Protein 8Q29 (pdb70)

Structure (mmCIF, N/CA/C/O backbone):
data_8Q29
#
_entry.id   8Q29
#
_cell.length_a   48.081
_cell.length_b   75.167
_cell.length_c   69.074
_cell.angle_alpha   90.000
_cell.angle_beta   107.423
_cell.angle_gamma   90.000
#
_symmetry.space_group_name_H-M   'P 1 21 1'
#
loop_
_entity.id
_entity.type
_entity.pdbx_description
1 polymer 'Gluconolactonase domain protein'
2 non-polymer 'CALCIUM ION'
3 non-polymer 'MAGNESIUM ION'
4 non-polymer 1,2-ETHANEDIOL
5 water water
#
loop_
_atom_site.group_PDB
_atom_site.id
_atom_site.type_symbol
_atom_site.label_atom_id
_atom_site.label_alt_id
_atom_site.label_comp_id
_atom_site.label_asym_id
_atom_site.label_entity_id
_atom_site.label_seq_id
_atom_site.pdbx_PDB_ins_code
_atom_site.Cartn_x
_atom_site.Cartn_y
_atom_site.Cartn_z
_atom_site.occupancy
_atom_site.B_iso_or_equiv
_atom_site.auth_seq_id
_atom_site.auth_comp_id
_atom_site.auth_asym_id
_atom_site.auth_atom_id
_atom_site.pdbx_PDB_model_num
ATOM 1 N N . SER A 1 3 ? 36.132 11.713 -4.892 1.000 47.307 3 SER A N 1
ATOM 2 C CA . SER A 1 3 ? 35.005 12.503 -4.338 1.000 37.973 3 SER A CA 1
ATOM 3 C C . SER A 1 3 ? 34.163 11.633 -3.428 1.000 31.948 3 SER A C 1
ATOM 4 O O . SER A 1 3 ? 33.707 10.577 -3.816 1.000 37.840 3 SER A O 1
ATOM 12 N N . LEU A 1 4 ? 33.979 12.098 -2.209 1.000 29.384 4 LEU A N 1
ATOM 13 C CA . LEU A 1 4 ? 33.327 11.334 -1.172 1.000 28.627 4 LEU A CA 1
ATOM 14 C C . LEU A 1 4 ? 31.887 11.771 -0.986 1.000 28.899 4 LEU A C 1
ATOM 15 O O . LEU A 1 4 ? 31.141 11.006 -0.402 1.000 29.765 4 LEU A O 1
ATOM 31 N N . ILE A 1 5 ? 31.534 13.017 -1.356 1.000 25.814 5 ILE A N 1
ATOM 32 C CA . ILE A 1 5 ? 30.160 13.473 -1.212 1.000 22.602 5 ILE A CA 1
ATOM 33 C C . ILE A 1 5 ? 29.855 14.482 -2.313 1.000 21.607 5 ILE A C 1
ATOM 34 O O . ILE A 1 5 ? 30.640 15.402 -2.539 1.000 20.734 5 ILE A O 1
ATOM 50 N N . ASN A 1 6 ? 28.713 14.292 -2.970 1.000 22.682 6 ASN A N 1
ATOM 51 C CA A ASN A 1 6 ? 28.176 15.199 -3.977 0.500 25.382 6 ASN A CA 1
ATOM 52 C CA B ASN A 1 6 ? 28.164 15.283 -3.906 0.500 26.119 6 ASN A CA 1
ATOM 53 C C . ASN A 1 6 ? 26.653 15.096 -3.896 1.000 27.693 6 ASN A C 1
ATOM 54 O O . ASN A 1 6 ? 26.067 14.266 -4.570 1.000 26.419 6 ASN A O 1
ATOM 74 N N . PHE A 1 7 ? 26.067 15.868 -3.008 1.000 27.608 7 PHE A N 1
ATOM 75 C CA . PHE A 1 7 ? 24.701 15.741 -2.526 1.000 32.789 7 PHE A CA 1
ATOM 76 C C . PHE A 1 7 ? 23.944 17.020 -2.931 1.000 31.377 7 PHE A C 1
ATOM 77 O O . PHE A 1 7 ? 24.447 18.140 -2.855 1.000 27.371 7 PHE A O 1
ATOM 94 N N . THR A 1 8 ? 22.721 16.852 -3.411 1.000 32.798 8 THR A N 1
ATOM 95 C CA A THR A 1 8 ? 21.836 17.958 -3.719 0.500 30.425 8 THR A CA 1
ATOM 96 C CA B THR A 1 8 ? 21.844 17.973 -3.675 0.500 30.665 8 THR A CA 1
ATOM 97 C C . THR A 1 8 ? 20.437 17.608 -3.203 1.000 29.000 8 THR A C 1
ATOM 98 O O . THR A 1 8 ? 20.028 16.420 -3.202 1.000 33.525 8 THR A O 1
ATOM 118 N N . ASP A 1 9 ? 19.690 18.622 -2.778 1.000 22.141 9 ASP A N 1
ATOM 119 C CA . ASP A 1 9 ? 18.330 18.381 -2.305 1.000 20.456 9 ASP A CA 1
ATOM 120 C C . ASP A 1 9 ? 17.478 19.619 -2.598 1.000 19.149 9 ASP A C 1
ATOM 121 O O . ASP A 1 9 ? 17.816 20.700 -2.129 1.000 18.711 9 ASP A O 1
ATOM 130 N N . GLY A 1 10 ? 16.382 19.443 -3.350 1.000 18.432 10 GLY A N 1
ATOM 131 C CA . GLY A 1 10 ? 15.409 20.478 -3.651 1.000 19.090 10 GLY A CA 1
ATOM 132 C C . GLY A 1 10 ? 14.118 20.345 -2.828 1.000 18.182 10 GLY A C 1
ATOM 133 O O . GLY A 1 10 ? 13.172 21.087 -3.044 1.000 18.175 10 GLY A O 1
ATOM 137 N N . PHE A 1 11 ? 14.050 19.312 -1.970 1.000 17.850 11 PHE A N 1
ATOM 138 C CA . PHE A 1 11 ? 12.934 19.062 -1.045 1.000 18.197 11 PHE A CA 1
ATOM 139 C C . PHE A 1 11 ? 11.602 18.692 -1.709 1.000 20.467 11 PHE A C 1
ATOM 140 O O . PHE A 1 11 ? 10.558 18.768 -1.069 1.000 21.780 11 PHE A O 1
ATOM 157 N N . GLU A 1 12 ? 11.643 18.265 -2.979 1.000 21.674 12 GLU A N 1
ATOM 158 C CA . GLU A 1 12 ? 10.440 18.051 -3.749 1.000 22.762 12 GLU A CA 1
ATOM 159 C C . GLU A 1 12 ? 9.805 16.724 -3.370 1.000 24.918 12 GLU A C 1
ATOM 160 O O . GLU A 1 12 ? 8.624 16.569 -3.599 1.000 28.944 12 GLU A O 1
ATOM 172 N N . SER A 1 13 ? 10.548 15.784 -2.770 1.000 25.048 13 SER A N 1
ATOM 173 C CA . SER A 1 13 ? 9.974 14.469 -2.490 1.000 27.301 13 SER A CA 1
ATOM 174 C C . SER A 1 13 ? 9.406 14.344 -1.067 1.000 27.881 13 SER A C 1
ATOM 175 O O . SER A 1 13 ? 8.963 13.258 -0.683 1.000 35.692 13 SER A O 1
ATOM 183 N N . THR A 1 14 ? 9.510 15.391 -0.237 1.000 24.213 14 THR A N 1
ATOM 184 C CA . THR A 1 14 ? 9.023 15.342 1.134 1.000 24.121 14 THR A CA 1
ATOM 185 C C . THR A 1 14 ? 7.697 16.096 1.192 1.000 22.684 14 THR A C 1
ATOM 186 O O . THR A 1 14 ? 7.561 17.165 0.585 1.000 24.331 14 THR A O 1
ATOM 197 N N . GLY A 1 15 ? 6.764 15.575 2.002 1.000 26.866 15 GLY A N 1
ATOM 198 C CA . GLY A 1 15 ? 5.493 16.245 2.229 1.000 28.296 15 GLY A CA 1
ATOM 199 C C . GLY A 1 15 ? 5.648 17.556 3.006 1.000 25.133 15 GLY A C 1
ATOM 200 O O . GLY A 1 15 ? 6.510 17.718 3.869 1.000 23.750 15 GLY A O 1
ATOM 204 N N . VAL A 1 16 ? 4.758 18.471 2.693 1.000 25.785 16 VAL A N 1
ATOM 205 C CA . VAL A 1 16 ? 4.708 19.752 3.355 1.000 22.381 16 VAL A CA 1
ATOM 206 C C . VAL A 1 16 ? 4.414 19.531 4.847 1.000 20.329 16 VAL A C 1
ATOM 207 O O . VAL A 1 16 ? 3.667 18.639 5.237 1.000 23.896 16 VAL A O 1
ATOM 220 N N . ASN A 1 17 ? 5.086 20.322 5.676 1.000 20.954 17 ASN A N 1
ATOM 221 C CA . ASN A 1 17 ? 4.998 20.302 7.131 1.000 21.495 17 ASN A CA 1
ATOM 222 C C . ASN A 1 17 ? 5.844 19.180 7.754 1.000 22.366 17 ASN A C 1
ATOM 223 O O . ASN A 1 17 ? 5.838 18.998 8.984 1.000 23.371 17 ASN A O 1
ATOM 234 N N . GLN A 1 18 ? 6.594 18.430 6.950 1.000 21.412 18 GLN A N 1
ATOM 235 C CA . GLN A 1 18 ? 7.452 17.340 7.429 1.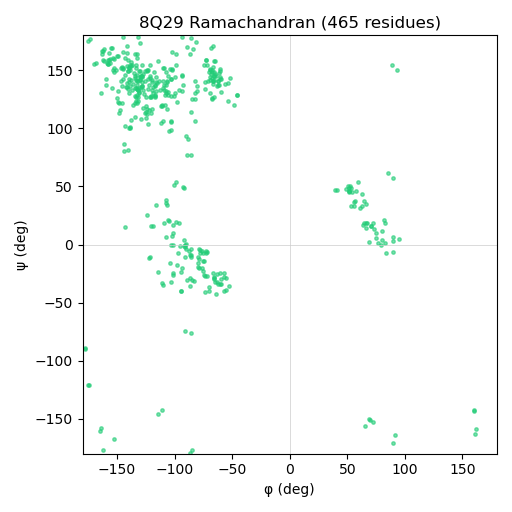000 21.775 18 GLN A CA 1
ATOM 236 C C . GLN A 1 18 ? 8.914 17.785 7.432 1.000 21.871 18 GLN A C 1
ATOM 237 O O . GLN A 1 18 ? 9.332 18.607 6.605 1.000 20.517 18 GLN A O 1
ATOM 251 N N . GLN A 1 19 ? 9.714 17.204 8.336 1.000 21.954 19 GLN A N 1
ATOM 252 C CA . GLN A 1 19 ? 11.170 17.404 8.282 1.000 19.933 19 GLN A CA 1
ATOM 253 C C . GLN A 1 19 ? 11.706 16.811 6.979 1.000 20.124 19 GLN A C 1
ATOM 254 O O . GLN A 1 19 ? 11.313 15.725 6.558 1.000 21.304 19 GLN A O 1
ATOM 268 N N . PRO A 1 20 ? 12.611 17.522 6.271 1.000 20.093 20 PRO A N 1
ATOM 269 C CA . PRO A 1 20 ? 13.183 16.965 5.047 1.000 21.329 20 PRO A CA 1
ATOM 270 C C . PRO A 1 20 ? 13.623 15.516 5.210 1.000 22.991 20 PRO A C 1
ATOM 271 O O . PRO A 1 20 ? 14.395 15.228 6.123 1.000 22.169 20 PRO A O 1
ATOM 282 N N . SER A 1 21 ? 13.174 14.640 4.302 1.000 23.437 21 SER A N 1
ATOM 283 C CA . SER A 1 21 ? 13.604 13.252 4.419 1.000 26.847 21 SER A CA 1
ATOM 284 C C . SER A 1 21 ? 15.112 13.134 4.166 1.000 28.802 21 SER A C 1
ATOM 285 O O . SER A 1 21 ? 15.696 13.776 3.286 1.000 29.418 21 SER A O 1
ATOM 293 N N . GLY A 1 22 ? 15.707 12.254 4.982 1.000 29.337 22 GLY A N 1
ATOM 294 C CA . GLY A 1 22 ? 17.121 11.938 4.918 1.000 33.118 22 GLY A CA 1
ATOM 295 C C . GLY A 1 22 ? 18.037 12.911 5.650 1.000 29.074 22 GLY A C 1
ATOM 296 O O . GLY A 1 22 ? 19.266 12.689 5.636 1.000 34.578 22 GLY A O 1
ATOM 300 N N . TRP A 1 23 ? 17.451 13.936 6.307 1.000 21.663 23 TRP A N 1
ATOM 301 C CA . TRP A 1 23 ? 18.215 14.824 7.154 1.000 19.417 23 TRP A CA 1
ATOM 302 C C . TRP A 1 23 ? 17.866 14.564 8.613 1.000 20.664 23 TRP A C 1
ATOM 303 O O . TRP A 1 23 ? 16.732 14.198 8.919 1.000 26.161 23 TRP A O 1
ATOM 324 N N . GLY A 1 24 ? 18.833 14.848 9.463 1.000 19.771 24 GLY A N 1
ATOM 325 C CA . GLY A 1 24 ? 18.647 15.009 10.876 1.000 20.200 24 GLY A CA 1
ATOM 326 C C . GLY A 1 24 ? 18.265 16.459 11.157 1.000 18.287 24 GLY A C 1
ATOM 327 O O . GLY A 1 24 ? 18.089 17.289 10.253 1.000 18.553 24 GLY A O 1
ATOM 331 N N . ASN A 1 25 ? 18.070 16.758 12.430 1.000 19.808 25 ASN A N 1
ATOM 332 C CA . ASN A 1 25 ? 17.789 18.124 12.820 1.000 19.353 25 ASN A CA 1
ATOM 333 C C . ASN A 1 25 ? 18.619 18.553 14.027 1.000 20.279 25 ASN A C 1
ATOM 334 O O . ASN A 1 25 ? 19.191 17.733 14.740 1.000 21.983 25 ASN A O 1
ATOM 345 N N . PHE A 1 26 ? 18.661 19.873 14.230 1.000 17.694 26 PHE A N 1
ATOM 346 C CA . PHE A 1 26 ? 19.125 20.469 15.459 1.000 18.234 26 PHE A CA 1
ATOM 347 C C . PHE A 1 26 ? 18.170 21.630 15.728 1.000 18.659 26 PHE A C 1
ATOM 348 O O . PHE A 1 26 ? 18.258 22.680 15.102 1.000 18.553 26 PHE A O 1
ATOM 365 N N . VAL A 1 27 ? 17.226 21.383 16.629 1.000 18.087 27 VAL A N 1
ATOM 366 C CA . VAL A 1 27 ? 16.080 22.260 16.829 1.000 18.001 27 VAL A CA 1
ATOM 367 C C . VAL A 1 27 ? 15.975 22.489 18.336 1.000 17.714 27 VAL A C 1
ATOM 368 O O . VAL A 1 27 ? 15.854 21.515 19.098 1.000 21.884 27 VAL A O 1
ATOM 381 N N . GLY A 1 28 ? 15.923 23.750 18.754 1.000 17.565 28 GLY A N 1
ATOM 382 C CA . GLY A 1 28 ? 15.805 24.022 20.185 1.000 20.259 28 GLY A CA 1
ATOM 383 C C . GLY A 1 28 ? 16.899 23.382 21.029 1.000 19.802 28 GLY A C 1
ATOM 384 O O . GLY A 1 28 ? 16.643 22.929 22.151 1.000 22.880 28 GLY A O 1
ATOM 388 N N . TRP A 1 29 ? 18.101 23.348 20.474 1.000 21.787 29 TRP A N 1
ATOM 389 C CA . TRP A 1 29 ? 19.330 22.884 21.095 1.000 22.461 29 TRP A CA 1
ATOM 390 C C . TRP A 1 29 ? 19.403 21.376 21.317 1.000 25.254 29 TRP A C 1
ATOM 391 O O . TRP A 1 29 ? 20.283 20.907 22.026 1.000 32.670 29 TRP A O 1
ATOM 412 N N . GLN A 1 30 ? 18.537 20.624 20.661 1.000 22.815 30 GLN A N 1
ATOM 413 C CA . GLN A 1 30 ? 18.524 19.187 20.729 1.000 26.645 30 GLN A CA 1
ATOM 414 C C . GLN A 1 30 ? 18.725 18.586 19.336 1.000 24.247 30 GLN A C 1
ATOM 415 O O . GLN A 1 30 ? 17.995 18.922 18.368 1.000 23.979 30 GLN A O 1
ATOM 429 N N . SER A 1 31 ? 19.705 17.676 19.255 1.000 26.122 31 SER A N 1
ATOM 430 C CA . SER A 1 31 ? 19.900 16.859 18.069 1.000 26.072 31 SER A CA 1
ATOM 431 C C . SER A 1 31 ? 18.744 15.887 17.901 1.000 25.572 31 SER A C 1
ATOM 432 O O . SER A 1 31 ? 18.394 15.152 18.830 1.000 27.019 31 SER A O 1
ATOM 440 N N . ASN A 1 32 ? 18.130 15.944 16.712 1.000 23.167 32 ASN A N 1
ATOM 441 C CA . ASN A 1 32 ? 17.040 15.034 16.338 1.000 27.418 32 ASN A CA 1
ATOM 442 C C . ASN A 1 32 ? 15.892 15.140 17.331 1.000 27.861 32 ASN A C 1
ATOM 443 O O . ASN A 1 32 ? 15.354 14.165 17.842 1.000 30.315 32 ASN A O 1
ATOM 454 N N . ASN A 1 33 ? 15.583 16.391 17.598 1.000 25.611 33 ASN A N 1
ATOM 455 C CA . ASN A 1 33 ? 14.465 16.746 18.425 1.000 27.032 33 ASN A CA 1
ATOM 456 C C . ASN A 1 33 ? 13.233 16.071 17.853 1.000 26.700 33 ASN A C 1
ATOM 457 O O . ASN A 1 33 ? 12.899 16.232 16.701 1.000 26.271 33 ASN A O 1
ATOM 468 N N . PRO A 1 34 ? 12.508 15.266 18.644 1.000 32.075 34 PRO A N 1
ATOM 469 C CA . PRO A 1 34 ? 11.351 14.561 18.139 1.000 30.751 34 PRO A CA 1
ATOM 470 C C . PRO A 1 34 ? 10.123 15.450 18.031 1.000 28.429 34 PRO A C 1
ATOM 471 O O . PRO A 1 34 ? 9.114 14.957 17.562 1.000 35.230 34 PRO A O 1
ATOM 482 N N . ASN A 1 35 ? 10.202 16.722 18.473 1.000 27.948 35 ASN A N 1
ATOM 483 C CA . ASN A 1 35 ? 9.087 17.664 18.439 1.000 28.559 35 ASN A CA 1
ATOM 484 C C . ASN A 1 35 ? 9.299 18.733 17.363 1.000 26.199 35 ASN A C 1
ATOM 485 O O . ASN A 1 35 ? 8.965 19.922 17.536 1.000 27.776 35 ASN A O 1
ATOM 496 N N . ASN A 1 36 ? 9.897 18.311 16.259 1.000 24.279 36 ASN A N 1
ATOM 497 C CA . ASN A 1 36 ? 10.084 19.211 15.119 1.000 21.447 36 ASN A CA 1
ATOM 498 C C . ASN A 1 36 ? 8.865 19.127 14.235 1.000 20.246 36 ASN A C 1
ATOM 499 O O . ASN A 1 36 ? 8.809 18.239 13.396 1.000 22.746 36 ASN A O 1
ATOM 510 N N . ASN A 1 37 ? 7.866 19.996 14.495 1.000 20.665 37 ASN A N 1
ATOM 511 C CA . ASN A 1 37 ? 6.584 19.914 13.818 1.000 20.433 37 ASN A CA 1
ATOM 512 C C . ASN A 1 37 ? 5.905 21.281 13.796 1.000 20.593 37 ASN A C 1
ATOM 513 O O . ASN A 1 37 ? 6.322 22.208 14.492 1.000 19.335 37 ASN A O 1
ATOM 524 N N . ILE A 1 38 ? 4.821 21.361 12.991 1.000 21.458 38 ILE A N 1
ATOM 525 C CA . ILE A 1 38 ? 4.207 22.632 12.639 1.000 22.757 38 ILE A CA 1
ATOM 526 C C . ILE A 1 38 ? 3.429 23.265 13.800 1.000 22.945 38 ILE A C 1
ATOM 527 O O . ILE A 1 38 ? 3.020 24.418 13.742 1.000 26.928 38 ILE A O 1
ATOM 543 N N . GLY A 1 39 ? 3.276 22.534 14.901 1.000 26.981 39 GLY A N 1
ATOM 544 C CA . GLY A 1 39 ? 2.600 23.056 16.084 1.000 27.405 39 GLY A CA 1
ATOM 545 C C . GLY A 1 39 ? 3.553 23.841 16.986 1.000 26.590 39 GLY A C 1
ATOM 546 O O . GLY A 1 39 ? 3.126 24.381 18.013 1.000 34.406 39 GLY A O 1
ATOM 550 N N . GLN A 1 40 ? 4.866 23.797 16.699 1.000 25.253 40 GLN A N 1
ATOM 551 C CA . GLN A 1 40 ? 5.850 24.410 17.582 1.000 23.958 40 GLN A CA 1
ATOM 552 C C . GLN A 1 40 ? 6.259 25.789 17.056 1.000 25.111 40 GLN A C 1
ATOM 553 O O . GLN A 1 40 ? 6.065 26.096 15.873 1.000 26.040 40 GLN A O 1
ATOM 567 N N . SER A 1 41 ? 6.895 26.582 17.939 1.000 23.623 41 SER A N 1
ATOM 568 C CA . SER A 1 41 ? 7.375 27.926 17.633 1.000 25.222 41 SER A CA 1
ATOM 569 C C . SER A 1 41 ? 8.776 27.885 16.994 1.000 22.869 41 SER A C 1
ATOM 570 O O . SER A 1 41 ? 9.260 28.909 16.513 1.000 22.782 41 SER A O 1
ATOM 578 N N . VAL A 1 42 ? 9.425 26.724 17.022 1.000 20.229 42 VAL A N 1
ATOM 579 C CA . VAL A 1 42 ? 10.781 26.558 16.477 1.000 19.410 42 VAL A CA 1
ATOM 580 C C . VAL A 1 42 ? 10.747 25.266 15.667 1.000 18.078 42 VAL A C 1
ATOM 581 O O . VAL A 1 42 ? 10.413 24.178 16.185 1.000 20.729 42 VAL A O 1
ATOM 594 N N . TYR A 1 43 ? 11.070 25.335 14.360 1.000 16.942 43 TYR A N 1
ATOM 595 C CA . TYR A 1 43 ? 11.001 24.136 13.545 1.000 16.383 43 TYR A CA 1
ATOM 596 C C . TYR A 1 43 ? 11.817 24.281 12.263 1.000 15.689 43 TYR A C 1
ATOM 597 O O . TYR A 1 43 ? 12.256 25.378 11.916 1.000 16.632 43 TYR A O 1
ATOM 615 N N . ALA A 1 44 ? 11.984 23.138 11.620 1.000 15.553 44 ALA A N 1
ATOM 616 C CA . ALA A 1 44 ? 12.652 23.036 10.308 1.000 15.273 44 ALA A CA 1
ATOM 617 C C . ALA A 1 44 ? 11.856 22.062 9.476 1.000 15.488 44 ALA A C 1
ATOM 618 O O . ALA A 1 44 ? 12.055 20.855 9.600 1.000 17.241 44 ALA A O 1
ATOM 625 N N . LEU A 1 45 ? 11.030 22.601 8.573 1.000 16.875 45 LEU A N 1
ATOM 626 C CA . LEU A 1 45 ? 10.002 21.822 7.897 1.000 16.198 45 LEU A CA 1
ATOM 627 C C . LEU A 1 45 ? 9.888 22.226 6.424 1.000 15.688 45 LEU A C 1
ATOM 628 O O . LEU A 1 45 ? 10.016 23.384 6.051 1.000 17.620 45 LEU A O 1
ATOM 644 N N . VAL A 1 46 ? 9.511 21.238 5.598 1.000 16.571 46 VAL A N 1
ATOM 645 C CA . VAL A 1 46 ? 9.236 21.519 4.211 1.000 16.794 46 VAL A CA 1
ATOM 646 C C . VAL A 1 46 ? 7.995 22.401 4.084 1.000 18.177 46 VAL A C 1
ATOM 647 O O . VAL A 1 46 ? 6.993 22.231 4.799 1.000 18.107 46 VAL A O 1
ATOM 660 N N . ASP A 1 47 ? 8.071 23.349 3.136 1.000 17.798 47 ASP A N 1
ATOM 661 C CA . ASP A 1 47 ? 7.076 24.383 2.963 1.000 19.378 47 ASP A CA 1
ATOM 662 C C . ASP A 1 47 ? 6.881 24.607 1.454 1.000 21.713 47 ASP A C 1
ATOM 663 O O . ASP A 1 47 ? 7.870 24.692 0.715 1.000 19.977 47 ASP A O 1
ATOM 672 N N . ASN A 1 48 ? 5.627 24.723 1.003 1.000 23.667 48 ASN A N 1
ATOM 673 C CA . ASN A 1 48 ? 5.335 24.987 -0.410 1.000 29.727 48 ASN A CA 1
ATOM 674 C C . ASN A 1 48 ? 4.806 26.377 -0.610 1.000 35.836 48 ASN A C 1
ATOM 675 O O . ASN A 1 48 ? 4.345 26.663 -1.718 1.000 49.047 48 ASN A O 1
ATOM 686 N N . THR A 1 49 ? 5.023 27.269 0.346 1.000 29.443 49 THR A N 1
ATOM 687 C CA . THR A 1 49 ? 4.508 28.621 0.161 1.000 37.313 49 THR A CA 1
ATOM 688 C C . THR A 1 49 ? 5.535 29.521 -0.520 1.000 29.753 49 THR A C 1
ATOM 689 O O . THR A 1 49 ? 5.198 30.603 -0.981 1.000 25.297 49 THR A O 1
ATOM 700 N N . ARG A 1 50 ? 6.758 29.012 -0.623 1.000 28.626 50 ARG A N 1
ATOM 701 C CA . ARG A 1 50 ? 7.865 29.687 -1.257 1.000 26.131 50 ARG A CA 1
ATOM 702 C C . ARG A 1 50 ? 8.889 28.616 -1.622 1.000 21.493 50 ARG A C 1
ATOM 703 O O . ARG A 1 50 ? 9.048 27.609 -0.932 1.000 21.656 50 ARG A O 1
ATOM 724 N N . ALA A 1 51 ? 9.520 28.796 -2.780 1.000 19.424 51 ALA A N 1
ATOM 725 C CA . ALA A 1 51 ? 10.555 27.910 -3.267 1.000 17.528 51 ALA A CA 1
ATOM 726 C C . ALA A 1 51 ? 11.358 28.616 -4.353 1.000 18.660 51 ALA A C 1
ATOM 727 O O . ALA A 1 51 ? 10.904 29.579 -4.934 1.000 21.488 51 ALA A O 1
ATOM 734 N N . PHE A 1 52 ? 12.585 28.146 -4.592 1.000 17.945 52 PHE A N 1
ATOM 735 C CA . PHE A 1 52 ? 13.368 28.688 -5.687 1.000 17.760 52 PHE A CA 1
ATOM 736 C C . PHE A 1 52 ? 13.185 27.832 -6.941 1.000 18.083 52 PHE A C 1
ATOM 737 O O . PHE A 1 52 ? 13.098 28.370 -8.063 1.000 21.415 52 PHE A O 1
ATOM 754 N N . THR A 1 53 ? 13.144 26.532 -6.775 1.000 18.237 53 THR A N 1
ATOM 755 C CA . THR A 1 53 ? 12.887 25.600 -7.848 1.000 19.432 53 THR A CA 1
ATOM 756 C C . THR A 1 53 ? 11.789 24.633 -7.395 1.000 19.650 53 THR A C 1
ATOM 757 O O . THR A 1 53 ? 11.804 24.184 -6.251 1.000 19.918 53 THR A O 1
ATOM 768 N N . GLY A 1 54 ? 10.906 24.254 -8.304 1.000 21.675 54 GLY A N 1
ATOM 769 C CA . GLY A 1 54 ? 9.814 23.365 -7.928 1.000 21.811 54 GLY A CA 1
ATOM 770 C C . GLY A 1 54 ? 8.871 24.044 -6.935 1.000 21.971 54 GLY A C 1
ATOM 771 O O . GLY A 1 54 ? 8.727 25.272 -6.934 1.000 22.536 54 GLY A O 1
ATOM 775 N N . ASN A 1 55 ? 8.162 23.213 -6.154 1.000 22.413 55 ASN A N 1
ATOM 776 C CA . ASN A 1 55 ? 7.142 23.710 -5.228 1.000 21.437 55 ASN A CA 1
ATOM 777 C C . ASN A 1 55 ? 7.630 23.928 -3.814 1.000 20.964 55 ASN A C 1
ATOM 778 O O . ASN A 1 55 ? 7.008 24.725 -3.097 1.000 22.203 55 ASN A O 1
ATOM 789 N N . ASN A 1 56 ? 8.701 23.235 -3.426 1.000 18.686 56 ASN A N 1
ATOM 790 C CA . ASN A 1 56 ? 9.007 23.105 -2.002 1.000 20.038 56 ASN A CA 1
ATOM 791 C C . ASN A 1 56 ? 10.379 23.750 -1.673 1.000 17.570 56 ASN A C 1
ATOM 792 O O . ASN A 1 56 ? 11.353 23.653 -2.433 1.000 18.222 56 A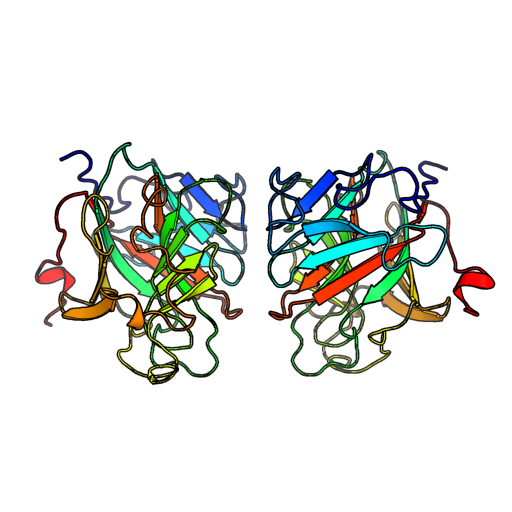SN A O 1
ATOM 803 N N . SER A 1 57 ? 10.481 24.287 -0.452 1.000 16.909 57 SER A N 1
ATOM 804 C CA . SER A 1 57 ? 11.722 24.631 0.170 1.000 16.891 57 SER A CA 1
ATOM 805 C C . SER A 1 57 ? 11.681 24.057 1.582 1.000 15.727 57 SER A C 1
ATOM 806 O O . SER A 1 57 ? 10.668 23.503 1.998 1.000 17.712 57 SER A O 1
ATOM 814 N N . VAL A 1 58 ? 12.784 24.248 2.311 1.000 15.024 58 VAL A N 1
ATOM 815 C CA . VAL A 1 58 ? 12.795 24.041 3.750 1.000 14.975 58 VAL A CA 1
ATOM 816 C C . VAL A 1 58 ? 12.658 25.389 4.436 1.000 15.040 58 VAL A C 1
ATOM 817 O O . VAL A 1 58 ? 13.388 26.325 4.116 1.000 15.608 58 VAL A O 1
ATOM 830 N N . HIS A 1 59 ? 11.707 25.427 5.391 1.000 15.789 59 HIS A N 1
ATOM 831 C CA . HIS A 1 59 ? 11.414 26.583 6.189 1.000 14.363 59 HIS A CA 1
ATOM 832 C C . HIS A 1 59 ? 11.924 26.402 7.626 1.000 14.996 59 HIS A C 1
ATOM 833 O O . HIS A 1 59 ? 11.502 25.466 8.304 1.000 16.675 59 HIS A O 1
ATOM 848 N N . PHE A 1 60 ? 12.875 27.273 7.988 1.000 15.295 60 PHE A N 1
ATOM 849 C CA . PHE A 1 60 ? 13.393 27.394 9.348 1.000 14.323 60 PHE A CA 1
ATOM 850 C C . PHE A 1 60 ? 12.716 28.521 10.077 1.000 15.907 60 PHE A C 1
ATOM 851 O O . PHE A 1 60 ? 12.773 29.632 9.602 1.000 16.554 60 PHE A O 1
ATOM 868 N N . LYS A 1 61 ? 12.096 28.197 11.229 1.000 15.745 61 LYS A N 1
ATOM 869 C CA . LYS A 1 61 ? 11.533 29.212 12.099 1.000 15.644 61 LYS A CA 1
ATOM 870 C C . LYS A 1 61 ? 12.225 29.083 13.440 1.000 16.290 61 LYS A C 1
ATOM 871 O O . LYS A 1 61 ? 12.181 28.015 14.077 1.000 17.648 61 LYS A O 1
ATOM 890 N N . GLY A 1 62 ? 12.992 30.112 13.772 1.000 17.060 62 GLY A N 1
ATOM 891 C CA . GLY A 1 62 ? 13.753 30.072 15.016 1.000 18.669 62 GLY A CA 1
ATOM 892 C C . GLY A 1 62 ? 14.280 31.436 15.432 1.000 17.908 62 GLY A C 1
ATOM 893 O O . GLY A 1 62 ? 13.775 32.469 15.005 1.000 17.946 62 GLY A O 1
ATOM 897 N N . GLY A 1 63 ? 15.287 31.417 16.284 1.000 16.848 63 GLY A N 1
ATOM 898 C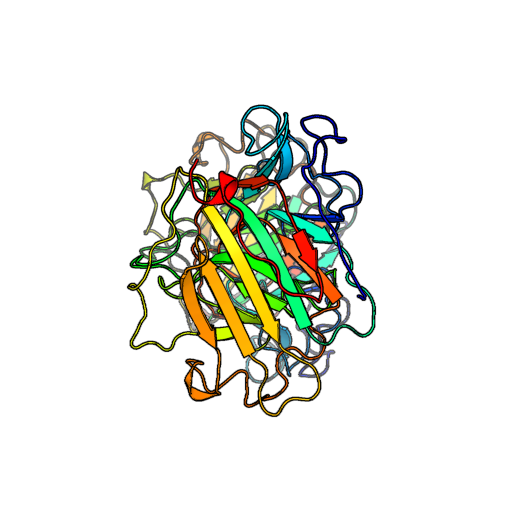 CA . GLY A 1 63 ? 15.801 32.651 16.784 1.000 19.091 63 GLY A CA 1
ATOM 899 C C . GLY A 1 63 ? 17.030 32.363 17.635 1.000 19.317 63 GLY A C 1
ATOM 900 O O . GLY A 1 63 ? 17.953 31.679 17.213 1.000 20.042 63 GLY A O 1
ATOM 904 N N . ALA A 1 64 ? 16.934 32.781 18.898 1.000 22.030 64 ALA A N 1
ATOM 905 C CA . ALA A 1 64 ? 17.885 32.331 19.878 1.000 22.322 64 ALA A CA 1
ATOM 906 C C . ALA A 1 64 ? 17.944 30.827 19.934 1.000 21.001 64 ALA A C 1
ATOM 907 O O . ALA A 1 64 ? 19.042 30.277 20.161 1.000 23.835 64 ALA A O 1
ATOM 914 N N . ALA A 1 65 ? 16.783 30.184 19.808 1.000 19.051 65 ALA A N 1
ATOM 915 C CA . ALA A 1 65 ? 16.699 28.748 19.713 1.000 19.228 65 ALA A CA 1
ATOM 916 C C . ALA A 1 65 ? 16.962 28.371 18.264 1.000 18.065 65 ALA A C 1
ATOM 917 O O . ALA A 1 65 ? 16.324 28.896 17.350 1.000 19.901 65 ALA A O 1
ATOM 924 N N . PRO A 1 66 ? 17.939 27.481 18.002 1.000 17.450 66 PRO A N 1
ATOM 925 C CA . PRO A 1 66 ? 18.274 27.202 16.607 1.000 17.023 66 PRO A CA 1
ATOM 926 C C . PRO A 1 66 ? 17.197 26.337 15.949 1.000 16.408 66 PRO A C 1
ATOM 927 O O . PRO A 1 66 ? 16.519 25.512 16.577 1.000 17.553 66 PRO A O 1
ATOM 938 N N . ALA A 1 67 ? 17.114 26.476 14.633 1.000 16.699 67 ALA A N 1
ATOM 939 C CA . ALA A 1 67 ? 16.292 25.649 13.812 1.000 16.390 67 ALA A CA 1
ATOM 940 C C . ALA A 1 67 ? 17.130 25.235 12.605 1.000 15.411 67 ALA A C 1
ATOM 941 O O . ALA A 1 67 ? 17.379 26.069 11.736 1.000 17.273 67 ALA A O 1
ATOM 948 N N . GLN A 1 68 ? 17.499 23.963 12.558 1.000 15.577 68 GLN A N 1
ATOM 949 C CA . GLN A 1 68 ? 18.456 23.475 11.544 1.000 14.129 68 GLN A CA 1
ATOM 950 C C . GLN A 1 68 ? 18.148 22.051 11.130 1.000 15.497 68 GLN A C 1
ATOM 951 O O . GLN A 1 68 ? 17.589 21.253 11.887 1.000 17.358 68 GLN A O 1
ATOM 965 N N . ILE A 1 69 ? 18.547 21.773 9.885 1.000 15.517 69 ILE A N 1
ATOM 966 C CA . ILE A 1 69 ? 18.742 20.438 9.367 1.000 15.468 69 ILE A CA 1
ATOM 967 C C . ILE A 1 69 ? 20.236 20.125 9.330 1.000 15.293 69 ILE A C 1
ATOM 968 O O . ILE A 1 69 ? 21.062 21.034 9.204 1.000 15.827 69 ILE A O 1
ATOM 984 N N . VAL A 1 70 ? 20.533 18.811 9.467 1.000 17.146 70 VAL A N 1
ATOM 985 C CA . VAL A 1 70 ? 21.894 18.333 9.693 1.000 17.972 70 VAL A CA 1
ATOM 986 C C . VAL A 1 70 ? 22.135 17.108 8.811 1.000 18.621 70 VAL A C 1
ATOM 987 O O . VAL A 1 70 ? 21.287 16.242 8.708 1.000 19.740 70 VAL A O 1
ATOM 1000 N N . ARG A 1 71 ? 23.286 17.101 8.115 1.000 19.605 71 ARG A N 1
ATOM 1001 C CA . ARG A 1 71 ? 23.699 15.973 7.310 1.000 20.254 71 ARG A CA 1
ATOM 1002 C C . ARG A 1 71 ? 25.024 15.446 7.860 1.000 21.214 71 ARG A C 1
ATOM 1003 O O . ARG A 1 71 ? 25.932 16.216 8.119 1.000 20.560 71 ARG A O 1
ATOM 1024 N N . THR A 1 72 ? 25.124 14.115 7.985 1.000 21.493 72 THR A N 1
ATOM 1025 C CA . THR A 1 72 ? 26.381 13.476 8.365 1.000 22.173 72 THR A CA 1
ATOM 1026 C C . THR A 1 72 ? 27.325 13.543 7.160 1.000 21.850 72 THR A C 1
ATOM 1027 O O . THR A 1 72 ? 26.927 13.242 6.043 1.000 25.379 72 THR A O 1
ATOM 1038 N N . LEU A 1 73 ? 28.568 13.932 7.397 1.000 24.104 73 LEU A N 1
ATOM 1039 C CA . LEU A 1 73 ? 29.542 13.982 6.321 1.000 22.815 73 LEU A CA 1
ATOM 1040 C C . LEU A 1 73 ? 30.395 12.717 6.367 1.000 24.859 73 LEU A C 1
ATOM 1041 O O . LEU A 1 73 ? 30.620 12.131 7.437 1.000 26.520 73 LEU A O 1
ATOM 1057 N N . PRO A 1 74 ? 30.981 12.290 5.220 1.000 24.511 74 PRO A N 1
ATOM 1058 C CA . PRO A 1 74 ? 31.857 11.109 5.252 1.000 25.924 74 PRO A CA 1
ATOM 1059 C C . PRO A 1 74 ? 33.106 11.420 6.071 1.000 24.739 74 PRO A C 1
ATOM 1060 O O . PRO A 1 74 ? 33.552 12.584 6.164 1.000 26.741 74 PRO A O 1
ATOM 1071 N N . ALA A 1 75 ? 33.689 10.369 6.650 1.000 29.065 75 ALA A N 1
ATOM 1072 C CA . ALA A 1 75 ? 34.925 10.503 7.377 1.000 30.301 75 ALA A CA 1
ATOM 1073 C C . ALA A 1 75 ? 36.047 10.907 6.442 1.000 28.296 75 ALA A C 1
ATOM 1074 O O . ALA A 1 75 ? 36.049 10.520 5.283 1.000 29.502 75 ALA A O 1
ATOM 1081 N N . GLY A 1 76 ? 36.990 11.695 6.972 1.000 31.283 76 GLY A N 1
ATOM 1082 C CA . GLY A 1 76 ? 38.257 11.964 6.301 1.000 34.675 76 GLY A CA 1
ATOM 1083 C C . GLY A 1 76 ? 38.192 13.072 5.249 1.000 31.425 76 GLY A C 1
ATOM 1084 O O . GLY A 1 76 ? 39.072 13.105 4.373 1.000 36.882 76 GLY A O 1
ATOM 1088 N N . LEU A 1 77 ? 37.150 13.930 5.294 1.000 26.677 77 LEU A N 1
ATOM 1089 C CA . LEU A 1 77 ? 37.187 15.123 4.463 1.000 24.561 77 LEU A CA 1
ATOM 1090 C C . LEU A 1 77 ? 38.309 16.046 4.914 1.000 23.507 77 LEU A C 1
ATOM 1091 O O . LEU A 1 77 ? 38.506 16.280 6.116 1.000 27.335 77 LEU A O 1
ATOM 1107 N N . ASP A 1 78 ? 38.956 16.646 3.908 1.000 22.689 78 ASP A N 1
ATOM 1108 C CA . ASP A 1 78 ? 39.919 17.698 4.113 1.000 22.596 78 ASP A CA 1
ATOM 1109 C C . ASP A 1 78 ? 39.309 19.057 3.765 1.000 21.864 78 ASP A C 1
ATOM 1110 O O . ASP A 1 78 ? 39.884 20.066 4.128 1.000 24.304 78 ASP A O 1
ATOM 1119 N N . LYS A 1 79 ? 38.184 19.096 3.056 1.000 20.108 79 LYS A N 1
ATOM 1120 C CA . LYS A 1 79 ? 37.538 20.354 2.644 1.000 18.991 79 LYS A CA 1
ATOM 1121 C C . LYS A 1 79 ? 36.069 20.035 2.479 1.000 17.120 79 LYS A C 1
ATOM 1122 O O . LYS A 1 79 ? 35.705 18.897 2.208 1.000 20.914 79 LYS A O 1
ATOM 1141 N N . VAL A 1 80 ? 35.229 21.068 2.502 1.000 17.892 80 VAL A N 1
ATOM 1142 C CA . VAL A 1 80 ? 33.833 20.887 2.141 1.000 17.671 80 VAL A CA 1
ATOM 1143 C C . VAL A 1 80 ? 33.282 22.212 1.623 1.000 16.138 80 VAL A C 1
ATOM 1144 O O . VAL A 1 80 ? 33.773 23.296 1.969 1.000 16.655 80 VAL A O 1
ATOM 1157 N N . TYR A 1 81 ? 32.313 22.101 0.730 1.000 15.203 81 TYR A N 1
ATOM 1158 C CA . TYR A 1 81 ? 31.576 23.228 0.187 1.000 14.149 81 TYR A CA 1
ATOM 1159 C C . TYR A 1 81 ? 30.122 23.052 0.618 1.000 14.180 81 TYR A C 1
ATOM 1160 O O . TYR A 1 81 ? 29.549 21.961 0.465 1.000 15.179 81 TYR A O 1
ATOM 1178 N N . LEU A 1 82 ? 29.531 24.134 1.136 1.000 14.284 82 LEU A N 1
ATOM 1179 C CA . LEU A 1 82 ? 28.119 24.176 1.467 1.000 15.223 82 LEU A CA 1
ATOM 1180 C C . LEU A 1 82 ? 27.484 25.245 0.584 1.000 13.927 82 LEU A C 1
ATOM 1181 O O . LEU A 1 82 ? 28.020 26.358 0.455 1.000 15.420 82 LEU A O 1
ATOM 1197 N N . LYS A 1 83 ? 26.323 24.929 0.032 1.000 13.726 83 LYS A N 1
ATOM 1198 C CA . LYS A 1 83 ? 25.637 25.831 -0.886 1.000 13.013 83 LYS A CA 1
ATOM 1199 C C . LYS A 1 83 ? 24.129 25.739 -0.726 1.000 13.194 83 LYS A C 1
ATOM 1200 O O . LYS A 1 83 ? 23.584 24.638 -0.506 1.000 14.021 83 LYS A O 1
ATOM 1219 N N . ALA A 1 84 ? 23.460 26.892 -0.850 1.000 13.791 84 ALA A N 1
ATOM 1220 C CA . ALA A 1 84 ? 21.996 26.888 -0.862 1.000 13.635 84 ALA A CA 1
ATOM 1221 C C . ALA A 1 84 ? 21.470 28.144 -1.523 1.000 13.284 84 ALA A C 1
ATOM 1222 O O . ALA A 1 84 ? 22.134 29.174 -1.502 1.000 13.209 84 ALA A O 1
ATOM 1229 N N . MET A 1 85 ? 20.249 28.053 -2.045 1.000 14.304 85 MET A N 1
ATOM 1230 C CA . MET A 1 85 ? 19.443 29.237 -2.279 1.000 13.593 85 MET A CA 1
ATOM 1231 C C . MET A 1 85 ? 18.767 29.608 -0.955 1.000 14.289 85 MET A C 1
ATOM 1232 O O . MET A 1 85 ? 18.238 28.710 -0.289 1.000 14.994 85 MET A O 1
ATOM 1246 N N . VAL A 1 86 ? 18.865 30.891 -0.562 1.000 13.811 86 VAL A N 1
ATOM 1247 C CA . VAL A 1 86 ? 18.526 31.319 0.775 1.000 13.271 86 VAL A CA 1
ATOM 1248 C C . VAL A 1 86 ? 17.623 32.549 0.667 1.000 14.879 86 VAL A C 1
ATOM 1249 O O . VAL A 1 86 ? 17.927 33.468 -0.101 1.000 16.056 86 VAL A O 1
ATOM 1262 N N . TYR A 1 87 ? 16.525 32.552 1.431 1.000 14.603 87 TYR A N 1
ATOM 1263 C CA . TYR A 1 87 ? 15.610 33.673 1.474 1.000 14.800 87 TYR A CA 1
ATOM 1264 C C . TYR A 1 87 ? 15.326 33.938 2.949 1.000 13.918 87 TYR A C 1
ATOM 1265 O O . TYR A 1 87 ? 14.777 33.028 3.604 1.000 17.172 87 TYR A O 1
ATOM 1283 N N . MET A 1 88 ? 15.589 35.166 3.401 1.000 15.102 88 MET A N 1
ATOM 1284 C CA . MET A 1 88 ? 15.567 35.445 4.852 1.000 15.738 88 MET A CA 1
ATOM 1285 C C . MET A 1 88 ? 14.608 36.578 5.200 1.000 18.371 88 MET A C 1
ATOM 1286 O O . MET A 1 88 ? 14.491 37.534 4.443 1.000 19.554 88 MET A O 1
ATOM 1300 N N . SER A 1 89 ? 14.013 36.509 6.421 1.000 18.095 89 SER A N 1
ATOM 1301 C CA . SER A 1 89 ? 13.136 37.572 6.896 1.000 18.664 89 SER A CA 1
ATOM 1302 C C . SER A 1 89 ? 13.861 38.832 7.361 1.000 18.144 89 SER A C 1
ATOM 1303 O O . SER A 1 89 ? 13.212 39.875 7.617 1.000 20.767 89 SER A O 1
ATOM 1311 N N . LYS A 1 90 ? 15.163 38.721 7.553 1.000 17.934 90 LYS A N 1
ATOM 1312 C CA . LYS A 1 90 ? 15.988 39.858 7.898 1.000 18.963 90 LYS A CA 1
ATOM 1313 C C . LYS A 1 90 ? 17.321 39.751 7.172 1.000 18.664 90 LYS A C 1
ATOM 1314 O O . LYS A 1 90 ? 17.622 38.708 6.596 1.000 21.184 90 LYS A O 1
ATOM 1333 N N . LYS A 1 91 ? 18.119 40.800 7.238 1.000 19.998 91 LYS A N 1
ATOM 1334 C CA . LYS A 1 91 ? 19.396 40.829 6.574 1.000 20.557 91 LYS A CA 1
ATOM 1335 C C . LYS A 1 91 ? 20.504 40.226 7.417 1.000 21.876 91 LYS A C 1
ATOM 1336 O O . LYS A 1 91 ? 20.397 40.063 8.636 1.000 23.148 91 LYS A O 1
ATOM 1355 N N . LEU A 1 92 ? 21.617 39.934 6.716 1.000 20.594 92 LEU A N 1
ATOM 1356 C CA . LEU A 1 92 ? 22.908 39.709 7.344 1.000 19.939 92 LEU A CA 1
ATOM 1357 C C . LEU A 1 92 ? 23.876 40.751 6.795 1.000 21.520 92 LEU A C 1
ATOM 1358 O O . LEU A 1 92 ? 23.941 40.967 5.567 1.000 23.909 92 LEU A O 1
ATOM 1374 N N . GLY A 1 93 ? 24.705 41.267 7.708 1.000 22.539 93 GLY A N 1
ATOM 1375 C CA . GLY A 1 93 ? 25.715 42.264 7.367 1.000 24.448 93 GLY A CA 1
ATOM 1376 C C . GLY A 1 93 ? 25.213 43.704 7.448 1.000 25.451 93 GLY A C 1
ATOM 1377 O O . GLY A 1 93 ? 24.047 44.011 7.180 1.000 27.118 93 GLY A O 1
ATOM 1381 N N . ASN A 1 94 ? 26.170 44.600 7.670 1.000 28.385 94 ASN A N 1
ATOM 1382 C CA . ASN A 1 94 ? 25.892 46.018 7.806 1.000 30.992 94 ASN A CA 1
ATOM 1383 C C . ASN A 1 94 ? 24.782 46.273 8.833 1.000 27.927 94 ASN A C 1
ATOM 1384 O O . ASN A 1 94 ? 23.879 47.052 8.586 1.000 32.130 94 ASN A O 1
ATOM 1395 N N . GLU A 1 95 ? 24.849 45.630 9.999 1.000 30.263 95 GLU A N 1
ATOM 1396 C CA . GLU A 1 95 ? 23.722 45.686 10.919 1.000 29.352 95 GLU A CA 1
ATOM 1397 C C . GLU A 1 95 ? 24.183 46.129 12.300 1.000 30.726 95 GLU A C 1
ATOM 1398 O O . GLU A 1 95 ? 24.876 45.362 12.970 1.000 29.019 95 GLU A O 1
ATOM 1410 N N . ALA A 1 96 ? 23.660 47.293 12.761 1.000 30.615 96 ALA A N 1
ATOM 1411 C CA . ALA A 1 96 ? 24.020 47.815 14.074 1.000 31.628 96 ALA A CA 1
ATOM 1412 C C . ALA A 1 96 ? 23.515 46.884 15.177 1.000 28.801 96 ALA A C 1
ATOM 1413 O O . ALA A 1 96 ? 22.442 46.296 15.041 1.000 30.762 96 ALA A O 1
ATOM 1420 N N . GLY A 1 97 ? 24.311 46.774 16.263 1.000 27.775 97 GLY A N 1
ATOM 1421 C CA . GLY A 1 97 ? 23.936 46.138 17.509 1.000 28.561 97 GLY A CA 1
ATOM 1422 C C . GLY A 1 97 ? 24.004 44.618 17.475 1.000 24.738 97 GLY A C 1
ATOM 1423 O O . GLY A 1 97 ? 23.712 43.977 18.497 1.000 28.591 97 GLY A O 1
ATOM 1427 N N . ASP A 1 98 ? 24.381 44.040 16.319 1.000 27.038 98 ASP A N 1
ATOM 1428 C CA . ASP A 1 98 ? 24.430 42.596 16.199 1.000 24.927 98 ASP A CA 1
ATOM 1429 C C . ASP A 1 98 ? 25.569 42.020 17.053 1.000 21.550 98 ASP A C 1
ATOM 1430 O O . ASP A 1 98 ? 26.655 42.622 17.167 1.000 29.662 98 ASP A O 1
ATOM 1439 N N . ASN A 1 99 ? 25.302 40.875 17.681 1.000 24.571 99 ASN A N 1
ATOM 1440 C CA . ASN A 1 99 ? 26.279 40.021 18.308 1.000 24.700 99 ASN A CA 1
ATOM 1441 C C . ASN A 1 99 ? 26.881 39.050 17.272 1.000 24.247 99 ASN A C 1
ATOM 1442 O O . ASN A 1 99 ? 27.995 39.279 16.805 1.000 26.268 99 ASN A O 1
ATOM 1453 N N . HIS A 1 100 ? 26.134 38.021 16.898 1.000 22.502 100 HIS A N 1
ATOM 1454 C CA . HIS A 1 100 ? 26.418 37.201 15.718 1.000 19.749 100 HIS A CA 1
ATOM 1455 C C . HIS A 1 100 ? 25.210 36.304 15.436 1.000 24.124 100 HIS A C 1
ATOM 1456 O O . HIS A 1 100 ? 24.452 35.960 16.355 1.000 21.194 100 HIS A O 1
ATOM 1471 N N . GLU A 1 101 ? 25.086 35.884 14.164 1.000 19.979 101 GLU A N 1
ATOM 1472 C CA . GLU A 1 101 ? 23.998 35.027 13.729 1.000 19.193 101 GLU A CA 1
ATOM 1473 C C . GLU A 1 101 ? 24.491 34.185 12.551 1.000 17.256 101 GLU A C 1
ATOM 1474 O O . GLU A 1 101 ? 25.354 34.673 11.833 1.000 19.437 101 GLU A O 1
ATOM 1486 N N . HIS A 1 102 ? 23.963 32.981 12.369 1.000 15.820 102 HIS A N 1
ATOM 1487 C CA . HIS A 1 102 ? 24.428 32.184 11.252 1.000 14.863 102 HIS A CA 1
ATOM 1488 C C . HIS A 1 102 ? 23.377 31.308 10.617 1.000 16.593 102 HIS A C 1
ATOM 1489 O O . HIS A 1 102 ? 22.397 30.869 11.225 1.000 16.986 102 HIS A O 1
ATOM 1504 N N . ILE A 1 103 ? 23.650 31.059 9.316 1.000 16.528 103 ILE A N 1
ATOM 1505 C CA . ILE A 1 103 ? 22.803 30.232 8.454 1.000 15.042 103 ILE A CA 1
ATOM 1506 C C . ILE A 1 103 ? 23.429 28.889 8.073 1.000 13.716 103 ILE A C 1
ATOM 1507 O O . ILE A 1 103 ? 22.692 27.928 7.824 1.000 14.068 103 ILE A O 1
ATOM 1523 N N . PHE A 1 104 ? 24.768 28.876 7.893 1.000 15.095 104 PHE A N 1
ATOM 1524 C CA . PHE A 1 104 ? 25.455 27.648 7.469 1.000 14.296 104 PHE A CA 1
ATOM 1525 C C . PHE A 1 104 ? 26.497 27.311 8.532 1.000 15.088 104 PHE A C 1
ATOM 1526 O O . PHE A 1 104 ? 27.105 28.202 9.096 1.000 15.844 104 PHE A O 1
ATOM 1543 N N . GLY A 1 105 ? 26.833 26.024 8.602 1.000 15.452 105 GLY A N 1
ATOM 1544 C CA . GLY A 1 105 ? 27.963 25.628 9.411 1.000 16.331 105 GLY A CA 1
ATOM 1545 C C . GLY A 1 105 ? 28.337 24.167 9.335 1.000 15.502 105 GLY A C 1
ATOM 1546 O O . GLY A 1 105 ? 27.685 23.373 8.670 1.000 15.419 105 GLY A O 1
ATOM 1550 N N . VAL A 1 106 ? 29.456 23.863 10.014 1.000 17.584 106 VAL A N 1
ATOM 1551 C CA . VAL A 1 106 ? 29.852 22.472 10.216 1.000 16.586 106 VAL A CA 1
ATOM 1552 C C . VAL A 1 106 ? 30.139 22.277 11.702 1.000 16.741 106 VAL A C 1
ATOM 1553 O O . VAL A 1 106 ? 30.581 23.195 12.357 1.000 19.202 106 VAL A O 1
ATOM 1566 N N . ARG A 1 107 ? 29.824 21.097 12.208 1.000 19.374 107 ARG A N 1
ATOM 1567 C CA . ARG A 1 107 ? 30.096 20.758 13.599 1.000 20.740 107 ARG A CA 1
ATOM 1568 C C . ARG A 1 107 ? 30.745 19.384 13.734 1.000 22.113 107 ARG A C 1
ATOM 1569 O O . ARG A 1 107 ? 30.572 18.467 12.918 1.000 21.724 107 ARG A O 1
ATOM 1590 N N . GLY A 1 108 ? 31.527 19.253 14.819 1.000 25.808 108 GLY A N 1
ATOM 1591 C CA . GLY A 1 108 ? 32.290 18.030 15.052 1.000 27.956 108 GLY A CA 1
ATOM 1592 C C . GLY A 1 108 ? 31.501 16.932 15.754 1.000 28.311 108 GLY A C 1
ATOM 1593 O O . GLY A 1 108 ? 31.752 15.742 15.532 1.000 30.625 108 GLY A O 1
ATOM 1597 N N . ASN A 1 109 ? 30.546 17.365 16.601 1.000 30.782 109 ASN A N 1
ATOM 1598 C CA . ASN A 1 109 ? 29.777 16.492 17.475 1.000 34.558 109 ASN A CA 1
ATOM 1599 C C . ASN A 1 109 ? 28.310 16.878 17.320 1.000 29.006 109 ASN A C 1
ATOM 1600 O O . ASN A 1 109 ? 27.938 18.043 17.470 1.000 31.604 109 ASN A O 1
ATOM 1611 N N . VAL A 1 110 ? 27.479 15.893 17.058 1.000 28.102 110 VAL A N 1
ATOM 1612 C CA . VAL A 1 110 ? 26.098 16.147 16.720 1.000 30.195 110 VAL A CA 1
ATOM 1613 C C . VAL A 1 110 ? 25.294 16.745 17.897 1.000 31.380 110 VAL A C 1
ATOM 1614 O O . VAL A 1 110 ? 24.271 17.410 17.683 1.000 29.888 110 VAL A O 1
ATOM 1627 N N . ALA A 1 111 ? 25.713 16.513 19.159 1.000 36.902 111 ALA A N 1
ATOM 1628 C CA . ALA A 1 111 ? 24.905 16.869 20.322 1.000 31.158 111 ALA A CA 1
ATOM 1629 C C . ALA A 1 111 ? 24.965 18.344 20.698 1.000 36.442 111 ALA A C 1
ATOM 1630 O O . ALA A 1 111 ? 24.105 18.794 21.487 1.000 35.774 111 ALA A O 1
ATOM 1637 N N . GLN A 1 112 ? 25.991 19.069 20.238 1.000 29.652 112 GLN A N 1
ATOM 1638 C CA . GLN A 1 112 ? 26.254 20.385 20.793 1.000 35.709 112 GLN A CA 1
ATOM 1639 C C . GLN A 1 112 ? 26.632 21.402 19.733 1.000 26.687 112 GLN A C 1
ATOM 1640 O O . GLN A 1 112 ? 27.240 21.088 18.717 1.000 35.218 112 GLN A O 1
ATOM 1654 N N . ALA A 1 113 ? 26.359 22.657 20.061 1.000 28.116 113 ALA A N 1
ATOM 1655 C CA . ALA A 1 113 ? 26.763 23.730 19.173 1.000 30.035 113 ALA A CA 1
ATOM 1656 C C . ALA A 1 113 ? 28.055 24.371 19.645 1.000 30.267 113 ALA A C 1
ATOM 1657 O O . ALA A 1 113 ? 28.299 25.554 19.286 1.000 30.934 113 ALA A O 1
ATOM 1664 N N . ASP A 1 114 ? 28.832 23.656 20.509 1.000 31.407 114 ASP A N 1
ATOM 1665 C CA . ASP A 1 114 ? 30.017 24.288 21.098 1.000 27.866 114 ASP A CA 1
ATOM 1666 C C . ASP A 1 114 ? 31.326 23.856 20.428 1.000 30.478 114 ASP A C 1
ATOM 1667 O O . ASP A 1 114 ? 32.385 24.246 20.940 1.000 29.828 114 ASP A O 1
ATOM 1676 N N . ASN A 1 115 ? 31.240 23.087 19.306 1.000 31.076 115 ASN A N 1
ATOM 1677 C CA . ASN A 1 115 ? 32.393 22.692 18.515 1.000 26.712 115 ASN A CA 1
ATOM 1678 C C . ASN A 1 115 ? 32.043 22.757 17.016 1.000 26.546 115 ASN A C 1
ATOM 1679 O O . ASN A 1 115 ? 31.670 21.770 16.404 1.000 28.388 115 ASN A O 1
ATOM 1690 N N . GLU A 1 116 ? 32.106 23.970 16.456 1.000 23.955 116 GLU A N 1
ATOM 1691 C CA . GLU A 1 116 ? 31.530 24.220 15.154 1.000 21.413 116 GLU A CA 1
ATOM 1692 C C . GLU A 1 116 ? 32.076 25.515 14.574 1.000 20.345 116 GLU A C 1
ATOM 1693 O O . GLU A 1 116 ? 32.678 26.363 15.265 1.000 22.755 116 GLU A O 1
ATOM 1705 N N . VAL A 1 117 ? 31.860 25.634 13.243 1.000 19.986 117 VAL A N 1
ATOM 1706 C CA . VAL A 1 117 ? 32.173 26.829 12.492 1.000 20.479 117 VAL A CA 1
ATOM 1707 C C . VAL A 1 117 ? 30.849 27.355 11.899 1.000 18.086 117 VAL A C 1
ATOM 1708 O O . VAL A 1 117 ? 30.069 26.588 11.341 1.000 19.962 117 VAL A O 1
ATOM 1721 N N . ARG A 1 118 ? 30.591 28.653 12.092 1.000 18.252 118 ARG A N 1
ATOM 1722 C CA . ARG A 1 118 ? 29.294 29.297 11.928 1.000 16.939 118 ARG A CA 1
ATOM 1723 C C . ARG A 1 118 ? 29.436 30.479 10.958 1.000 18.437 118 ARG A C 1
ATOM 1724 O O . ARG A 1 118 ? 30.081 31.467 11.307 1.000 20.300 118 ARG A O 1
ATOM 1745 N N . PHE A 1 119 ? 28.816 30.371 9.775 1.000 16.632 119 PHE A N 1
ATOM 1746 C CA . PHE A 1 119 ? 28.845 31.453 8.824 1.000 16.438 119 PHE A CA 1
ATOM 1747 C C . PHE A 1 119 ? 27.503 32.174 8.752 1.000 16.317 119 PHE A C 1
ATOM 1748 O O . PHE A 1 119 ? 26.437 31.601 8.500 1.000 16.953 119 PHE A O 1
ATOM 1765 N N . GLY A 1 120 ? 27.619 33.497 8.880 1.000 18.937 120 GLY A N 1
ATOM 1766 C CA . GLY A 1 120 ? 26.532 34.408 8.596 1.000 18.658 120 GLY A CA 1
ATOM 1767 C C . GLY A 1 120 ? 26.958 35.843 8.785 1.000 18.665 120 GLY A C 1
ATOM 1768 O O . GLY A 1 120 ? 27.484 36.467 7.850 1.000 19.532 120 GLY A O 1
ATOM 1772 N N . GLN A 1 121 ? 26.776 36.312 10.035 1.000 18.653 121 GLN A N 1
ATOM 1773 C CA . GLN A 1 121 ? 27.405 37.578 10.378 1.000 19.415 121 GLN A CA 1
ATOM 1774 C C . GLN A 1 121 ? 27.930 37.507 11.799 1.000 19.885 121 GLN A C 1
ATOM 1775 O O . GLN A 1 121 ? 27.481 36.704 12.624 1.000 21.532 121 GLN A O 1
ATOM 1789 N N . ILE A 1 122 ? 28.959 38.332 12.020 1.000 21.939 122 ILE A N 1
ATOM 1790 C CA . ILE A 1 122 ? 29.482 38.551 13.352 1.000 23.247 122 ILE A CA 1
ATOM 1791 C C . ILE A 1 122 ? 29.591 40.062 13.543 1.000 26.168 122 ILE A C 1
ATOM 1792 O O . ILE A 1 122 ? 29.999 40.785 12.629 1.000 23.756 122 ILE A O 1
ATOM 1808 N N . LYS A 1 123 ? 29.137 40.548 14.709 1.000 25.803 123 LYS A N 1
ATOM 1809 C CA . LYS A 1 123 ? 29.143 41.980 15.007 1.000 27.883 123 LYS A CA 1
ATOM 1810 C C . LYS A 1 123 ? 28.755 42.803 13.783 1.000 26.631 123 LYS A C 1
ATOM 1811 O O . LYS A 1 123 ? 29.423 43.796 13.430 1.000 29.696 123 LYS A O 1
ATOM 1830 N N . GLY A 1 124 ? 27.675 42.371 13.118 1.000 25.059 124 GLY A N 1
ATOM 1831 C CA . GLY A 1 124 ? 27.056 43.162 12.076 1.000 27.408 124 GLY A CA 1
ATOM 1832 C C . GLY A 1 124 ? 27.840 43.259 10.774 1.000 25.426 124 GLY A C 1
ATOM 1833 O O . GLY A 1 124 ? 27.565 44.126 9.980 1.000 25.976 124 GLY A O 1
ATOM 1837 N N . HIS A 1 125 ? 28.778 42.351 10.557 1.000 23.741 125 HIS A N 1
ATOM 1838 C CA . HIS A 1 125 ? 29.482 42.236 9.279 1.000 24.228 125 HIS A CA 1
ATOM 1839 C C . HIS A 1 125 ? 29.409 40.759 8.883 1.000 20.462 125 HIS A C 1
ATOM 1840 O O . HIS A 1 125 ? 29.561 39.852 9.711 1.000 20.873 125 HIS A O 1
ATOM 1855 N N . VAL A 1 126 ? 29.222 40.483 7.589 1.000 22.679 126 VAL A N 1
ATOM 1856 C CA . VAL A 1 126 ? 29.198 39.082 7.158 1.000 21.805 126 VAL A CA 1
ATOM 1857 C C . VAL A 1 126 ? 30.503 38.431 7.598 1.000 20.791 126 VAL A C 1
ATOM 1858 O O . VAL A 1 126 ? 31.589 39.014 7.494 1.000 24.162 126 VAL A O 1
ATOM 1871 N N . GLY A 1 127 ? 30.403 37.205 8.093 1.000 20.757 127 GLY A N 1
ATOM 1872 C CA . GLY A 1 127 ? 31.575 36.508 8.589 1.000 22.609 127 GLY A CA 1
ATOM 1873 C C . GLY A 1 127 ? 31.240 35.334 9.494 1.000 22.051 127 GLY A C 1
ATOM 1874 O O . GLY A 1 127 ? 30.102 34.836 9.489 1.000 21.627 127 GLY A O 1
ATOM 1878 N N . THR A 1 128 ? 32.240 34.967 10.302 1.000 20.262 128 THR A N 1
ATOM 1879 C CA . THR A 1 128 ? 32.352 33.647 10.843 1.000 20.856 128 THR A CA 1
ATOM 1880 C C . THR A 1 128 ? 32.655 33.700 12.334 1.000 22.090 128 THR A C 1
ATOM 1881 O O . THR A 1 128 ? 33.463 34.552 12.761 1.000 23.755 128 THR A O 1
ATOM 1892 N N . ASN A 1 129 ? 32.033 32.757 13.072 1.000 20.615 129 ASN A N 1
ATOM 1893 C CA . ASN A 1 129 ? 32.271 32.532 14.496 1.000 22.406 129 ASN A CA 1
ATOM 1894 C C . ASN A 1 129 ? 32.698 31.070 14.663 1.000 22.635 129 ASN A C 1
ATOM 1895 O O . ASN A 1 129 ? 32.090 30.167 14.053 1.000 21.842 129 ASN A O 1
ATOM 1906 N N . GLU A 1 130 ? 33.778 30.817 15.452 1.000 23.163 130 GLU A N 1
ATOM 1907 C CA . GLU A 1 130 ? 34.197 29.467 15.751 1.000 23.269 130 GLU A CA 1
ATOM 1908 C C . GLU A 1 130 ? 33.904 29.163 17.213 1.000 22.947 130 GLU A C 1
ATOM 1909 O O . GLU A 1 130 ? 34.098 30.022 18.070 1.000 27.670 130 GLU A O 1
ATOM 1921 N N . MET A 1 131 ? 33.392 27.963 17.472 1.000 24.081 131 MET A N 1
ATOM 1922 C CA . MET A 1 131 ? 33.339 27.479 18.840 1.000 27.145 131 MET A CA 1
ATOM 1923 C C . MET A 1 131 ? 34.231 26.238 18.916 1.000 28.579 131 MET A C 1
ATOM 1924 O O . MET A 1 131 ? 34.335 25.448 17.959 1.000 28.598 131 MET A O 1
ATOM 1937 N N . PRO A 1 132 ? 34.945 25.995 20.038 1.000 33.472 132 PRO A N 1
ATOM 1938 C CA . PRO A 1 132 ? 34.719 26.696 21.319 1.000 36.230 132 PRO A CA 1
ATOM 1939 C C . PRO A 1 132 ? 35.469 27.994 21.667 1.000 37.467 132 PRO A C 1
ATOM 1940 O O . PRO A 1 132 ? 35.266 28.575 22.750 1.000 36.842 132 PRO A O 1
ATOM 1951 N N . SER A 1 133 ? 36.325 28.479 20.760 1.000 36.059 133 SER A N 1
ATOM 1952 C CA . SER A 1 133 ? 37.099 29.696 20.998 1.000 33.339 133 SER A CA 1
ATOM 1953 C C . SER A 1 133 ? 36.212 30.922 21.185 1.000 32.846 133 SER A C 1
ATOM 1954 O O . SER A 1 133 ? 36.585 31.829 21.934 1.000 33.844 133 SER A O 1
ATOM 1962 N N . ASP A 1 134 ? 35.092 30.931 20.464 1.000 30.472 134 ASP A N 1
ATOM 1963 C CA . ASP A 1 134 ? 34.196 32.064 20.313 1.000 27.158 134 ASP A CA 1
ATOM 1964 C C . ASP A 1 134 ? 34.886 33.201 19.555 1.000 28.561 134 ASP A C 1
ATOM 1965 O O . ASP A 1 134 ? 34.457 34.347 19.631 1.000 28.073 134 ASP A O 1
ATOM 1974 N N . ASP A 1 135 ? 35.977 32.910 18.829 1.000 30.344 135 ASP A N 1
ATOM 1975 C CA . ASP A 1 135 ? 36.621 33.948 18.037 1.000 28.912 135 ASP A CA 1
ATOM 1976 C C . ASP A 1 135 ? 35.742 34.261 16.826 1.000 25.829 135 ASP A C 1
ATOM 1977 O O . ASP A 1 135 ? 34.821 33.477 16.502 1.000 27.088 135 ASP A O 1
ATOM 1986 N N . ILE A 1 136 ? 35.953 35.459 16.248 1.000 24.089 136 ILE A N 1
ATOM 1987 C CA . ILE A 1 136 ? 35.110 35.978 15.176 1.000 28.598 136 ILE A CA 1
ATOM 1988 C C . ILE A 1 136 ? 35.961 36.651 14.114 1.000 27.444 136 ILE A C 1
ATOM 1989 O O . ILE A 1 136 ? 37.028 37.171 14.419 1.000 29.362 136 ILE A O 1
ATOM 2005 N N . SER A 1 137 ? 35.489 36.626 12.866 1.000 23.958 137 SER A N 1
ATOM 2006 C CA . SER A 1 137 ? 36.216 37.204 11.741 1.000 25.130 137 SER A CA 1
ATOM 2007 C C . SER A 1 137 ? 35.184 37.867 10.868 1.000 21.763 137 SER A C 1
ATOM 2008 O O . SER A 1 137 ? 34.180 37.210 10.576 1.000 25.021 137 SER A O 1
ATOM 2015 N N . PRO A 1 138 ? 35.355 39.108 10.379 1.000 24.469 138 PRO A N 1
ATOM 2016 C CA . PRO A 1 138 ? 36.592 39.892 10.493 1.000 25.644 138 PRO A CA 1
ATOM 2017 C C . PRO A 1 138 ? 36.831 40.624 11.804 1.000 27.322 138 PRO A C 1
ATOM 2018 O O . PRO A 1 138 ? 35.962 40.606 12.708 1.000 30.783 138 PRO A O 1
ATOM 2029 N N . PRO A 1 139 ? 38.032 41.264 11.969 1.000 30.496 139 PRO A N 1
ATOM 2030 C CA . PRO A 1 139 ? 38.320 42.042 13.173 1.000 30.133 139 PRO A CA 1
ATOM 2031 C C . PRO A 1 139 ? 37.469 43.283 13.338 1.000 32.769 139 PRO A C 1
ATOM 2032 O O . PRO A 1 139 ? 36.734 43.680 12.431 1.000 31.960 139 PRO A O 1
ATOM 2043 N N . GLN A 1 140 ? 37.609 43.882 14.533 1.000 36.923 140 GLN A N 1
ATOM 2044 C CA . GLN A 1 140 ? 36.758 44.951 15.030 1.000 39.460 140 GLN A CA 1
ATOM 2045 C C . GLN A 1 140 ? 36.615 46.137 14.069 1.000 38.466 140 GLN A C 1
ATOM 2046 O O . GLN A 1 140 ? 35.539 46.729 13.962 1.000 38.765 140 GLN A O 1
ATOM 2060 N N . SER A 1 141 ? 37.691 46.474 13.347 1.000 41.119 141 SER A N 1
ATOM 2061 C CA . SER A 1 141 ? 37.674 47.602 12.433 1.000 40.174 141 SER A CA 1
ATOM 2062 C C . SER A 1 141 ? 36.572 47.499 11.376 1.000 42.007 141 SER A C 1
ATOM 2063 O O . SER A 1 141 ? 36.166 48.549 10.850 1.000 40.988 141 SER A O 1
ATOM 2071 N N . GLN A 1 142 ? 36.105 46.276 11.052 1.000 38.043 142 GLN A N 1
ATOM 2072 C CA . GLN A 1 142 ? 35.139 46.075 9.973 1.000 37.746 142 GLN A CA 1
ATOM 2073 C C . GLN A 1 142 ? 33.713 45.885 10.497 1.000 36.374 142 GLN A C 1
ATOM 2074 O O . GLN A 1 142 ? 32.807 45.704 9.689 1.000 36.804 142 GLN A O 1
ATOM 2088 N N . TRP A 1 143 ? 33.512 45.920 11.819 1.000 34.509 143 TRP A N 1
ATOM 2089 C CA . TRP A 1 143 ? 32.218 45.604 12.414 1.000 34.354 143 TRP A CA 1
ATOM 2090 C C . TRP A 1 143 ? 31.150 46.639 12.034 1.000 33.370 143 TRP A C 1
ATOM 2091 O O . TRP A 1 143 ? 31.449 47.772 11.655 1.000 36.808 143 TRP A O 1
ATOM 2112 N N . TYR A 1 144 ? 29.911 46.124 11.950 1.000 31.979 144 TYR A N 1
ATOM 2113 C CA . TYR A 1 144 ? 28.698 46.911 11.793 1.000 32.265 144 TYR A CA 1
ATOM 2114 C C . TYR A 1 144 ? 28.795 47.638 10.460 1.000 32.653 144 TYR A C 1
ATOM 2115 O O . TYR A 1 144 ? 28.449 48.809 10.375 1.000 41.236 144 TYR A O 1
ATOM 2133 N N . SER A 1 145 ? 29.248 46.931 9.416 1.000 33.232 145 SER A N 1
ATOM 2134 C CA . SER A 1 145 ? 29.551 47.515 8.103 1.000 34.754 145 SER A CA 1
ATOM 2135 C C . SER A 1 145 ? 29.619 46.428 7.021 1.000 35.566 145 SER A C 1
ATOM 2136 O O . SER A 1 145 ? 29.357 45.274 7.306 1.000 32.056 145 SER A O 1
ATOM 2144 N N . GLY A 1 146 ? 29.951 46.808 5.769 1.000 34.228 146 GLY A N 1
ATOM 2145 C CA . GLY A 1 146 ? 30.370 45.881 4.730 1.000 34.827 146 GLY A CA 1
ATOM 2146 C C . GLY A 1 146 ? 29.188 45.380 3.901 1.000 33.954 146 GLY A C 1
ATOM 2147 O O . GLY A 1 146 ? 28.111 45.964 3.924 1.000 34.659 146 GLY A O 1
ATOM 2151 N N . PRO A 1 147 ? 29.378 44.280 3.138 1.000 30.591 147 PRO A N 1
ATOM 2152 C CA . PRO A 1 147 ? 28.327 43.764 2.274 1.000 31.256 147 PRO A CA 1
ATOM 2153 C C . PRO A 1 147 ? 27.081 43.335 3.041 1.000 26.753 147 PRO A C 1
ATOM 2154 O O . PRO A 1 147 ? 27.181 42.879 4.205 1.000 31.051 147 PRO A O 1
ATOM 2165 N N . GLU A 1 148 ? 25.931 43.512 2.375 1.000 29.783 148 GLU A N 1
ATOM 2166 C CA . GLU A 1 148 ? 24.641 43.116 2.912 1.000 29.228 148 GLU A CA 1
ATOM 2167 C C . GLU A 1 148 ? 24.145 41.888 2.160 1.000 24.665 148 GLU A C 1
ATOM 2168 O O . GLU A 1 148 ? 24.199 41.854 0.933 1.000 27.142 148 GLU A O 1
ATOM 2180 N N . ILE A 1 149 ? 23.598 40.929 2.912 1.000 23.690 149 ILE A N 1
ATOM 2181 C CA . ILE A 1 149 ? 22.770 39.883 2.355 1.000 23.361 149 ILE A CA 1
ATOM 2182 C C . ILE A 1 149 ? 21.321 40.248 2.678 1.000 21.159 149 ILE A C 1
ATOM 2183 O O . ILE A 1 149 ? 20.862 40.088 3.822 1.000 21.051 149 ILE A O 1
ATOM 2199 N N . ALA A 1 150 ? 20.639 40.837 1.701 1.000 20.103 150 ALA A N 1
ATOM 2200 C CA . ALA A 1 150 ? 19.387 41.561 1.954 1.000 22.072 150 ALA A CA 1
ATOM 2201 C C . ALA A 1 150 ? 18.266 40.592 2.352 1.000 21.636 150 ALA A C 1
ATOM 2202 O O . ALA A 1 150 ? 18.217 39.423 1.939 1.000 20.397 150 ALA A O 1
ATOM 2209 N N . ALA A 1 151 ? 17.353 41.094 3.152 1.000 22.131 151 ALA A N 1
ATOM 2210 C CA . ALA A 1 151 ? 16.106 40.389 3.407 1.000 20.126 151 ALA A CA 1
ATOM 2211 C C . ALA A 1 151 ? 15.232 40.293 2.144 1.000 19.942 151 ALA A C 1
ATOM 2212 O O . ALA A 1 151 ? 15.327 41.130 1.212 1.000 21.111 151 ALA A O 1
ATOM 2219 N N . ASP A 1 152 ? 14.333 39.301 2.171 1.000 18.008 152 ASP A N 1
ATOM 2220 C CA . ASP A 1 152 ? 13.146 39.273 1.313 1.000 20.300 152 ASP A CA 1
ATOM 2221 C C . ASP A 1 152 ? 13.524 39.114 -0.181 1.000 18.611 152 ASP A C 1
ATOM 2222 O O . ASP A 1 152 ? 12.816 39.578 -1.082 1.000 20.945 152 ASP A O 1
ATOM 2231 N N . THR A 1 153 ? 14.597 38.341 -0.445 1.000 18.285 153 THR A N 1
ATOM 2232 C CA . THR A 1 153 ? 14.957 37.990 -1.812 1.000 18.086 153 THR A CA 1
ATOM 2233 C C . THR A 1 153 ? 15.786 36.703 -1.771 1.000 18.285 153 THR A C 1
ATOM 2234 O O . THR A 1 153 ? 16.418 36.387 -0.743 1.000 19.160 153 THR A O 1
ATOM 2245 N N . TRP A 1 154 ? 15.844 36.001 -2.899 1.000 18.020 154 TRP A N 1
ATOM 2246 C CA . TRP A 1 154 ? 16.662 34.801 -2.979 1.000 18.440 154 TRP A CA 1
ATOM 2247 C C . TRP A 1 154 ? 18.110 35.142 -3.255 1.000 17.626 154 TRP A C 1
ATOM 2248 O O . TRP A 1 154 ? 18.409 35.939 -4.134 1.000 17.454 154 TRP A O 1
ATOM 2269 N N . HIS A 1 155 ? 18.985 34.397 -2.588 1.000 15.910 155 HIS A N 1
ATOM 2270 C CA . HIS A 1 155 ? 20.435 34.529 -2.707 1.000 14.597 155 HIS A CA 1
ATOM 2271 C C . HIS A 1 155 ? 21.068 33.166 -2.954 1.000 15.400 155 HIS A C 1
ATOM 2272 O O . HIS A 1 155 ? 20.626 32.199 -2.317 1.000 14.879 155 HIS A O 1
ATOM 2287 N N . CYS A 1 156 ? 22.144 33.109 -3.778 1.000 14.459 156 CYS A N 1
ATOM 2288 C CA . CYS A 1 156 ? 22.872 31.871 -3.914 1.000 14.253 156 CYS A CA 1
ATOM 2289 C C . CYS A 1 156 ? 24.161 31.989 -3.104 1.000 14.659 156 CYS A C 1
ATOM 2290 O O . CYS A 1 156 ? 25.072 32.759 -3.456 1.000 17.179 156 CYS A O 1
ATOM 2297 N N . VAL A 1 157 ? 24.184 31.314 -1.936 1.000 14.969 157 VAL A N 1
ATOM 2298 C CA . VAL A 1 157 ? 25.290 31.431 -0.976 1.000 14.780 157 VAL A CA 1
ATOM 2299 C C . VAL A 1 157 ? 26.149 30.170 -1.019 1.000 12.772 157 VAL A C 1
ATOM 2300 O O . VAL A 1 157 ? 25.580 29.092 -0.922 1.000 14.304 157 VAL A O 1
ATOM 2313 N N . VAL A 1 158 ? 27.460 30.342 -1.125 1.000 13.489 158 VAL A N 1
ATOM 2314 C CA . VAL A 1 158 ? 28.420 29.251 -1.113 1.000 14.186 158 VAL A CA 1
ATOM 2315 C C . VAL A 1 158 ? 29.479 29.516 -0.046 1.000 14.411 158 VAL A C 1
ATOM 2316 O O . VAL A 1 158 ? 30.001 30.621 0.051 1.000 15.908 158 VAL A O 1
ATOM 2329 N N . VAL A 1 159 ? 29.723 28.517 0.807 1.000 15.153 159 VAL A N 1
ATOM 2330 C CA . VAL A 1 159 ? 30.837 28.569 1.738 1.000 15.171 159 VAL A CA 1
ATOM 2331 C C . VAL A 1 159 ? 31.805 27.440 1.410 1.000 13.316 159 VAL A C 1
ATOM 2332 O O . VAL A 1 159 ? 31.427 26.283 1.393 1.000 14.919 159 VAL A O 1
ATOM 2345 N N . GLU A 1 160 ? 33.053 27.832 1.235 1.000 14.245 160 GLU A N 1
ATOM 2346 C CA . GLU A 1 160 ? 34.187 26.981 0.937 1.000 14.081 160 GLU A CA 1
ATOM 2347 C C . GLU A 1 160 ? 35.070 26.915 2.189 1.000 14.909 160 GLU A C 1
ATOM 2348 O O . GLU A 1 160 ? 35.542 27.967 2.667 1.000 16.514 160 GLU A O 1
ATOM 2360 N N . MET A 1 161 ? 35.260 25.686 2.704 1.000 14.470 161 MET A N 1
ATOM 2361 C CA . MET A 1 161 ? 36.092 25.454 3.912 1.000 15.866 161 MET A CA 1
ATOM 2362 C C . MET A 1 161 ? 37.250 24.528 3.504 1.000 16.227 161 MET A C 1
ATOM 2363 O O . MET A 1 161 ? 37.048 23.387 3.071 1.000 17.007 161 MET A O 1
ATOM 2377 N N . LEU A 1 162 ? 38.461 25.052 3.604 1.000 17.027 162 LEU A N 1
ATOM 2378 C CA . LEU A 1 162 ? 39.692 24.383 3.171 1.000 19.137 162 LEU A CA 1
ATOM 2379 C C . LEU A 1 162 ? 40.537 24.038 4.399 1.000 18.787 162 LEU A C 1
ATOM 2380 O O . LEU A 1 162 ? 41.180 24.908 4.974 1.000 18.487 162 LEU A O 1
ATOM 2396 N N . GLY A 1 163 ? 40.531 22.750 4.749 1.000 19.953 163 GLY A N 1
ATOM 2397 C CA . GLY A 1 163 ? 41.292 22.228 5.878 1.000 20.028 163 GLY A CA 1
ATOM 2398 C C . GLY A 1 163 ? 42.443 21.335 5.435 1.000 20.371 163 GLY A C 1
ATOM 2399 O O . GLY A 1 163 ? 42.986 21.503 4.315 1.000 20.916 163 GLY A O 1
ATOM 2403 N N . GLY A 1 164 ? 42.674 20.273 6.205 1.000 22.518 164 GLY A N 1
ATOM 2404 C CA . GLY A 1 164 ? 43.635 19.267 5.799 1.000 23.202 164 GLY A CA 1
ATOM 2405 C C . GLY A 1 164 ? 45.065 19.782 5.923 1.000 23.428 164 GLY A C 1
ATOM 2406 O O . GLY A 1 164 ? 45.368 20.645 6.745 1.000 22.828 164 GLY A O 1
ATOM 2410 N N . ASN A 1 165 ? 45.950 19.234 5.094 1.000 24.449 165 ASN A N 1
ATOM 2411 C CA . ASN A 1 165 ? 47.377 19.499 5.186 1.000 24.229 165 ASN A CA 1
ATOM 2412 C C . ASN A 1 165 ? 47.727 20.767 4.398 1.000 22.037 165 ASN A C 1
ATOM 2413 O O . ASN A 1 165 ? 48.225 20.720 3.258 1.000 26.289 165 ASN A O 1
ATOM 2424 N N . ARG A 1 166 ? 47.411 21.925 5.015 1.000 22.945 166 ARG A N 1
ATOM 2425 C CA . ARG A 1 166 ? 47.851 23.206 4.505 1.000 24.543 166 ARG A CA 1
ATOM 2426 C C . ARG A 1 166 ? 48.301 24.029 5.691 1.000 24.569 166 ARG A C 1
ATOM 2427 O O . ARG A 1 166 ? 47.909 23.732 6.829 1.000 23.611 166 ARG A O 1
ATOM 2448 N N . PRO A 1 167 ? 49.169 25.033 5.482 1.000 24.907 167 PRO A N 1
ATOM 2449 C CA . PRO A 1 167 ? 49.735 25.730 6.634 1.000 27.448 167 PRO A CA 1
ATOM 2450 C C . PRO A 1 167 ? 48.735 26.520 7.447 1.000 27.224 167 PRO A C 1
ATOM 2451 O O . PRO A 1 167 ? 48.918 26.645 8.663 1.000 29.285 167 PRO A O 1
ATOM 2462 N N . TYR A 1 168 ? 47.662 26.986 6.809 1.000 26.175 168 TYR A N 1
ATOM 2463 C CA . TYR A 1 168 ? 46.652 27.734 7.540 1.000 25.529 168 TYR A CA 1
ATOM 2464 C C . TYR A 1 168 ? 45.283 27.415 6.937 1.000 24.068 168 TYR A C 1
ATOM 2465 O O . TYR A 1 168 ? 45.082 27.616 5.759 1.000 24.175 168 TYR A O 1
ATOM 2483 N N . HIS A 1 169 ? 44.337 26.901 7.737 1.000 22.134 169 HIS A N 1
ATOM 2484 C CA . HIS A 1 169 ? 43.002 26.577 7.247 1.000 21.105 169 HIS A CA 1
ATOM 2485 C C . HIS A 1 169 ? 42.286 27.838 6.805 1.000 21.345 169 HIS A C 1
ATOM 2486 O O . HIS A 1 169 ? 42.540 28.909 7.349 1.000 21.312 169 HIS A O 1
ATOM 2501 N N . GLN A 1 170 ? 41.473 27.690 5.740 1.000 20.927 170 GLN A N 1
ATOM 2502 C CA . GLN A 1 170 ? 40.820 28.822 5.139 1.000 19.475 170 GLN A CA 1
ATOM 2503 C C . GLN A 1 170 ? 39.298 28.608 4.991 1.000 17.021 170 GLN A C 1
ATOM 2504 O O . GLN A 1 170 ? 38.759 27.490 4.976 1.000 19.289 170 GLN A O 1
ATOM 2518 N N . LEU A 1 171 ? 38.616 29.761 4.959 1.000 17.798 171 LEU A N 1
ATOM 2519 C CA . LEU A 1 171 ? 37.193 29.781 4.647 1.000 16.253 171 LEU A CA 1
ATOM 2520 C C . LEU A 1 171 ? 36.947 30.961 3.724 1.000 16.473 171 LEU A C 1
ATOM 2521 O O . LEU A 1 171 ? 37.440 32.056 3.970 1.000 18.685 171 LEU A O 1
ATOM 2537 N N . HIS A 1 172 ? 36.147 30.725 2.674 1.000 15.948 172 HIS A N 1
ATOM 2538 C CA . HIS A 1 172 ? 35.723 31.796 1.784 1.000 16.588 172 HIS A CA 1
ATOM 2539 C C . HIS A 1 172 ? 34.234 31.673 1.581 1.000 15.318 172 HIS A C 1
ATOM 2540 O O . HIS A 1 172 ? 33.708 30.580 1.354 1.000 17.383 172 HIS A O 1
ATOM 2555 N N . ALA A 1 173 ? 33.538 32.807 1.620 1.000 15.559 173 ALA A N 1
ATOM 2556 C CA . ALA A 1 173 ? 32.110 32.820 1.402 1.000 15.846 173 ALA A CA 1
ATOM 2557 C C . ALA A 1 173 ? 31.811 33.723 0.204 1.000 16.353 173 ALA A C 1
ATOM 2558 O O . ALA A 1 173 ? 32.425 34.795 0.058 1.000 17.085 173 ALA A O 1
ATOM 2565 N N . TYR A 1 174 ? 30.819 33.295 -0.558 1.000 16.534 174 TYR A N 1
ATOM 2566 C CA . TYR A 1 174 ? 30.437 33.884 -1.835 1.000 15.744 174 TYR A CA 1
ATOM 2567 C C . TYR A 1 174 ? 28.933 34.096 -1.820 1.000 16.834 174 TYR A C 1
ATOM 2568 O O . TYR A 1 174 ? 28.174 33.248 -1.361 1.000 16.769 174 TYR A O 1
ATOM 2586 N N . LEU A 1 175 ? 28.527 35.227 -2.389 1.000 16.956 175 LEU A N 1
ATOM 2587 C CA . LEU A 1 175 ? 27.135 35.575 -2.574 1.000 14.837 175 LEU A CA 1
ATOM 2588 C C . LEU A 1 175 ? 26.939 35.796 -4.075 1.000 15.622 175 LEU A C 1
ATOM 2589 O O . LEU A 1 175 ? 27.592 36.693 -4.646 1.000 16.848 175 LEU A O 1
ATOM 2605 N N . ASP A 1 176 ? 26.120 34.965 -4.732 1.000 14.973 176 ASP A N 1
ATOM 2606 C CA . ASP A 1 176 ? 25.943 35.082 -6.181 1.000 15.064 176 ASP A CA 1
ATOM 2607 C C . ASP A 1 176 ? 27.304 35.094 -6.879 1.000 16.362 176 ASP A C 1
ATOM 2608 O O . ASP A 1 176 ? 27.536 35.874 -7.820 1.000 17.840 176 ASP A O 1
ATOM 2617 N N . ASN A 1 177 ? 28.158 34.163 -6.445 1.000 15.507 177 ASN A N 1
ATOM 2618 C CA . ASN A 1 177 ? 29.498 33.901 -6.954 1.000 16.191 177 ASN A CA 1
ATOM 2619 C C . ASN A 1 177 ? 30.482 35.031 -6.642 1.000 16.710 177 ASN A C 1
ATOM 2620 O O . ASN A 1 177 ? 31.666 34.895 -6.995 1.000 20.639 177 ASN A O 1
ATOM 2631 N N . GLN A 1 178 ? 30.056 36.075 -5.932 1.000 16.529 178 GLN A N 1
ATOM 2632 C CA . GLN A 1 178 ? 30.981 37.148 -5.586 1.000 17.585 178 GLN A CA 1
ATOM 2633 C C . GLN A 1 178 ? 31.582 36.899 -4.214 1.000 16.709 178 GLN A C 1
ATOM 2634 O O . GLN A 1 178 ? 30.854 36.607 -3.252 1.000 17.946 178 GLN A O 1
ATOM 2648 N N . LEU A 1 179 ? 32.911 37.020 -4.108 1.000 19.139 179 LEU A N 1
ATOM 2649 C CA . LEU A 1 179 ? 33.571 36.802 -2.841 1.000 18.558 179 LEU A CA 1
ATOM 2650 C C . LEU A 1 179 ? 33.168 37.918 -1.884 1.000 19.474 179 LEU A C 1
ATOM 2651 O O . LEU A 1 179 ? 33.440 39.077 -2.206 1.000 23.170 179 LEU A O 1
ATOM 2667 N N . ILE A 1 180 ? 32.655 37.539 -0.691 1.000 17.610 180 ILE A N 1
ATOM 2668 C CA . ILE A 1 180 ? 32.229 38.530 0.311 1.000 19.762 180 ILE A CA 1
ATOM 2669 C C . ILE A 1 180 ? 32.939 38.419 1.664 1.000 21.243 180 ILE A C 1
ATOM 2670 O O . ILE A 1 180 ? 32.846 39.325 2.455 1.000 22.084 180 ILE A O 1
ATOM 2686 N N . HIS A 1 181 ? 33.694 37.358 1.906 1.000 19.064 181 HIS A N 1
ATOM 2687 C CA . HIS A 1 181 ? 34.315 37.118 3.198 1.000 19.620 181 HIS A CA 1
ATOM 2688 C C . HIS A 1 181 ? 35.408 36.073 3.022 1.000 19.239 181 HIS A C 1
ATOM 2689 O O . HIS A 1 181 ? 35.165 35.035 2.396 1.000 18.620 181 HIS A O 1
ATOM 2704 N N . SER A 1 182 ? 36.588 36.400 3.549 1.000 20.482 182 SER A N 1
ATOM 2705 C CA . SER A 1 182 ? 37.692 35.435 3.551 1.000 20.120 182 SER A CA 1
ATOM 2706 C C . SER A 1 182 ? 38.406 35.382 4.911 1.000 21.124 182 SER A C 1
ATOM 2707 O O . SER A 1 182 ? 38.704 36.401 5.524 1.000 24.474 182 SER A O 1
ATOM 2715 N N . ILE A 1 183 ? 38.817 34.187 5.279 1.000 20.310 183 ILE A N 1
ATOM 2716 C CA . ILE A 1 183 ? 39.719 33.925 6.366 1.000 22.023 183 ILE A CA 1
ATOM 2717 C C . ILE A 1 183 ? 40.883 33.139 5.759 1.000 21.920 183 ILE A C 1
ATOM 2718 O O . ILE A 1 183 ? 40.742 31.963 5.357 1.000 20.979 183 ILE A O 1
ATOM 2734 N N . ASP A 1 184 ? 42.046 33.770 5.719 1.000 23.113 184 ASP A N 1
ATOM 2735 C CA . ASP A 1 184 ? 43.212 32.997 5.292 1.000 26.997 184 ASP A CA 1
ATOM 2736 C C . ASP A 1 184 ? 44.517 33.341 6.017 1.000 28.533 184 ASP A C 1
ATOM 2737 O O . ASP A 1 184 ? 45.574 32.840 5.652 1.000 28.997 184 ASP A O 1
ATOM 2746 N N . SER A 1 185 ? 44.422 34.045 7.135 1.000 30.233 185 SER A N 1
ATOM 2747 C CA . SER A 1 185 ? 45.577 34.277 7.970 1.000 33.144 185 SER A CA 1
ATOM 2748 C C . SER A 1 185 ? 45.089 34.598 9.367 1.000 32.094 185 SER A C 1
ATOM 2749 O O . SER A 1 185 ? 43.894 34.891 9.601 1.000 32.698 185 SER A O 1
ATOM 2757 N N . ILE A 1 186 ? 46.006 34.402 10.296 1.000 34.458 186 ILE A N 1
ATOM 2758 C CA . ILE A 1 186 ? 45.625 34.446 11.685 1.000 34.313 186 ILE A CA 1
ATOM 2759 C C . ILE A 1 186 ? 45.119 35.844 12.017 1.000 31.200 186 ILE A C 1
ATOM 2760 O O . ILE A 1 186 ? 44.277 35.983 12.910 1.000 34.682 186 ILE A O 1
ATOM 2776 N N . SER A 1 187 ? 45.564 36.870 11.267 1.000 32.431 187 SER A N 1
ATOM 2777 C CA . SER A 1 187 ? 45.200 38.247 11.580 1.000 35.251 187 SER A CA 1
ATOM 2778 C C . SER A 1 187 ? 43.779 38.571 11.105 1.000 32.696 187 SER A C 1
ATOM 2779 O O . SER A 1 187 ? 43.239 39.655 11.379 1.000 34.375 187 SER A O 1
ATOM 2787 N N . ASP A 1 188 ? 43.129 37.638 10.407 1.000 30.741 188 ASP A N 1
ATOM 2788 C CA . ASP A 1 188 ? 41.718 37.813 10.042 1.000 27.504 188 ASP A CA 1
ATOM 2789 C C . ASP A 1 188 ? 40.763 37.611 11.220 1.000 28.613 188 ASP A C 1
ATOM 2790 O O . ASP A 1 188 ? 39.602 37.984 11.127 1.000 31.802 188 ASP A O 1
ATOM 2799 N N . TRP A 1 189 ? 41.261 37.033 12.310 1.000 31.505 189 TRP A N 1
ATOM 2800 C CA . TRP A 1 189 ? 40.462 36.821 13.510 1.000 27.604 189 TRP A CA 1
ATOM 2801 C C . TRP A 1 189 ? 40.636 37.983 14.478 1.000 29.662 189 TRP A C 1
ATOM 2802 O O . TRP A 1 189 ? 41.702 38.520 14.609 1.000 33.325 189 TRP A O 1
ATOM 2823 N N . ASN A 1 190 ? 39.575 38.336 15.181 1.000 27.959 190 ASN A N 1
ATOM 2824 C CA . ASN A 1 190 ? 39.611 39.469 16.058 1.000 30.211 190 ASN A CA 1
ATOM 2825 C C . ASN A 1 190 ? 40.418 39.163 17.314 1.000 32.395 190 ASN A C 1
ATOM 2826 O O . ASN A 1 190 ? 41.114 40.023 17.820 1.000 40.449 190 ASN A O 1
ATOM 2837 N N . ASN A 1 191 ? 40.271 37.970 17.885 1.000 35.457 191 ASN A N 1
ATOM 2838 C CA . ASN A 1 191 ? 40.685 37.752 19.269 1.000 41.459 191 ASN A CA 1
ATOM 2839 C C . ASN A 1 191 ? 41.962 36.934 19.242 1.000 47.523 191 ASN A C 1
ATOM 2840 O O . ASN A 1 191 ? 42.129 36.062 20.096 1.000 55.929 191 ASN A O 1
ATOM 2851 N N . GLY A 1 192 ? 42.811 37.161 18.224 1.000 47.518 192 GLY A N 1
ATOM 2852 C CA . GLY A 1 192 ? 44.117 36.523 18.191 1.000 54.057 192 GLY A CA 1
ATOM 2853 C C . GLY A 1 192 ? 44.064 35.090 17.657 1.000 51.298 192 GLY A C 1
ATOM 2854 O O . GLY A 1 192 ? 44.951 34.288 17.878 1.000 61.057 192 GLY A O 1
ATOM 2858 N N . GLY A 1 193 ? 43.025 34.752 16.929 1.000 40.447 193 GLY A N 1
ATOM 2859 C CA . GLY A 1 193 ? 43.137 33.688 15.940 1.000 43.128 193 GLY A CA 1
ATOM 2860 C C . GLY A 1 193 ? 42.824 32.271 16.431 1.000 41.944 193 GLY A C 1
ATOM 2861 O O . GLY A 1 193 ? 43.607 31.349 16.187 1.000 41.318 193 GLY A O 1
ATOM 2865 N N . VAL A 1 194 ? 41.614 32.058 16.979 1.000 36.756 194 VAL A N 1
ATOM 2866 C CA . VAL A 1 194 ? 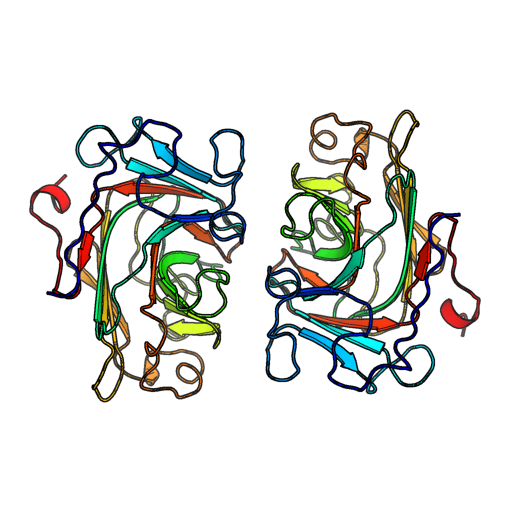41.216 30.719 17.402 1.000 36.944 194 VAL A CA 1
ATOM 2867 C C . VAL A 1 194 ? 42.291 30.158 18.352 1.000 37.666 194 VAL A C 1
ATOM 2868 O O . VAL A 1 194 ? 42.656 28.984 18.283 1.000 38.586 194 VAL A O 1
ATOM 2881 N N . ASN A 1 195 ? 42.746 30.975 19.306 1.000 44.990 195 ASN A N 1
ATOM 2882 C CA . ASN A 1 195 ? 43.691 30.518 20.316 1.000 49.442 195 ASN A CA 1
ATOM 2883 C C . ASN A 1 195 ? 44.917 29.877 19.680 1.000 45.826 195 ASN A C 1
ATOM 2884 O O . ASN A 1 195 ? 45.479 28.934 20.225 1.000 44.076 195 ASN A O 1
ATOM 2895 N N . GLY A 1 196 ? 45.297 30.395 18.520 1.000 45.990 196 GLY A N 1
ATOM 2896 C CA . GLY A 1 196 ? 46.556 30.060 17.905 1.000 49.013 196 GLY A CA 1
ATOM 2897 C C . GLY A 1 196 ? 46.468 28.848 16.989 1.000 49.642 196 GLY A C 1
ATOM 2898 O O . GLY A 1 196 ? 47.480 28.435 16.443 1.000 54.921 196 GLY A O 1
ATOM 2902 N N . ASN A 1 197 ? 45.266 28.291 16.809 1.000 46.798 197 ASN A N 1
ATOM 2903 C CA . ASN A 1 197 ? 45.157 27.034 16.080 1.000 42.344 197 ASN A CA 1
ATOM 2904 C C . ASN A 1 197 ? 45.164 27.291 14.574 1.000 33.688 197 ASN A C 1
ATOM 2905 O O . ASN A 1 197 ? 44.201 27.783 14.035 1.000 35.903 197 ASN A O 1
ATOM 2916 N N . THR A 1 198 ? 46.270 26.971 13.886 1.000 32.581 198 THR A N 1
ATOM 2917 C CA . THR A 1 198 ? 46.328 27.160 12.450 1.000 30.989 198 THR A CA 1
ATOM 2918 C C . THR A 1 198 ? 45.461 26.144 11.699 1.000 30.586 198 THR A C 1
ATOM 2919 O O . THR A 1 198 ? 45.055 26.424 10.574 1.000 31.409 198 THR A O 1
ATOM 2930 N N . GLN A 1 199 ? 45.248 24.955 12.286 1.000 29.832 199 GLN A N 1
ATOM 2931 C CA . GLN A 1 199 ? 44.481 23.887 11.689 1.000 28.916 199 GLN A CA 1
ATOM 2932 C C . GLN A 1 199 ? 43.060 23.871 12.246 1.000 25.919 199 GLN A C 1
ATOM 2933 O O . GLN A 1 199 ? 42.555 22.837 12.692 1.000 30.624 199 GLN A O 1
ATOM 2947 N N . TRP A 1 200 ? 42.401 25.015 12.160 1.000 25.201 200 TRP A N 1
ATOM 2948 C CA . TRP A 1 200 ? 41.224 25.288 12.957 1.000 23.825 200 TRP A CA 1
ATOM 2949 C C . TRP A 1 200 ? 39.945 24.604 12.432 1.000 23.706 200 TRP A C 1
ATOM 2950 O O . TRP A 1 200 ? 38.902 24.698 13.097 1.000 27.110 200 TRP A O 1
ATOM 2971 N N . LEU A 1 201 ? 39.987 23.960 11.246 1.000 22.652 201 LEU A N 1
ATOM 2972 C CA . LEU A 1 201 ? 38.898 23.098 10.802 1.000 22.887 201 LEU A CA 1
ATOM 2973 C C . LEU A 1 201 ? 39.078 21.648 11.244 1.000 23.030 201 LEU A C 1
ATOM 2974 O O . LEU A 1 201 ? 38.181 20.837 10.995 1.000 22.922 201 LEU A O 1
ATOM 2990 N N . ASP A 1 202 ? 40.215 21.308 11.898 1.000 25.792 202 ASP A N 1
ATOM 2991 C CA A ASP A 1 202 ? 40.466 19.962 12.401 0.500 28.799 202 ASP A CA 1
ATOM 2992 C CA B ASP A 1 202 ? 40.420 19.931 12.324 0.500 28.219 202 ASP A CA 1
ATOM 2993 C C . ASP A 1 202 ? 39.295 19.547 13.293 1.000 25.027 202 ASP A C 1
ATOM 2994 O O . ASP A 1 202 ? 38.931 20.285 14.237 1.000 27.690 202 ASP A O 1
ATOM 3010 N N . GLY A 1 203 ? 38.717 18.390 12.992 1.000 27.714 203 GLY A N 1
ATOM 3011 C CA . GLY A 1 203 ? 37.629 17.799 13.742 1.000 28.266 203 GLY A CA 1
ATOM 3012 C C . GLY A 1 203 ? 36.265 18.459 13.536 1.000 26.543 203 GLY A C 1
ATOM 3013 O O . GLY A 1 203 ? 35.321 18.045 14.199 1.000 29.733 203 GLY A O 1
ATOM 3017 N N . LYS A 1 204 ? 36.151 19.430 12.623 1.000 22.646 204 LYS A N 1
ATOM 3018 C CA . LYS A 1 204 ? 34.904 20.184 12.477 1.000 21.968 204 LYS A CA 1
ATOM 3019 C C . LYS A 1 204 ? 34.056 19.645 11.330 1.000 23.626 204 LYS A C 1
ATOM 3020 O O . LYS A 1 204 ? 32.879 19.921 11.294 1.000 23.434 204 LYS A O 1
ATOM 3039 N N . LEU A 1 205 ? 34.640 18.856 10.401 1.000 23.526 205 LEU A N 1
ATOM 3040 C CA . LEU A 1 205 ? 33.963 18.470 9.190 1.000 22.111 205 LEU A CA 1
ATOM 3041 C C . LEU A 1 205 ? 33.221 17.147 9.334 1.000 22.687 205 LEU A C 1
ATOM 3042 O O . LEU A 1 205 ? 33.297 16.308 8.450 1.000 25.321 205 LEU A O 1
ATOM 3058 N N . ASN A 1 206 ? 32.419 16.996 10.425 1.000 21.932 206 ASN A N 1
ATOM 3059 C CA . ASN A 1 206 ? 31.748 15.736 10.667 1.000 23.948 206 ASN A CA 1
ATOM 3060 C C . ASN A 1 206 ? 30.273 15.794 10.287 1.000 19.828 206 ASN A C 1
ATOM 3061 O O . ASN A 1 206 ? 29.713 14.757 9.880 1.000 22.313 206 ASN A O 1
ATOM 3072 N N . TYR A 1 207 ? 29.687 16.997 10.450 1.000 21.717 207 TYR A N 1
ATOM 3073 C CA . TYR A 1 207 ? 28.283 17.220 10.176 1.000 18.733 207 TYR A CA 1
ATOM 3074 C C . TYR A 1 207 ? 28.192 18.600 9.523 1.000 18.184 207 TYR A C 1
ATOM 3075 O O . TYR A 1 207 ? 28.845 19.543 9.970 1.000 22.456 207 TYR A O 1
ATOM 3093 N N . ALA A 1 208 ? 27.348 18.728 8.502 1.000 19.452 208 ALA A N 1
ATOM 3094 C CA . ALA A 1 208 ? 26.997 20.030 7.957 1.000 17.113 208 ALA A CA 1
ATOM 3095 C C . ALA A 1 208 ? 25.584 20.389 8.395 1.000 15.399 208 ALA A C 1
ATOM 3096 O O . ALA A 1 208 ? 24.700 19.540 8.496 1.000 18.101 208 ALA A O 1
ATOM 3103 N N . PHE A 1 209 ? 25.356 21.679 8.636 1.000 14.864 209 PHE A N 1
ATOM 3104 C CA . PHE A 1 209 ? 24.034 22.131 9.031 1.000 14.701 209 PHE A CA 1
ATOM 3105 C C . PHE A 1 209 ? 23.665 23.426 8.323 1.000 14.474 209 PHE A C 1
ATOM 3106 O O . PHE A 1 209 ? 24.509 24.256 7.959 1.000 14.556 209 PHE A O 1
ATOM 3123 N N . PHE A 1 210 ? 22.342 23.572 8.198 1.000 14.902 210 PHE A N 1
ATOM 3124 C CA . PHE A 1 210 ? 21.735 24.702 7.554 1.000 13.357 210 PHE A CA 1
ATOM 3125 C C . PHE A 1 210 ? 20.529 25.127 8.387 1.000 14.060 210 PHE A C 1
ATOM 3126 O O . PHE A 1 210 ? 19.780 24.269 8.847 1.000 15.225 210 PHE A O 1
ATOM 3143 N N . GLY A 1 211 ? 20.305 26.436 8.513 1.000 14.285 211 GLY A N 1
ATOM 3144 C CA . GLY A 1 211 ? 19.085 26.891 9.177 1.000 14.853 211 GLY A CA 1
ATOM 3145 C C . GLY A 1 211 ? 19.217 28.311 9.665 1.000 14.915 211 GLY A C 1
ATOM 3146 O O . GLY A 1 211 ? 19.857 29.119 9.032 1.000 15.978 211 GLY A O 1
ATOM 3150 N N . TRP A 1 212 ? 18.617 28.580 10.828 1.000 15.737 212 TRP A N 1
ATOM 3151 C CA . TRP A 1 212 ? 18.731 29.885 11.448 1.000 15.219 212 TRP A CA 1
ATOM 3152 C C . TRP A 1 212 ? 19.119 29.714 12.924 1.000 15.104 212 TRP A C 1
ATOM 3153 O O . TRP A 1 212 ? 18.561 28.851 13.639 1.000 17.478 212 TRP A O 1
ATOM 3174 N N . HIS A 1 213 ? 20.135 30.482 13.320 1.000 16.485 213 HIS A N 1
ATOM 3175 C CA . HIS A 1 213 ? 20.574 30.507 14.711 1.000 17.298 213 HIS A CA 1
ATOM 3176 C C . HIS A 1 213 ? 21.088 31.912 15.005 1.000 18.120 213 HIS A C 1
ATOM 3177 O O . HIS A 1 213 ? 22.130 32.334 14.463 1.000 18.688 213 HIS A O 1
ATOM 3192 N N . SER A 1 214 ? 20.402 32.639 15.924 1.000 19.102 214 SER A N 1
ATOM 3193 C CA . SER A 1 214 ? 20.803 34.000 16.268 1.000 19.611 214 SER A CA 1
ATOM 3194 C C . SER A 1 214 ? 21.365 33.983 17.696 1.000 19.774 214 SER A C 1
ATOM 3195 O O . SER A 1 214 ? 20.771 33.377 18.618 1.000 22.273 214 SER A O 1
ATOM 3203 N N . PHE A 1 215 ? 22.492 34.655 17.882 1.000 19.846 215 PHE A N 1
ATOM 3204 C CA . PHE A 1 215 ? 23.003 34.990 19.198 1.000 20.213 215 PHE A CA 1
ATOM 3205 C C . PHE A 1 215 ? 22.760 36.471 19.479 1.000 22.822 215 PHE A C 1
ATOM 3206 O O . PHE A 1 215 ? 23.358 37.019 20.418 1.000 24.934 215 PHE A O 1
ATOM 3223 N N . SER A 1 216 ? 21.800 37.047 18.730 1.000 21.983 216 SER A N 1
ATOM 3224 C CA . SER A 1 216 ? 21.454 38.459 18.820 1.000 22.236 216 SER A CA 1
ATOM 3225 C C . SER A 1 216 ? 19.978 38.601 19.201 1.000 22.038 216 SER A C 1
ATOM 3226 O O . SER A 1 216 ? 19.391 39.676 19.090 1.000 21.388 216 SER A O 1
ATOM 3234 N N . ASN A 1 217 ? 19.378 37.517 19.702 1.000 22.517 217 ASN A N 1
ATOM 3235 C CA . ASN A 1 217 ? 17.991 37.508 20.137 1.000 20.742 217 ASN A CA 1
ATOM 3236 C C . ASN A 1 217 ? 17.058 37.949 19.009 1.000 19.810 217 ASN A C 1
ATOM 3237 O O . ASN A 1 217 ? 16.052 38.603 19.266 1.000 22.059 217 ASN A O 1
ATOM 3248 N N . ASN A 1 218 ? 17.351 37.551 17.749 1.000 20.824 218 ASN A N 1
ATOM 3249 C CA . ASN A 1 218 ? 16.429 37.868 16.668 1.000 22.552 218 ASN A CA 1
ATOM 3250 C C . ASN A 1 218 ? 15.734 36.629 16.126 1.000 20.269 218 ASN A C 1
ATOM 3251 O O . ASN A 1 218 ? 16.370 35.709 15.583 1.000 21.188 218 ASN A O 1
ATOM 3262 N N . ASN A 1 219 ? 14.400 36.643 16.243 1.000 18.976 219 ASN A N 1
ATOM 3263 C CA . ASN A 1 219 ? 13.584 35.657 15.571 1.000 18.935 219 ASN A CA 1
ATOM 3264 C C . ASN A 1 219 ? 13.671 35.899 14.061 1.000 19.373 219 ASN A C 1
ATOM 3265 O O . ASN A 1 219 ? 13.755 37.056 13.591 1.000 20.916 219 ASN A O 1
ATOM 3276 N N . ALA A 1 220 ? 13.670 34.792 13.297 1.000 17.644 220 ALA A N 1
ATOM 3277 C CA . ALA A 1 220 ? 13.613 34.906 11.852 1.000 16.675 220 ALA A CA 1
ATOM 3278 C C . ALA A 1 220 ? 12.904 33.705 11.267 1.000 16.423 220 ALA A C 1
ATOM 3279 O O . ALA A 1 220 ? 12.854 32.614 11.877 1.000 18.479 220 ALA A O 1
ATOM 3286 N N . ASP A 1 221 ? 12.477 33.909 10.009 1.000 16.389 221 ASP A N 1
ATOM 3287 C CA . ASP A 1 221 ? 12.044 32.844 9.148 1.000 16.096 221 ASP A CA 1
ATOM 3288 C C . ASP A 1 221 ? 13.001 32.827 7.971 1.000 15.990 221 ASP A C 1
ATOM 3289 O O . ASP A 1 221 ? 13.321 33.890 7.407 1.000 16.508 221 ASP A O 1
ATOM 3298 N N . VAL A 1 222 ? 13.552 31.645 7.708 1.000 15.183 222 VAL A N 1
ATOM 3299 C CA . VAL A 1 222 ? 14.484 31.479 6.605 1.000 15.843 222 VAL A CA 1
ATOM 3300 C C . VAL A 1 222 ? 14.005 30.313 5.770 1.000 15.073 222 VAL A C 1
ATOM 3301 O O . VAL A 1 222 ? 13.647 29.262 6.293 1.000 15.508 222 VAL A O 1
ATOM 3314 N N . TRP A 1 223 ? 14.043 30.494 4.429 1.000 14.585 223 TRP A N 1
ATOM 3315 C CA . TRP A 1 223 ? 13.728 29.416 3.527 1.000 15.464 223 TRP A CA 1
ATOM 3316 C C . TRP A 1 223 ? 14.986 29.072 2.730 1.000 15.303 223 TRP A C 1
ATOM 3317 O O . TRP A 1 223 ? 15.698 29.963 2.341 1.000 14.341 223 TRP A O 1
ATOM 3338 N N . MET A 1 224 ? 15.244 27.792 2.531 1.000 14.551 224 MET A N 1
ATOM 3339 C CA . MET A 1 224 ? 16.343 27.398 1.663 1.000 13.976 224 MET A CA 1
ATOM 3340 C C . MET A 1 224 ? 15.878 26.360 0.675 1.000 14.711 224 MET A C 1
ATOM 3341 O O . MET A 1 224 ? 14.979 25.586 0.927 1.000 14.823 224 MET A O 1
ATOM 3355 N N . ASP A 1 225 ? 16.509 26.384 -0.499 1.000 14.571 225 ASP A N 1
ATOM 3356 C CA . ASP A 1 225 ? 16.201 25.440 -1.538 1.000 14.352 225 ASP A CA 1
ATOM 3357 C C . ASP A 1 225 ? 17.487 25.067 -2.270 1.000 14.591 225 ASP A C 1
ATOM 3358 O O . ASP A 1 225 ? 18.502 25.759 -2.171 1.000 14.650 225 ASP A O 1
ATOM 3367 N N . ASP A 1 226 ? 17.441 23.940 -2.963 1.000 15.563 226 ASP A N 1
ATOM 3368 C CA . ASP A 1 226 ? 18.543 23.516 -3.816 1.000 14.340 226 ASP A CA 1
ATOM 3369 C C . ASP A 1 226 ? 19.857 23.496 -3.062 1.000 13.940 226 ASP A C 1
ATOM 3370 O O . ASP A 1 226 ? 20.860 24.108 -3.455 1.000 15.189 226 ASP A O 1
ATOM 3379 N N . ILE A 1 227 ? 19.820 22.866 -1.885 1.000 14.258 227 ILE A N 1
ATOM 3380 C CA . ILE A 1 227 ? 20.996 22.753 -1.049 1.000 14.669 227 ILE A CA 1
ATOM 3381 C C . ILE A 1 227 ? 21.950 21.746 -1.645 1.000 14.961 227 ILE A C 1
ATOM 3382 O O . ILE A 1 227 ? 21.539 20.683 -2.126 1.000 17.223 227 ILE A O 1
ATOM 3398 N N . GLU A 1 228 ? 23.243 22.070 -1.578 1.000 14.126 228 GLU A N 1
ATOM 3399 C CA . GLU A 1 228 ? 24.282 21.161 -2.044 1.000 15.600 228 GLU A CA 1
ATOM 3400 C C . GLU A 1 228 ? 25.390 21.086 -1.030 1.000 15.020 228 GLU A C 1
ATOM 3401 O O . GLU A 1 228 ? 25.760 22.044 -0.408 1.000 15.095 228 GLU A O 1
ATOM 3413 N N . ILE A 1 229 ? 25.960 19.883 -0.926 1.000 14.543 229 ILE A N 1
ATOM 3414 C CA . ILE A 1 229 ? 27.119 19.621 -0.107 1.000 15.151 229 ILE A CA 1
ATOM 3415 C C . ILE A 1 229 ? 28.094 18.821 -0.965 1.000 15.841 229 ILE A C 1
ATOM 3416 O O . ILE A 1 229 ? 27.699 17.839 -1.541 1.000 17.490 229 ILE A O 1
ATOM 3432 N N . SER A 1 230 ? 29.374 19.202 -0.954 1.000 16.003 230 SER A N 1
ATOM 3433 C CA . SER A 1 230 ? 30.357 18.471 -1.739 1.000 17.282 230 SER A CA 1
ATOM 3434 C C . SER A 1 230 ? 31.761 18.704 -1.227 1.000 17.499 230 SER A C 1
ATOM 3435 O O . SER A 1 230 ? 32.043 19.739 -0.655 1.000 17.599 230 SER A O 1
ATOM 3443 N N . ASP A 1 231 ? 32.632 17.742 -1.523 1.000 19.427 231 ASP A N 1
ATOM 3444 C CA . ASP A 1 231 ? 34.064 17.919 -1.296 1.000 19.536 231 ASP A CA 1
ATOM 3445 C C . ASP A 1 231 ? 34.737 18.490 -2.532 1.000 20.162 231 ASP A C 1
ATOM 3446 O O . ASP A 1 231 ? 35.966 18.735 -2.519 1.000 23.623 231 ASP A O 1
ATOM 3455 N N . GLN A 1 232 ? 33.951 18.724 -3.582 1.000 19.597 232 GLN A N 1
ATOM 3456 C CA . GLN A 1 232 ? 34.478 19.474 -4.709 1.000 22.453 232 GLN A CA 1
ATOM 3457 C C . GLN A 1 232 ? 33.756 20.793 -4.855 1.000 18.774 232 GLN A C 1
ATOM 3458 O O . GLN A 1 232 ? 32.653 20.948 -4.341 1.000 17.304 232 GLN A O 1
ATOM 3472 N N . PRO A 1 233 ? 34.385 21.779 -5.518 1.000 16.246 233 PRO A N 1
ATOM 3473 C CA . PRO A 1 233 ? 33.763 23.080 -5.613 1.000 15.202 233 PRO A CA 1
ATOM 3474 C C . PRO A 1 233 ? 32.332 23.038 -6.116 1.000 15.330 233 PRO A C 1
ATOM 3475 O O . PRO A 1 233 ? 32.004 22.322 -7.065 1.000 19.206 233 PRO A O 1
ATOM 3486 N N . ILE A 1 234 ? 31.534 23.932 -5.541 1.000 13.735 234 ILE A N 1
ATOM 3487 C CA . ILE A 1 234 ? 30.146 24.193 -5.920 1.000 14.199 234 ILE A CA 1
ATOM 3488 C C . ILE A 1 234 ? 30.013 25.670 -6.279 1.000 14.982 234 ILE A C 1
ATOM 3489 O O . ILE A 1 234 ? 30.664 26.517 -5.654 1.000 16.068 234 ILE A O 1
ATOM 3505 N N . SER A 1 235 ? 29.183 25.928 -7.301 1.000 13.523 235 SER A N 1
ATOM 3506 C CA A SER A 1 235 ? 28.890 27.274 -7.721 0.500 12.697 235 SER A CA 1
ATOM 3507 C CA B SER A 1 235 ? 28.882 27.278 -7.717 0.500 14.277 235 SER A CA 1
ATOM 3508 C C . SER A 1 235 ? 27.409 27.447 -8.044 1.000 14.219 235 SER A C 1
ATOM 3509 O O . SER A 1 235 ? 26.622 26.525 -7.897 1.000 16.079 235 SER A O 1
ATOM 3523 N N . CYS A 1 236 ? 27.071 28.658 -8.507 1.000 14.623 236 CYS A N 1
ATOM 3524 C CA . CYS A 1 236 ? 25.716 29.086 -8.850 1.000 14.420 236 CYS A CA 1
ATOM 3525 C C . CYS A 1 236 ? 25.598 29.157 -10.368 1.000 13.607 236 CYS A C 1
ATOM 3526 O O . CYS A 1 236 ? 26.500 29.718 -10.995 1.000 16.158 236 CYS A O 1
ATOM 3533 N N . ASP A 1 237 ? 24.465 28.716 -10.869 1.000 13.221 237 ASP A N 1
ATOM 3534 C CA . ASP A 1 237 ? 24.182 28.817 -12.299 1.000 13.927 237 ASP A CA 1
ATOM 3535 C C . ASP A 1 237 ? 23.499 30.148 -12.591 1.000 15.052 237 ASP A C 1
ATOM 3536 O O . ASP A 1 237 ? 23.165 30.930 -11.658 1.000 16.400 237 ASP A O 1
ATOM 3545 N N . SER A 1 238 ? 23.364 30.496 -13.873 1.000 15.557 238 SER A N 1
ATOM 3546 C CA . SER A 1 238 ? 22.850 31.832 -14.194 1.000 15.271 238 SER A CA 1
ATOM 3547 C C . SER A 1 238 ? 21.432 32.056 -13.626 1.000 16.025 238 SER A C 1
ATOM 3548 O O . SER A 1 238 ? 21.068 33.225 -13.291 1.000 19.549 238 SER A O 1
ATOM 3556 N N . ARG A 1 239 ? 20.599 30.982 -13.587 1.000 15.663 239 ARG A N 1
ATOM 3557 C CA . ARG A 1 239 ? 19.241 31.121 -13.058 1.000 17.064 239 ARG A CA 1
ATOM 3558 C C . ARG A 1 239 ? 19.306 31.491 -11.580 1.000 16.966 239 ARG A C 1
ATOM 3559 O O . ARG A 1 239 ? 18.589 32.387 -11.122 1.000 18.385 239 ARG A O 1
ATOM 3580 N N . GLU A 1 240 ? 20.199 30.840 -10.858 1.000 16.073 240 GLU A N 1
ATOM 3581 C CA . GLU A 1 240 ? 20.386 31.113 -9.421 1.000 16.332 240 GLU A CA 1
ATOM 3582 C C . GLU A 1 240 ? 20.939 32.530 -9.170 1.000 15.781 240 GLU A C 1
ATOM 3583 O O . GLU A 1 240 ? 20.641 33.153 -8.162 1.000 18.223 240 GLU A O 1
ATOM 3595 N N . LEU A 1 241 ? 21.706 33.080 -10.130 1.000 16.334 241 LEU A N 1
ATOM 3596 C CA . LEU A 1 241 ? 22.246 34.432 -10.000 1.000 17.258 241 LEU A CA 1
ATOM 3597 C C . LEU A 1 241 ? 21.196 35.518 -10.228 1.000 19.638 241 LEU A C 1
ATOM 3598 O O . LEU A 1 241 ? 21.403 36.648 -9.804 1.000 20.817 241 LEU A O 1
ATOM 3614 N N . GLU A 1 242 ? 20.113 35.195 -10.945 1.000 21.550 242 GLU A N 1
ATOM 3615 C CA . GLU A 1 242 ? 18.952 36.071 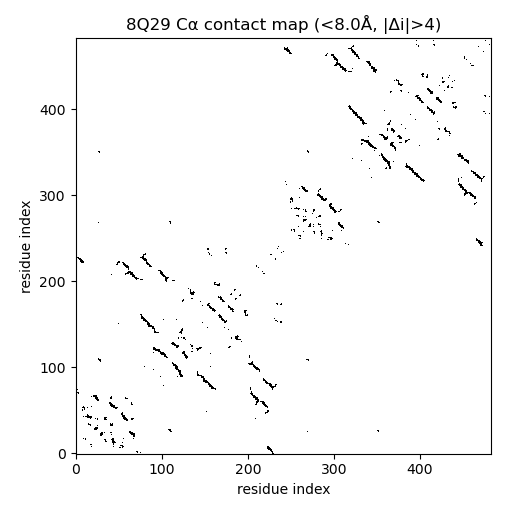-11.164 1.000 24.178 242 GLU A CA 1
ATOM 3616 C C . GLU A 1 242 ? 19.385 37.356 -11.850 1.000 29.332 242 GLU A C 1
ATOM 3617 O O . GLU A 1 242 ? 19.134 38.453 -11.375 1.000 32.134 242 GLU A O 1
ATOM 3629 N N . HIS A 1 243 ? 20.070 37.254 -12.973 1.000 28.929 243 HIS A N 1
ATOM 3630 C CA . HIS A 1 243 ? 20.594 38.446 -13.637 1.000 29.417 243 HIS A CA 1
ATOM 3631 C C . HIS A 1 243 ? 19.480 39.416 -14.043 1.000 36.005 243 HIS A C 1
ATOM 3632 O O . HIS A 1 243 ? 19.789 40.595 -14.261 1.000 39.827 243 HIS A O 1
ATOM 3647 N N . HIS A 1 244 ? 18.232 38.920 -14.234 1.000 38.217 244 HIS A N 1
ATOM 3648 C CA . HIS A 1 244 ? 17.041 39.766 -14.446 1.000 49.664 244 HIS A CA 1
ATOM 3649 C C . HIS A 1 244 ? 16.871 40.742 -13.277 1.000 56.641 244 HIS A C 1
ATOM 3650 O O . HIS A 1 244 ? 16.152 41.750 -13.642 1.000 59.138 244 HIS A O 1
ATOM 3656 N N . SER B 1 3 ? 7.307 16.059 53.308 1.000 36.688 3 SER B N 1
ATOM 3657 C CA . SER B 1 3 ? 6.600 14.728 53.334 1.000 33.716 3 SER B CA 1
ATOM 3658 C C . SER B 1 3 ? 6.991 13.833 52.135 1.000 26.861 3 SER B C 1
ATOM 3659 O O . SER B 1 3 ? 7.428 12.748 52.379 1.000 34.993 3 SER B O 1
ATOM 3665 N N . LEU B 1 4 ? 6.927 14.251 50.858 1.000 24.169 4 LEU B N 1
ATOM 3666 C CA . LEU B 1 4 ? 7.526 13.474 49.770 1.000 20.366 4 LEU B CA 1
ATOM 3667 C C . LEU B 1 4 ? 9.004 13.768 49.527 1.000 20.060 4 LEU B C 1
ATOM 3668 O O . LEU B 1 4 ? 9.717 12.904 49.023 1.000 21.985 4 LEU B O 1
ATOM 3684 N N . ILE B 1 5 ? 9.458 14.985 49.827 1.000 18.867 5 ILE B N 1
ATOM 3685 C CA . ILE B 1 5 ? 10.888 15.290 49.754 1.000 18.098 5 ILE B CA 1
ATOM 3686 C C . ILE B 1 5 ? 11.260 16.294 50.851 1.000 17.376 5 ILE B C 1
ATOM 3687 O O . ILE B 1 5 ? 10.527 17.275 51.086 1.000 18.074 5 ILE B O 1
ATOM 3703 N N . ASN B 1 6 ? 12.404 16.019 51.506 1.000 20.146 6 ASN B N 1
ATOM 3704 C CA . ASN B 1 6 ? 12.990 16.949 52.457 1.000 21.047 6 ASN B CA 1
ATOM 3705 C C . ASN B 1 6 ? 14.488 16.821 52.281 1.000 22.813 6 ASN B C 1
ATOM 3706 O O . ASN B 1 6 ? 15.099 15.932 52.843 1.000 25.695 6 ASN B O 1
ATOM 3717 N N . PHE B 1 7 ? 15.004 17.601 51.328 1.000 17.884 7 PHE B N 1
ATOM 3718 C CA . PHE B 1 7 ? 16.380 17.469 50.870 1.000 17.102 7 PHE B CA 1
ATOM 3719 C C . PHE B 1 7 ? 17.173 18.716 51.186 1.000 16.657 7 PHE B C 1
ATOM 3720 O O . PHE B 1 7 ? 16.688 19.829 50.996 1.000 17.190 7 PHE B O 1
ATOM 3737 N N . THR B 1 8 ? 18.429 18.511 51.619 1.000 16.137 8 THR B N 1
ATOM 3738 C CA A THR B 1 8 ? 19.359 19.601 51.824 0.500 16.794 8 THR B CA 1
ATOM 3739 C CA B THR B 1 8 ? 19.369 19.588 51.869 0.500 17.507 8 THR B CA 1
ATOM 3740 C C . THR B 1 8 ? 20.748 19.216 51.319 1.000 16.766 8 THR B C 1
ATOM 3741 O O . THR B 1 8 ? 21.185 18.065 51.368 1.000 18.745 8 THR B O 1
ATOM 3761 N N . ASP B 1 9 ? 21.477 20.210 50.841 1.000 14.789 9 ASP B N 1
ATOM 3762 C CA . ASP B 1 9 ? 22.846 19.993 50.403 1.000 14.247 9 ASP B CA 1
ATOM 3763 C C . ASP B 1 9 ? 23.671 21.272 50.611 1.000 14.141 9 ASP B C 1
ATOM 3764 O O . ASP B 1 9 ? 23.339 22.327 50.101 1.000 15.091 9 ASP B O 1
ATOM 3773 N N . GLY B 1 10 ? 24.792 21.125 51.329 1.000 15.439 10 GLY B N 1
ATOM 3774 C CA . GLY B 1 10 ? 25.796 22.146 51.505 1.000 14.879 10 GLY B CA 1
ATOM 3775 C C . GLY B 1 10 ? 27.094 21.900 50.743 1.000 15.435 10 GLY B C 1
ATOM 3776 O O . GLY B 1 10 ? 28.033 22.669 50.936 1.000 15.595 10 GLY B O 1
ATOM 3780 N N . PHE B 1 11 ? 27.112 20.845 49.899 1.000 16.126 11 PHE B N 1
ATOM 3781 C CA . PHE B 1 11 ? 28.233 20.518 49.018 1.000 15.072 11 PHE B CA 1
ATOM 3782 C C . PHE B 1 11 ? 29.494 20.095 49.762 1.000 16.581 11 PHE B C 1
ATOM 3783 O O . PHE B 1 11 ? 30.591 20.095 49.181 1.000 17.099 11 PHE B O 1
ATOM 3800 N N . GLU B 1 12 ? 29.386 19.774 51.069 1.000 17.621 12 GLU B N 1
ATOM 3801 C CA . GLU B 1 12 ? 30.607 19.609 51.842 1.000 18.010 12 GLU B CA 1
ATOM 3802 C C . GLU B 1 12 ? 31.305 18.286 51.558 1.000 17.841 12 GLU B C 1
ATOM 3803 O O . GLU B 1 12 ? 32.492 18.190 51.826 1.000 22.489 12 GLU B O 1
ATOM 3815 N N . SER B 1 13 ? 30.615 17.288 51.023 1.000 17.797 13 SER B N 1
ATOM 3816 C CA . SER B 1 13 ? 31.195 15.977 50.810 1.000 19.671 13 SER B CA 1
ATOM 3817 C C . SER B 1 13 ? 31.811 15.786 49.439 1.000 20.476 13 SER B C 1
ATOM 3818 O O . SER B 1 13 ? 32.370 14.727 49.188 1.000 25.831 13 SER B O 1
ATOM 3826 N N . THR B 1 14 ? 31.749 16.774 48.579 1.000 17.257 14 THR B N 1
ATOM 3827 C CA . THR B 1 14 ? 32.245 16.677 47.209 1.000 16.700 14 THR B CA 1
ATOM 3828 C C . THR B 1 14 ? 33.585 17.407 47.124 1.000 17.129 14 THR B C 1
ATOM 3829 O O . THR B 1 14 ? 33.761 18.457 47.690 1.000 20.540 14 THR B O 1
ATOM 3840 N N . GLY B 1 15 ? 34.501 16.839 46.342 1.000 18.837 15 GLY B N 1
ATOM 3841 C CA . GLY B 1 15 ? 35.803 17.432 46.121 1.000 19.170 15 GLY B CA 1
ATOM 3842 C C . GLY B 1 15 ? 35.735 18.708 45.294 1.000 16.897 15 GLY B C 1
ATOM 3843 O O . GLY B 1 15 ? 34.881 18.840 44.423 1.000 16.331 15 GLY B O 1
ATOM 3847 N N . VAL B 1 16 ? 36.692 19.604 45.526 1.000 16.827 16 VAL B N 1
ATOM 3848 C CA . VAL B 1 16 ? 36.778 20.834 44.739 1.000 16.004 16 VAL B CA 1
ATOM 3849 C C . VAL B 1 16 ? 37.031 20.504 43.266 1.000 15.301 16 VAL B C 1
ATOM 3850 O O . VAL B 1 16 ? 37.760 19.582 42.924 1.000 17.272 16 VAL B O 1
ATOM 3863 N N . ASN B 1 17 ? 36.364 21.281 42.412 1.000 14.854 17 ASN B N 1
ATOM 3864 C CA . ASN B 1 17 ? 36.395 21.178 40.951 1.000 15.391 17 ASN B CA 1
ATOM 3865 C C . ASN B 1 17 ? 35.590 19.983 40.441 1.000 15.140 17 ASN B C 1
ATOM 3866 O O . ASN B 1 17 ? 35.643 19.675 39.241 1.000 17.052 17 ASN B O 1
ATOM 3877 N N . GLN B 1 18 ? 34.815 19.317 41.291 1.000 14.700 18 GLN B N 1
ATOM 3878 C CA A GLN B 1 18 ? 33.966 18.216 40.859 0.500 15.333 18 GLN B CA 1
ATOM 3879 C CA B GLN B 1 18 ? 33.965 18.220 40.844 0.500 14.958 18 GLN B CA 1
ATOM 3880 C C . GLN B 1 18 ? 32.506 18.670 40.856 1.000 14.632 18 GLN B C 1
ATOM 3881 O O . GLN B 1 18 ? 32.107 19.574 41.587 1.000 14.218 18 GLN B O 1
ATOM 3907 N N . GLN B 1 19 ? 31.715 18.064 39.992 1.000 15.143 19 GLN B N 1
ATOM 3908 C CA . GLN B 1 19 ? 30.284 18.282 39.985 1.000 13.904 19 GLN B CA 1
ATOM 3909 C C . GLN B 1 19 ? 29.737 17.792 41.325 1.000 14.756 19 GLN B C 1
ATOM 3910 O O . GLN B 1 19 ? 30.099 16.710 41.776 1.000 15.796 19 GLN B O 1
ATOM 3924 N N . PRO B 1 20 ? 28.821 18.547 41.954 1.000 14.074 20 PRO B N 1
ATOM 3925 C CA . PRO B 1 20 ? 28.196 18.064 43.187 1.000 13.435 20 PRO B CA 1
ATOM 3926 C C . PRO B 1 20 ? 27.726 16.592 43.123 1.000 15.032 20 PRO B C 1
ATOM 3927 O O . PRO B 1 20 ? 26.932 16.228 42.260 1.000 15.775 20 PRO B O 1
ATOM 3938 N N . SER B 1 21 ? 28.144 15.815 44.129 1.000 15.651 21 SER B N 1
ATOM 3939 C CA A SER B 1 21 ? 27.770 14.413 44.193 0.500 17.332 21 SER B CA 1
ATOM 3940 C CA B SER B 1 21 ? 27.767 14.423 44.256 0.500 16.103 21 SER B CA 1
ATOM 3941 C C . SER B 1 21 ? 26.246 14.295 44.376 1.000 17.412 21 SER B C 1
ATOM 3942 O O . SER B 1 21 ? 25.613 15.040 45.128 1.000 17.251 21 SER B O 1
ATOM 3956 N N . GLY B 1 22 ? 25.662 13.382 43.591 1.000 18.824 22 GLY B N 1
ATOM 3957 C CA . GLY B 1 22 ? 24.234 13.098 43.678 1.000 19.910 22 GLY B CA 1
ATOM 3958 C C . GLY B 1 22 ? 23.381 13.969 42.760 1.000 17.964 22 GLY B C 1
ATOM 3959 O O . GLY B 1 22 ? 22.158 13.832 42.731 1.000 25.233 22 GLY B O 1
ATOM 3963 N N . TRP B 1 23 ? 24.003 14.956 42.102 1.000 15.216 23 TRP B N 1
ATOM 3964 C CA . TRP B 1 23 ? 23.287 15.830 41.168 1.000 14.492 23 TRP B CA 1
ATOM 3965 C C . TRP B 1 23 ? 23.671 15.503 39.734 1.000 14.710 23 TRP B C 1
ATOM 3966 O O . TRP B 1 23 ? 24.822 15.144 39.487 1.000 15.471 23 TRP B O 1
ATOM 3987 N N . GLY B 1 24 ? 22.715 15.695 38.853 1.000 13.314 24 GLY B N 1
ATOM 3988 C CA . GLY B 1 24 ? 22.956 15.782 37.432 1.000 13.604 24 GLY B CA 1
ATOM 3989 C C . GLY B 1 24 ? 23.349 17.215 37.068 1.000 12.552 24 GLY B C 1
ATOM 3990 O O . GLY B 1 24 ? 23.446 18.107 37.920 1.000 13.755 24 GLY B O 1
ATOM 3994 N N . ASN B 1 25 ? 23.525 17.440 35.765 1.000 12.141 25 ASN B N 1
ATOM 3995 C CA . ASN B 1 25 ? 23.857 18.776 35.264 1.000 12.144 25 ASN B CA 1
ATOM 3996 C C . ASN B 1 25 ? 22.978 19.150 34.068 1.000 12.375 25 ASN B C 1
ATOM 3997 O O . ASN B 1 25 ? 22.394 18.298 33.379 1.000 13.906 25 ASN B O 1
ATOM 4008 N N . PHE B 1 26 ? 22.969 20.462 33.769 1.000 12.371 26 PHE B N 1
ATOM 4009 C CA . PHE B 1 26 ? 22.504 20.936 32.479 1.000 12.285 26 PHE B CA 1
ATOM 4010 C C . PHE B 1 26 ? 23.424 22.101 32.147 1.000 11.675 26 PHE B C 1
ATOM 4011 O O . PHE B 1 26 ? 23.364 23.200 32.730 1.000 12.826 26 PHE B O 1
ATOM 4028 N N . VAL B 1 27 ? 24.368 21.774 31.253 1.000 12.389 27 VAL B N 1
ATOM 4029 C CA . VAL B 1 27 ? 25.557 22.577 31.001 1.000 13.073 27 VAL B CA 1
ATOM 4030 C C . VAL B 1 27 ? 25.673 22.731 29.496 1.000 12.468 27 VAL B C 1
ATOM 4031 O O . VAL B 1 27 ? 25.802 21.744 28.793 1.000 14.550 27 VAL B O 1
ATOM 4044 N N . GLY B 1 28 ? 25.707 23.968 29.016 1.000 13.030 28 GLY B N 1
ATOM 4045 C CA . GLY B 1 28 ? 25.859 24.130 27.571 1.000 15.015 28 GLY B CA 1
ATOM 4046 C C . GLY B 1 28 ? 24.745 23.518 26.745 1.000 15.004 28 GLY B C 1
ATOM 4047 O O . GLY B 1 28 ? 24.996 23.043 25.632 1.000 18.140 28 GLY B O 1
ATOM 4051 N N . TRP B 1 29 ? 23.538 23.512 27.310 1.000 13.617 29 TRP B N 1
ATOM 4052 C CA . TRP B 1 29 ? 22.294 23.019 26.699 1.000 14.926 29 TRP B CA 1
ATOM 4053 C C . TRP B 1 29 ? 22.226 21.494 26.619 1.000 15.997 29 TRP B C 1
ATOM 4054 O O . TRP B 1 29 ? 21.385 20.933 25.906 1.000 20.370 29 TRP B O 1
ATOM 4075 N N . GLN B 1 30 ? 23.117 20.842 27.324 1.000 14.963 30 GLN B N 1
ATOM 4076 C CA . GLN B 1 30 ? 23.134 19.382 27.330 1.000 16.808 30 GLN B CA 1
ATOM 4077 C C . GLN B 1 30 ? 22.965 18.844 28.761 1.000 16.794 30 GLN B C 1
ATOM 4078 O O . GLN B 1 30 ? 23.702 19.204 29.678 1.000 15.700 30 GLN B O 1
ATOM 4092 N N . SER B 1 31 ? 21.975 17.959 28.905 1.000 15.512 31 SER B N 1
ATOM 4093 C CA . SER B 1 31 ? 21.737 17.262 30.151 1.000 15.207 31 SER B CA 1
ATOM 4094 C C . SER B 1 31 ? 22.882 16.298 30.381 1.000 14.197 31 SER B C 1
ATOM 4095 O O . SER B 1 31 ? 23.201 15.451 29.502 1.000 16.130 31 SER B O 1
ATOM 4103 N N . ASN B 1 32 ? 23.433 16.368 31.599 1.000 14.928 32 ASN B N 1
ATOM 4104 C CA . ASN B 1 32 ? 24.534 15.491 31.999 1.000 14.228 32 ASN B CA 1
ATOM 4105 C C . ASN B 1 32 ? 25.660 15.544 30.948 1.000 15.344 32 ASN B C 1
ATOM 4106 O O . ASN B 1 32 ? 26.179 14.527 30.464 1.000 16.903 32 ASN B O 1
ATOM 4117 N N . ASN B 1 33 ? 25.965 16.779 30.555 1.000 15.473 33 ASN B N 1
ATOM 4118 C CA . ASN B 1 33 ? 27.149 17.070 29.754 1.000 15.674 33 ASN B CA 1
ATOM 4119 C C . ASN B 1 33 ? 28.372 16.396 30.356 1.000 16.838 33 ASN B C 1
ATOM 4120 O O . ASN B 1 33 ? 28.702 16.617 31.526 1.000 16.475 33 ASN B O 1
ATOM 4131 N N . PRO B 1 34 ? 29.061 15.497 29.611 1.000 18.693 34 PRO B N 1
ATOM 4132 C CA . PRO B 1 34 ? 30.239 14.901 30.187 1.000 20.487 34 PRO B CA 1
ATOM 4133 C C . PRO B 1 34 ? 31.482 15.776 30.323 1.000 18.857 34 PRO B C 1
ATOM 4134 O O . PRO B 1 34 ? 32.507 15.313 30.828 1.000 23.837 34 PRO B O 1
ATOM 4145 N N . ASN B 1 35 ? 31.405 16.982 29.796 1.000 16.548 35 ASN B N 1
ATOM 4146 C CA . ASN B 1 35 ? 32.496 17.952 29.820 1.000 18.386 35 ASN B CA 1
ATOM 4147 C C . ASN B 1 35 ? 32.256 19.094 30.780 1.000 17.429 35 ASN B C 1
ATOM 4148 O O . ASN B 1 35 ? 32.614 20.249 30.511 1.000 22.475 35 ASN B O 1
ATOM 4159 N N . ASN B 1 36 ? 31.658 18.771 31.928 1.000 16.884 36 ASN B N 1
ATOM 4160 C CA . ASN B 1 36 ? 31.459 19.729 32.986 1.000 13.949 36 ASN B CA 1
ATOM 4161 C C . ASN B 1 36 ? 32.685 19.649 33.883 1.000 15.426 36 ASN B C 1
ATOM 4162 O O . ASN B 1 36 ? 32.771 18.817 34.763 1.000 16.340 36 ASN B O 1
ATOM 4173 N N . ASN B 1 37 ? 33.662 20.526 33.596 1.000 15.759 37 ASN B N 1
ATOM 4174 C CA . ASN B 1 37 ? 34.942 20.492 34.267 1.000 16.425 37 ASN B CA 1
ATOM 4175 C C . ASN B 1 37 ? 35.648 21.847 34.221 1.000 17.257 37 ASN B C 1
ATOM 4176 O O . ASN B 1 37 ? 35.210 22.733 33.493 1.000 15.640 37 ASN B O 1
ATOM 4187 N N . ILE B 1 38 ? 36.679 21.995 35.080 1.000 17.169 38 ILE B N 1
ATOM 4188 C CA . ILE B 1 38 ? 37.291 23.283 35.356 1.000 17.964 38 ILE B CA 1
ATOM 4189 C C . ILE B 1 38 ? 38.135 23.833 34.196 1.000 20.001 38 ILE B C 1
ATOM 4190 O O . ILE B 1 38 ? 38.572 25.007 34.204 1.000 23.511 38 ILE B O 1
ATOM 4206 N N . GLY B 1 39 ? 38.304 23.030 33.171 1.000 19.876 39 GLY B N 1
ATOM 4207 C CA . GLY B 1 39 ? 38.944 23.434 31.929 1.000 23.007 39 GLY B CA 1
ATOM 4208 C C . GLY B 1 39 ? 38.021 24.084 30.916 1.000 24.635 39 GLY B C 1
ATOM 4209 O O . GLY B 1 39 ? 38.474 24.439 29.836 1.000 29.604 39 GLY B O 1
ATOM 4213 N N . GLN B 1 40 ? 36.700 24.151 31.213 1.000 22.261 40 GLN B N 1
ATOM 4214 C CA . GLN B 1 40 ? 35.756 24.695 30.269 1.000 19.254 40 GLN B CA 1
ATOM 4215 C C . GLN B 1 40 ? 35.350 26.117 30.656 1.000 19.155 40 GLN B C 1
ATOM 4216 O O . GLN B 1 40 ? 35.454 26.531 31.808 1.000 21.999 40 GLN B O 1
ATOM 4230 N N . SER B 1 41 ? 34.724 26.820 29.734 1.000 18.158 41 SER B N 1
ATOM 4231 C CA . SER B 1 41 ? 34.265 28.169 30.010 1.000 19.013 41 SER B CA 1
ATOM 4232 C C . SER B 1 41 ? 32.869 28.236 30.651 1.000 17.983 41 SER B C 1
ATOM 4233 O O . SER B 1 41 ? 32.383 29.297 31.036 1.000 20.702 41 SER B O 1
ATOM 4241 N N . VAL B 1 42 ? 32.192 27.095 30.700 1.000 14.780 42 VAL B N 1
ATOM 4242 C CA . VAL B 1 42 ? 30.850 26.921 31.202 1.000 15.329 42 VAL B CA 1
ATOM 4243 C C . VAL B 1 42 ? 30.844 25.664 32.067 1.000 13.269 42 VAL B C 1
ATOM 4244 O O . VAL B 1 42 ? 31.193 24.587 31.605 1.000 15.053 42 VAL B O 1
ATOM 4257 N N . TYR B 1 43 ? 30.496 25.807 33.366 1.000 13.780 43 TYR B N 1
ATOM 4258 C CA . TYR B 1 43 ? 30.568 24.663 34.277 1.000 12.783 43 TYR B CA 1
ATOM 4259 C C . TYR B 1 43 ? 29.763 24.908 35.544 1.000 12.677 43 TYR B C 1
ATOM 4260 O O . TYR B 1 43 ? 29.294 26.019 35.807 1.000 12.543 43 TYR B O 1
ATOM 4278 N N . ALA B 1 44 ? 29.549 23.829 36.281 1.000 12.899 44 ALA B N 1
ATOM 4279 C CA . ALA B 1 44 ? 28.869 23.846 37.572 1.000 12.032 44 ALA B CA 1
ATOM 4280 C C . ALA B 1 44 ? 29.636 22.899 38.485 1.000 12.762 44 ALA B C 1
ATOM 4281 O O . ALA B 1 44 ? 29.478 21.658 38.391 1.000 12.733 44 ALA B O 1
ATOM 4288 N N . LEU B 1 45 ? 30.481 23.468 39.349 1.000 12.802 45 LEU B N 1
ATOM 4289 C CA . LEU B 1 45 ? 31.480 22.697 40.077 1.000 13.803 45 LEU B CA 1
ATOM 4290 C C . LEU B 1 45 ? 31.589 23.188 41.515 1.000 12.777 45 LEU B C 1
ATOM 4291 O O . LEU B 1 45 ? 31.448 24.377 41.791 1.000 12.972 45 LEU B O 1
ATOM 4307 N N . VAL B 1 46 ? 31.975 22.260 42.407 1.000 13.539 46 VAL B N 1
ATOM 4308 C CA . VAL B 1 46 ? 32.231 22.602 43.786 1.000 13.403 46 VAL B CA 1
ATOM 4309 C C . VAL B 1 46 ? 33.462 23.504 43.892 1.000 13.531 46 VAL B C 1
ATOM 4310 O O . VAL B 1 46 ? 34.478 23.280 43.234 1.000 14.304 46 VAL B O 1
ATOM 4323 N N . ASP B 1 47 ? 33.363 24.530 44.760 1.000 13.574 47 ASP B N 1
ATOM 4324 C CA . ASP B 1 47 ? 34.381 25.548 44.973 1.000 14.412 47 ASP B CA 1
ATOM 4325 C C . ASP B 1 47 ? 34.566 25.728 46.465 1.000 15.076 47 ASP B C 1
ATOM 4326 O O . ASP B 1 47 ? 33.575 25.940 47.141 1.000 14.455 47 ASP B O 1
ATOM 4335 N N . ASN B 1 48 ? 35.832 25.626 46.956 1.000 15.563 48 ASN B N 1
ATOM 4336 C CA . ASN B 1 48 ? 36.099 25.886 48.366 1.000 17.550 48 ASN B CA 1
ATOM 4337 C C . ASN B 1 48 ? 36.702 27.262 48.611 1.000 18.789 48 ASN B C 1
ATOM 4338 O O . ASN B 1 48 ? 37.186 27.512 49.723 1.000 22.487 48 ASN B O 1
ATOM 4349 N N . THR B 1 49 ? 36.606 28.187 47.642 1.000 16.763 49 THR B N 1
ATOM 4350 C CA . THR B 1 49 ? 37.115 29.531 47.782 1.000 19.331 49 THR B CA 1
ATOM 4351 C C . THR B 1 49 ? 36.049 30.546 48.199 1.000 19.156 49 THR B C 1
ATOM 4352 O O . THR B 1 49 ? 36.373 31.672 48.534 1.000 19.863 49 THR B O 1
ATOM 4363 N N . ARG B 1 50 ? 34.798 30.131 48.231 1.000 18.024 50 ARG B N 1
ATOM 4364 C CA . ARG B 1 50 ? 33.668 30.940 48.642 1.000 17.633 50 ARG B CA 1
ATOM 4365 C C . ARG B 1 50 ? 32.599 29.965 49.133 1.000 16.236 50 ARG B C 1
ATOM 4366 O O . ARG B 1 50 ? 32.431 28.912 48.538 1.000 16.435 50 ARG B O 1
ATOM 4387 N N . ALA B 1 51 ? 31.983 30.253 50.265 1.000 15.174 51 ALA B N 1
ATOM 4388 C CA . ALA B 1 51 ? 30.952 29.401 50.826 1.000 15.851 51 ALA B CA 1
ATOM 4389 C C . ALA B 1 51 ? 30.136 30.209 51.831 1.000 15.431 51 ALA B C 1
ATOM 4390 O O . ALA B 1 51 ? 30.606 31.233 52.327 1.000 18.059 51 ALA B O 1
ATOM 4397 N N . PHE B 1 52 ? 28.897 29.754 52.089 1.000 14.754 52 PHE B N 1
ATOM 4398 C CA . PHE B 1 52 ? 28.095 30.367 53.135 1.000 16.403 52 PHE B CA 1
ATOM 4399 C C . PHE B 1 52 ? 28.238 29.623 54.463 1.000 16.386 52 PHE B C 1
ATOM 4400 O O . PHE B 1 52 ? 28.369 30.275 55.511 1.000 18.539 52 PHE B O 1
ATOM 4417 N N . THR B 1 53 ? 28.275 28.292 54.413 1.000 15.538 53 THR B N 1
ATOM 4418 C CA A THR B 1 53 ? 28.463 27.396 55.548 0.500 15.963 53 THR B CA 1
ATOM 4419 C CA B THR B 1 53 ? 28.530 27.442 55.557 0.500 17.525 53 THR B CA 1
ATOM 4420 C C . THR B 1 53 ? 29.529 26.374 55.124 1.000 17.044 53 THR B C 1
ATOM 4421 O O . THR B 1 53 ? 29.507 25.869 53.992 1.000 16.516 53 THR B O 1
ATOM 4441 N N . GLY B 1 54 ? 30.399 26.011 56.048 1.000 18.963 54 GLY B N 1
ATOM 4442 C CA . GLY B 1 54 ? 31.399 24.975 55.820 1.000 17.796 54 GLY B CA 1
ATOM 4443 C C . GLY B 1 54 ? 32.463 25.460 54.832 1.000 17.949 54 GLY B C 1
ATOM 4444 O O . GLY B 1 54 ? 32.752 26.660 54.726 1.000 20.389 54 GLY B O 1
ATOM 4448 N N . ASN B 1 55 ? 33.027 24.483 54.097 1.000 19.418 55 ASN B N 1
ATOM 4449 C CA . ASN B 1 55 ? 34.134 24.750 53.195 1.000 19.632 55 ASN B CA 1
ATOM 4450 C C . ASN B 1 55 ? 33.700 25.147 51.784 1.000 17.926 55 ASN B C 1
ATOM 4451 O O . ASN B 1 55 ? 34.485 25.824 51.092 1.000 17.929 55 ASN B O 1
ATOM 4462 N N . ASN B 1 56 ? 32.545 24.624 51.361 1.000 15.727 56 ASN B N 1
ATOM 4463 C CA . ASN B 1 56 ? 32.263 24.496 49.942 1.000 13.477 56 ASN B CA 1
ATOM 4464 C C . ASN B 1 56 ? 30.949 25.168 49.566 1.000 13.970 56 ASN B C 1
ATOM 4465 O O . ASN B 1 56 ? 29.975 25.165 50.315 1.000 15.576 56 ASN B O 1
ATOM 4476 N N . SER B 1 57 ? 30.916 25.663 48.334 1.000 13.487 57 SER B N 1
ATOM 4477 C CA . SER B 1 57 ? 29.700 26.047 47.614 1.000 13.442 57 SER B CA 1
ATOM 4478 C C . SER B 1 57 ? 29.764 25.377 46.224 1.000 12.710 57 SER B C 1
ATOM 4479 O O . SER B 1 57 ? 30.751 24.697 45.889 1.000 14.231 57 SER B O 1
ATOM 4487 N N . VAL B 1 58 ? 28.672 25.509 45.501 1.000 11.556 58 VAL B N 1
ATOM 4488 C CA . VAL B 1 58 ? 28.651 25.228 44.080 1.000 11.485 58 VAL B CA 1
ATOM 4489 C C . VAL B 1 58 ? 28.828 26.520 43.324 1.000 12.235 58 VAL B C 1
ATOM 4490 O O . VAL B 1 58 ? 28.137 27.495 43.611 1.000 12.319 58 VAL B O 1
ATOM 4503 N N . HIS B 1 59 ? 29.726 26.481 42.350 1.000 12.109 59 HIS B N 1
ATOM 4504 C CA . HIS B 1 59 ? 30.039 27.599 41.497 1.000 12.446 59 HIS B CA 1
ATOM 4505 C C . HIS B 1 59 ? 29.567 27.317 40.083 1.000 12.338 59 HIS B C 1
ATOM 4506 O O . HIS B 1 59 ? 30.054 26.387 39.461 1.000 13.303 59 HIS B O 1
ATOM 4521 N N . PHE B 1 60 ? 28.671 28.176 39.635 1.000 11.696 60 PHE B N 1
ATOM 4522 C CA . PHE B 1 60 ? 28.187 28.190 38.252 1.000 10.382 60 PHE B CA 1
ATOM 4523 C C . PHE B 1 60 ? 28.870 29.273 37.473 1.000 11.471 60 PHE B C 1
ATOM 4524 O O . PHE B 1 60 ? 28.864 30.417 37.882 1.000 12.996 60 PHE B O 1
ATOM 4541 N N . LYS B 1 61 ? 29.428 28.895 36.326 1.000 12.133 61 LYS B N 1
ATOM 4542 C CA . LYS B 1 61 ? 30.078 29.811 35.420 1.000 13.357 61 LYS B CA 1
ATOM 4543 C C . LYS B 1 61 ? 29.386 29.622 34.070 1.000 12.228 61 LYS B C 1
ATOM 4544 O O . LYS B 1 61 ? 29.414 28.532 33.520 1.000 12.850 61 LYS B O 1
ATOM 4563 N N . GLY B 1 62 ? 28.613 30.617 33.678 1.000 13.701 62 GLY B N 1
ATOM 4564 C CA . GLY B 1 62 ? 27.898 30.496 32.415 1.000 14.706 62 GLY B CA 1
ATOM 4565 C C . GLY B 1 62 ? 27.383 31.832 31.905 1.000 13.352 62 GLY B C 1
ATOM 4566 O O . GLY B 1 62 ? 27.864 32.880 32.289 1.000 13.483 62 GLY B O 1
ATOM 4570 N N . GLY B 1 63 ? 26.378 31.792 31.061 1.000 14.340 63 GLY B N 1
ATOM 4571 C CA . GLY B 1 63 ? 25.887 32.976 30.440 1.000 14.912 63 GLY B CA 1
ATOM 4572 C C . GLY B 1 63 ? 24.647 32.675 29.611 1.000 13.816 63 GLY B C 1
ATOM 4573 O O . GLY B 1 63 ? 23.726 32.007 30.038 1.000 15.570 63 GLY B O 1
ATOM 4577 N N . ALA B 1 64 ? 24.774 32.978 28.314 1.000 16.982 64 ALA B N 1
ATOM 4578 C CA . ALA B 1 64 ? 23.809 32.496 27.347 1.000 17.839 64 ALA B CA 1
ATOM 4579 C C . ALA B 1 64 ? 23.762 30.976 27.325 1.000 15.592 64 ALA B C 1
ATOM 4580 O O . ALA B 1 64 ? 22.702 30.383 27.079 1.000 18.245 64 ALA B O 1
ATOM 4587 N N . ALA B 1 65 ? 24.931 30.379 27.550 1.000 13.594 65 ALA B N 1
ATOM 4588 C CA . ALA B 1 65 ? 24.999 28.939 27.718 1.000 13.727 65 ALA B CA 1
ATOM 4589 C C . ALA B 1 65 ? 24.705 28.657 29.180 1.000 13.081 65 ALA B C 1
ATOM 4590 O O . ALA B 1 65 ? 25.366 29.196 30.063 1.000 13.875 65 ALA B O 1
ATOM 4597 N N . PRO B 1 66 ? 23.710 27.798 29.486 1.000 13.120 66 PRO B N 1
ATOM 4598 C CA . PRO B 1 66 ? 23.369 27.577 30.886 1.000 12.655 66 PRO B CA 1
ATOM 4599 C C . PRO B 1 66 ? 24.428 26.765 31.607 1.000 11.411 66 PRO B C 1
ATOM 4600 O O . PRO B 1 66 ? 25.092 25.882 31.057 1.000 12.862 66 PRO B O 1
ATOM 4611 N N . ALA B 1 67 ? 24.464 26.981 32.932 1.000 11.564 67 ALA B N 1
ATOM 4612 C CA . ALA B 1 67 ? 25.295 26.218 33.813 1.000 12.520 67 ALA B CA 1
ATOM 4613 C C . ALA B 1 67 ? 24.487 25.905 35.069 1.000 11.727 67 ALA B C 1
ATOM 4614 O O . ALA B 1 67 ? 24.208 26.778 35.879 1.000 11.256 67 ALA B O 1
ATOM 4621 N N . GLN B 1 68 ? 24.076 24.643 35.186 1.000 11.452 68 GLN B N 1
ATOM 4622 C CA . GLN B 1 68 ? 23.134 24.236 36.212 1.000 11.504 68 GLN B CA 1
ATOM 4623 C C . GLN B 1 68 ? 23.416 22.832 36.744 1.000 11.563 68 GLN B C 1
ATOM 4624 O O . GLN B 1 68 ? 23.945 21.968 36.053 1.000 12.478 68 GLN B O 1
ATOM 4638 N N . ILE B 1 69 ? 23.011 22.663 38.022 1.000 10.902 69 ILE B N 1
ATOM 4639 C CA . ILE B 1 69 ? 22.814 21.346 38.587 1.000 11.059 69 ILE B CA 1
ATOM 4640 C C . ILE B 1 69 ? 21.326 21.021 38.643 1.000 11.655 69 ILE B C 1
ATOM 4641 O O . ILE B 1 69 ? 20.477 21.879 38.724 1.000 12.356 69 ILE B O 1
ATOM 4657 N N . VAL B 1 70 ? 21.026 19.714 38.534 1.000 12.100 70 VAL B N 1
ATOM 4658 C CA . VAL B 1 70 ? 19.670 19.249 38.370 1.000 12.270 70 VAL B CA 1
ATOM 4659 C C . VAL B 1 70 ? 19.466 18.032 39.293 1.000 12.907 70 VAL B C 1
ATOM 4660 O O . VAL B 1 70 ? 20.294 17.116 39.311 1.000 14.278 70 VAL B O 1
ATOM 4673 N N . ARG B 1 71 ? 18.318 17.970 39.951 1.000 15.599 71 ARG B N 1
ATOM 4674 C CA . ARG B 1 71 ? 17.967 16.883 40.866 1.000 19.107 71 ARG B CA 1
ATOM 4675 C C . ARG B 1 71 ? 16.591 16.362 40.436 1.000 16.301 71 ARG B C 1
ATOM 4676 O O . ARG B 1 71 ? 15.697 17.129 40.114 1.000 14.837 71 ARG B O 1
ATOM 4697 N N . THR B 1 72 ? 16.392 15.052 40.467 1.000 17.256 72 THR B N 1
ATOM 4698 C CA A THR B 1 72 ? 15.090 14.453 40.267 0.500 17.132 72 THR B CA 1
ATOM 4699 C CA B THR B 1 72 ? 15.082 14.468 40.265 0.500 16.805 72 THR B CA 1
ATOM 4700 C C . THR B 1 72 ? 14.154 14.832 41.430 1.000 17.052 72 THR B C 1
ATOM 4701 O O . THR B 1 72 ? 14.588 14.892 42.563 1.000 23.722 72 THR B O 1
ATOM 4721 N N . LEU B 1 73 ? 12.867 14.992 41.153 1.000 16.027 73 LEU B N 1
ATOM 4722 C CA . LEU B 1 73 ? 11.857 15.208 42.171 1.000 17.192 73 LEU B CA 1
ATOM 4723 C C . LEU B 1 73 ? 10.994 13.940 42.223 1.000 18.304 73 LEU B C 1
ATOM 4724 O O . LEU B 1 73 ? 10.759 13.252 41.221 1.000 20.654 73 LEU B O 1
ATOM 4740 N N . PRO B 1 74 ? 10.400 13.649 43.391 1.000 19.400 74 PRO B N 1
ATOM 4741 C CA . PRO B 1 74 ? 9.559 12.461 43.521 1.000 18.897 74 PRO B CA 1
ATOM 4742 C C . PRO B 1 74 ? 8.258 12.611 42.740 1.000 19.061 74 PRO B C 1
ATOM 4743 O O . PRO B 1 74 ? 7.664 13.696 42.625 1.000 21.283 74 PRO B O 1
ATOM 4754 N N . ALA B 1 75 ? 7.767 11.485 42.258 1.000 20.729 75 ALA B N 1
ATOM 4755 C CA . ALA B 1 75 ? 6.468 11.413 41.646 1.000 21.153 75 ALA B CA 1
ATOM 4756 C C . ALA B 1 75 ? 5.392 11.844 42.620 1.000 20.950 75 ALA B C 1
ATOM 4757 O O . ALA B 1 75 ? 5.485 11.639 43.825 1.000 22.696 75 ALA B O 1
ATOM 4764 N N . GLY B 1 76 ? 4.430 12.538 42.058 1.000 22.449 76 GLY B N 1
ATOM 4765 C CA . GLY B 1 76 ? 3.212 12.889 42.742 1.000 25.214 76 GLY B CA 1
ATOM 4766 C C . GLY B 1 76 ? 3.269 14.228 43.493 1.000 21.814 76 GLY B C 1
ATOM 4767 O O . GLY B 1 76 ? 2.321 14.508 44.239 1.000 23.376 76 GLY B O 1
ATOM 4771 N N . LEU B 1 77 ? 4.363 15.007 43.348 1.000 20.516 77 LEU B N 1
ATOM 4772 C CA . LEU B 1 77 ? 4.405 16.322 43.977 1.000 19.258 77 LEU B CA 1
ATOM 4773 C C . LEU B 1 77 ? 3.285 17.209 43.407 1.000 19.752 77 LEU B C 1
ATOM 4774 O O . LEU B 1 77 ? 3.081 17.307 42.191 1.000 24.453 77 LEU B O 1
ATOM 4790 N N . ASP B 1 78 ? 2.641 17.919 44.318 1.000 20.102 78 ASP B N 1
ATOM 4791 C CA A ASP B 1 78 ? 1.629 18.930 44.047 0.500 19.806 78 ASP B CA 1
ATOM 4792 C CA B ASP B 1 78 ? 1.694 18.933 43.896 0.500 20.343 78 ASP B CA 1
ATOM 4793 C C . ASP B 1 78 ? 2.192 20.344 44.199 1.000 17.918 78 ASP B C 1
ATOM 4794 O O . ASP B 1 78 ? 1.581 21.267 43.731 1.000 18.670 78 ASP B O 1
ATOM 4810 N N . LYS B 1 79 ? 3.294 20.471 44.941 1.000 15.154 79 LYS B N 1
ATOM 4811 C CA . LYS B 1 79 ? 3.896 21.753 45.261 1.000 13.156 79 LYS B CA 1
ATOM 4812 C C . LYS B 1 79 ? 5.368 21.510 45.570 1.000 14.046 79 LYS B C 1
ATOM 4813 O O . LYS B 1 79 ? 5.760 20.418 45.943 1.000 16.277 79 LYS B O 1
ATOM 4832 N N . VAL B 1 80 ? 6.185 22.542 45.477 1.000 13.364 80 VAL B N 1
ATOM 4833 C CA . VAL B 1 80 ? 7.575 22.419 45.843 1.000 13.483 80 VAL B CA 1
ATOM 4834 C C . VAL B 1 80 ? 8.082 23.799 46.281 1.000 13.121 80 VAL B C 1
ATOM 4835 O O . VAL B 1 80 ? 7.587 24.835 45.839 1.000 13.000 80 VAL B O 1
ATOM 4848 N N . TYR B 1 81 ? 9.064 23.743 47.153 1.000 12.623 81 TYR B N 1
ATOM 4849 C CA . TYR B 1 81 ? 9.806 24.881 47.662 1.000 10.593 81 TYR B CA 1
ATOM 4850 C C . TYR B 1 81 ? 11.280 24.667 47.291 1.000 10.809 81 TYR B C 1
ATOM 4851 O O . TYR B 1 81 ? 11.852 23.582 47.544 1.000 12.486 81 TYR B O 1
ATOM 4869 N N . LEU B 1 82 ? 11.862 25.677 46.637 1.000 12.090 82 LEU B N 1
ATOM 4870 C CA . LEU B 1 82 ? 13.278 25.723 46.305 1.000 11.897 82 LEU B CA 1
ATOM 4871 C C . LEU B 1 82 ? 13.900 26.843 47.125 1.000 10.852 82 LEU B C 1
ATOM 4872 O O . LEU B 1 82 ? 13.423 28.010 47.116 1.000 12.134 82 LEU B O 1
ATOM 4888 N N . LYS B 1 83 ? 15.028 26.543 47.752 1.000 12.407 83 LYS B N 1
ATOM 4889 C CA . LYS B 1 83 ? 15.690 27.540 48.553 1.000 12.544 83 LYS B CA 1
ATOM 4890 C C . LYS B 1 83 ? 17.198 27.371 48.396 1.000 12.267 83 LYS B C 1
ATOM 4891 O O . LYS B 1 83 ? 17.706 26.252 48.334 1.000 11.960 83 LYS B O 1
ATOM 4910 N N . ALA B 1 84 ? 17.924 28.494 48.423 1.000 11.548 84 ALA B N 1
ATOM 4911 C CA . ALA B 1 84 ? 19.380 28.473 48.436 1.000 10.974 84 ALA B CA 1
ATOM 4912 C C . ALA B 1 84 ? 19.908 29.783 48.995 1.000 11.442 84 ALA B C 1
ATOM 4913 O O . ALA B 1 84 ? 19.241 30.810 48.891 1.000 12.743 84 ALA B O 1
ATOM 4920 N N . MET B 1 85 ? 21.114 29.719 49.527 1.000 12.480 85 MET B N 1
ATOM 4921 C CA . MET B 1 85 ? 21.968 30.894 49.689 1.000 11.660 85 MET B CA 1
ATOM 4922 C C . MET B 1 85 ? 22.621 31.152 48.334 1.000 12.436 85 MET B C 1
ATOM 4923 O O . MET B 1 85 ? 23.156 30.185 47.717 1.000 12.666 85 MET B O 1
ATOM 4937 N N . VAL B 1 86 ? 22.595 32.418 47.878 1.000 12.397 86 VAL B N 1
ATOM 4938 C CA . VAL B 1 86 ? 22.954 32.744 46.506 1.000 12.244 86 VAL B CA 1
ATOM 4939 C C . VAL B 1 86 ? 23.863 33.952 46.555 1.000 12.843 86 VAL B C 1
ATOM 4940 O O . VAL B 1 86 ? 23.548 34.920 47.202 1.000 13.657 86 VAL B O 1
ATOM 4953 N N . TYR B 1 87 ? 24.965 33.902 45.778 1.000 11.778 87 TYR B N 1
ATOM 4954 C CA . TYR B 1 87 ? 25.898 35.005 45.608 1.000 11.956 87 TYR B CA 1
ATOM 4955 C C . TYR B 1 87 ? 26.165 35.164 44.112 1.000 11.812 87 TYR B C 1
ATOM 4956 O O . TYR B 1 87 ? 26.613 34.229 43.499 1.000 12.708 87 TYR B O 1
ATOM 4974 N N . MET B 1 88 ? 25.893 36.330 43.579 1.000 12.002 88 MET B N 1
ATOM 4975 C CA . MET B 1 88 ? 25.945 36.519 42.132 1.000 12.330 88 MET B CA 1
ATOM 4976 C C . MET B 1 88 ? 26.898 37.642 41.740 1.000 12.648 88 MET B C 1
ATOM 4977 O O . MET B 1 88 ? 26.996 38.668 42.415 1.000 14.417 88 MET B O 1
ATOM 4991 N N . SER B 1 89 ? 27.492 37.518 40.542 1.000 13.007 89 SER B N 1
ATOM 4992 C CA . SER B 1 89 ? 28.371 38.548 40.028 1.000 13.916 89 SER B CA 1
ATOM 4993 C C . SER B 1 89 ? 27.643 39.765 39.439 1.000 13.843 89 SER B C 1
ATOM 4994 O O . SER B 1 89 ? 28.327 40.756 39.101 1.000 16.576 89 SER B O 1
ATOM 5002 N N . LYS B 1 90 ? 26.334 39.647 39.230 1.000 13.246 90 LYS B N 1
ATOM 5003 C CA . LYS B 1 90 ? 25.530 40.739 38.734 1.000 13.855 90 LYS B CA 1
ATOM 5004 C C . LYS B 1 90 ? 24.189 40.679 39.464 1.000 13.679 90 LYS B C 1
ATOM 5005 O O . LYS B 1 90 ? 23.875 39.692 40.135 1.000 14.694 90 LYS B O 1
ATOM 5024 N N . LYS B 1 91 ? 23.431 41.763 39.378 1.000 14.599 91 LYS B N 1
ATOM 5025 C CA . LYS B 1 91 ? 22.134 41.795 40.038 1.000 14.166 91 LYS B CA 1
ATOM 5026 C C . LYS B 1 91 ? 21.032 41.145 39.183 1.000 13.747 91 LYS B C 1
ATOM 5027 O O . LYS B 1 91 ? 21.147 40.916 37.953 1.000 13.775 91 LYS B O 1
ATOM 5046 N N . LEU B 1 92 ? 19.871 40.921 39.839 1.000 13.244 92 LEU B N 1
ATOM 5047 C CA . LEU B 1 92 ? 18.585 40.651 39.227 1.000 13.224 92 LEU B CA 1
ATOM 5048 C C . LEU B 1 92 ? 17.596 41.699 39.687 1.000 13.281 92 LEU B C 1
ATOM 5049 O O . LEU B 1 92 ? 17.546 41.984 40.917 1.000 15.058 92 LEU B O 1
ATOM 5065 N N . GLY B 1 93 ? 16.773 42.213 38.768 1.000 13.326 93 GLY B N 1
ATOM 5066 C CA . GLY B 1 93 ? 15.796 43.201 39.100 1.000 12.660 93 GLY B CA 1
ATOM 5067 C C . GLY B 1 93 ? 16.265 44.638 38.906 1.000 14.638 93 GLY B C 1
ATOM 5068 O O . GLY B 1 93 ? 17.429 44.961 39.015 1.000 16.261 93 GLY B O 1
ATOM 5072 N N . ASN B 1 94 ? 15.284 45.479 38.596 1.000 13.916 94 ASN B N 1
ATOM 5073 C CA . ASN B 1 94 ? 15.517 46.903 38.361 1.000 15.915 94 ASN B CA 1
ATOM 5074 C C . ASN B 1 94 ? 16.627 47.101 37.334 1.000 15.781 94 ASN B C 1
ATOM 5075 O O . ASN B 1 94 ? 17.543 47.872 37.552 1.000 18.245 94 ASN B O 1
ATOM 5086 N N . GLU B 1 95 ? 16.505 46.411 36.206 1.000 15.320 95 GLU B N 1
ATOM 5087 C CA . GLU B 1 95 ? 17.580 46.385 35.225 1.000 14.615 95 GLU B CA 1
ATOM 5088 C C . GLU B 1 95 ? 17.065 46.721 33.803 1.000 15.990 95 GLU B C 1
ATOM 5089 O O . GLU B 1 95 ? 16.433 45.926 33.102 1.000 16.616 95 GLU B O 1
ATOM 5101 N N . ALA B 1 96 ? 17.429 47.907 33.355 1.000 14.738 96 ALA B N 1
ATOM 5102 C CA . ALA B 1 96 ? 17.129 48.297 31.997 1.000 14.570 96 ALA B CA 1
ATOM 5103 C C . ALA B 1 96 ? 17.778 47.383 30.985 1.000 15.094 96 ALA B C 1
ATOM 5104 O O . ALA B 1 96 ? 18.910 46.930 31.192 1.000 17.087 96 ALA B O 1
ATOM 5111 N N . GLY B 1 97 ? 17.026 47.141 29.921 1.000 15.866 97 GLY B N 1
ATOM 5112 C CA . GLY B 1 97 ? 17.550 46.391 28.760 1.000 17.235 97 GLY B CA 1
ATOM 5113 C C . GLY B 1 97 ? 17.497 44.876 28.883 1.000 15.424 97 GLY B C 1
ATOM 5114 O O . GLY B 1 97 ? 17.833 44.194 27.933 1.000 17.842 97 GLY B O 1
ATOM 5118 N N . ASP B 1 98 ? 17.139 44.350 30.061 1.000 15.085 98 ASP B N 1
ATOM 5119 C CA . ASP B 1 98 ? 17.132 42.894 30.222 1.000 13.733 98 ASP B CA 1
ATOM 5120 C C . ASP B 1 98 ? 16.021 42.241 29.375 1.000 14.284 98 ASP B C 1
ATOM 5121 O O . ASP B 1 98 ? 14.897 42.759 29.219 1.000 15.341 98 ASP B O 1
ATOM 5130 N N . ASN B 1 99 ? 16.326 41.031 28.898 1.000 15.279 99 ASN B N 1
ATOM 5131 C CA . ASN B 1 99 ? 15.367 40.130 28.281 1.000 14.613 99 ASN B CA 1
ATOM 5132 C C . ASN B 1 99 ? 14.757 39.217 29.364 1.000 13.795 99 ASN B C 1
ATOM 5133 O O . ASN B 1 99 ? 13.603 39.380 29.756 1.000 13.056 99 ASN B O 1
ATOM 5144 N N . HIS B 1 100 ? 15.527 38.259 29.820 1.000 13.405 100 HIS B N 1
ATOM 5145 C CA . HIS B 1 100 ? 15.212 37.516 31.037 1.000 11.729 100 HIS B CA 1
ATOM 5146 C C . HIS B 1 100 ? 16.424 36.660 31.410 1.000 13.424 100 HIS B C 1
ATOM 5147 O O . HIS B 1 100 ? 17.226 36.290 30.566 1.000 14.270 100 HIS B O 1
ATOM 5162 N N . GLU B 1 101 ? 16.537 36.325 32.709 1.000 12.815 101 GLU B N 1
ATOM 5163 C CA . GLU B 1 101 ? 17.600 35.522 33.230 1.000 12.494 101 GLU B CA 1
ATOM 5164 C C . GLU B 1 101 ? 17.109 34.790 34.477 1.000 13.319 101 GLU B C 1
ATOM 5165 O O . GLU B 1 101 ? 16.253 35.335 35.166 1.000 13.103 101 GLU B O 1
ATOM 5177 N N . HIS B 1 102 ? 17.629 33.595 34.717 1.000 11.936 102 HIS B N 1
ATOM 5178 C CA . HIS B 1 102 ? 17.127 32.838 35.875 1.000 12.233 102 HIS B CA 1
ATOM 5179 C C . HIS B 1 102 ? 18.164 32.008 36.589 1.000 12.061 102 HIS B C 1
ATOM 5180 O O . HIS B 1 102 ? 19.170 31.567 36.035 1.000 12.455 102 HIS B O 1
ATOM 5195 N N . ILE B 1 103 ? 17.876 31.851 37.897 1.000 10.564 103 ILE B N 1
ATOM 5196 C CA . ILE B 1 103 ? 18.719 31.090 38.838 1.000 11.023 103 ILE B CA 1
ATOM 5197 C C . ILE B 1 103 ? 18.101 29.795 39.334 1.000 11.171 103 ILE B C 1
ATOM 5198 O O . ILE B 1 103 ? 18.837 28.875 39.648 1.000 10.915 103 ILE B O 1
ATOM 5214 N N . PHE B 1 104 ? 16.775 29.750 39.496 1.000 9.945 104 PHE B N 1
ATOM 5215 C CA . PHE B 1 104 ? 16.063 28.572 40.021 1.000 11.463 104 PHE B CA 1
ATOM 5216 C C . PHE B 1 104 ? 15.013 28.167 39.000 1.000 11.343 104 PHE B C 1
ATOM 5217 O O . PHE B 1 104 ? 14.444 28.981 38.287 1.000 12.824 104 PHE B O 1
ATOM 5234 N N . GLY B 1 105 ? 14.716 26.872 38.963 1.000 10.416 105 GLY B N 1
ATOM 5235 C CA . GLY B 1 105 ? 13.538 26.460 38.206 1.000 10.683 105 GLY B CA 1
ATOM 5236 C C . GLY B 1 105 ? 13.186 24.980 38.358 1.000 10.467 105 GLY B C 1
ATOM 5237 O O . GLY B 1 105 ? 13.857 24.301 39.143 1.000 10.922 105 GLY B O 1
ATOM 5241 N N . VAL B 1 106 ? 12.087 24.618 37.719 1.000 11.934 106 VAL B N 1
ATOM 5242 C CA . VAL B 1 106 ? 11.675 23.239 37.650 1.000 11.944 106 VAL B CA 1
ATOM 5243 C C . VAL B 1 106 ? 11.433 22.905 36.180 1.000 12.051 106 VAL B C 1
ATOM 5244 O O . VAL B 1 106 ? 11.014 23.759 35.420 1.000 14.334 106 VAL B O 1
ATOM 5257 N N . ARG B 1 107 ? 11.756 21.671 35.803 1.000 12.854 107 ARG B N 1
ATOM 5258 C CA . ARG B 1 107 ? 11.533 21.266 34.421 1.000 13.619 107 ARG B CA 1
ATOM 5259 C C . ARG B 1 107 ? 10.859 19.888 34.351 1.000 12.805 107 ARG B C 1
ATOM 5260 O O . ARG B 1 107 ? 10.993 19.051 35.244 1.000 13.849 107 ARG B O 1
ATOM 5281 N N . GLY B 1 108 ? 10.148 19.703 33.224 1.000 14.550 108 GLY B N 1
ATOM 5282 C CA . GLY B 1 108 ? 9.417 18.481 33.004 1.000 14.604 108 GLY B CA 1
ATOM 5283 C C . GLY B 1 108 ? 10.211 17.325 32.371 1.000 15.127 108 GLY B C 1
ATOM 5284 O O . GLY B 1 108 ? 9.946 16.169 32.646 1.000 16.691 108 GLY B O 1
ATOM 5288 N N . ASN B 1 109 ? 11.118 17.680 31.481 1.000 15.485 109 ASN B N 1
ATOM 5289 C CA A ASN B 1 109 ? 11.892 16.759 30.684 0.500 16.379 109 ASN B CA 1
ATOM 5290 C CA B ASN B 1 109 ? 11.901 16.744 30.679 0.500 16.908 109 ASN B CA 1
ATOM 5291 C C . ASN B 1 109 ? 13.365 17.094 30.871 1.000 15.269 109 ASN B C 1
ATOM 5292 O O . ASN B 1 109 ? 13.795 18.216 30.667 1.000 17.588 109 ASN B O 1
ATOM 5312 N N . VAL B 1 110 ? 14.151 16.108 31.240 1.000 15.015 110 VAL B N 1
ATOM 5313 C CA . VAL B 1 110 ? 15.506 16.340 31.619 1.000 15.454 110 VAL B CA 1
ATOM 5314 C C . VAL B 1 110 ? 16.319 16.896 30.444 1.000 16.059 110 VAL B C 1
ATOM 5315 O O . VAL B 1 110 ? 17.304 17.611 30.661 1.000 17.170 110 VAL B O 1
ATOM 5328 N N . ALA B 1 111 ? 15.984 16.496 29.210 1.000 17.886 111 ALA B N 1
ATOM 5329 C CA . ALA B 1 111 ? 16.865 16.750 28.090 1.000 20.015 111 ALA B CA 1
ATOM 5330 C C . ALA B 1 111 ? 16.781 18.161 27.534 1.000 21.616 111 ALA B C 1
ATOM 5331 O O . ALA B 1 111 ? 17.699 18.560 26.775 1.000 26.849 111 ALA B O 1
ATOM 5338 N N . GLN B 1 112 ? 15.716 18.909 27.884 1.000 21.414 112 GLN B N 1
ATOM 5339 C CA . GLN B 1 112 ? 15.348 20.110 27.173 1.000 24.324 112 GLN B CA 1
ATOM 5340 C C . GLN B 1 112 ? 15.013 21.212 28.174 1.000 20.518 112 GLN B C 1
ATOM 5341 O O . GLN B 1 112 ? 14.492 20.940 29.276 1.000 21.764 112 GLN B O 1
ATOM 5347 N N . ALA B 1 113 ? 15.306 22.463 27.787 1.000 18.880 113 ALA B N 1
ATOM 5348 C CA . ALA B 1 113 ? 14.877 23.639 28.529 1.000 18.780 113 ALA B CA 1
ATOM 5349 C C . ALA B 1 113 ? 13.587 24.252 27.969 1.000 20.601 113 ALA B C 1
ATOM 5350 O O . ALA B 1 113 ? 13.301 25.399 28.255 1.000 20.106 113 ALA B O 1
ATOM 5357 N N . ASP B 1 114 ? 12.799 23.517 27.172 1.000 23.365 114 ASP B N 1
ATOM 5358 C CA . ASP B 1 114 ? 11.639 24.103 26.527 1.000 23.528 114 ASP B CA 1
ATOM 5359 C C . ASP B 1 114 ? 10.339 23.736 27.249 1.000 23.905 114 ASP B C 1
ATOM 5360 O O . ASP B 1 114 ? 9.258 24.081 26.709 1.000 24.179 114 ASP B O 1
ATOM 5369 N N . ASN B 1 115 ? 10.437 23.130 28.461 1.000 19.527 115 ASN B N 1
ATOM 5370 C CA . ASN B 1 115 ? 9.266 22.800 29.288 1.000 18.769 115 ASN B CA 1
ATOM 5371 C C . ASN B 1 115 ? 9.575 22.973 30.788 1.000 16.031 115 ASN B C 1
ATOM 5372 O O . ASN B 1 115 ? 9.937 22.051 31.502 1.000 20.935 115 ASN B O 1
ATOM 5383 N N . GLU B 1 116 ? 9.520 24.234 31.237 1.000 14.283 116 GLU B N 1
ATOM 5384 C CA . GLU B 1 116 ? 10.064 24.554 32.532 1.000 13.929 116 GLU B CA 1
ATOM 5385 C C . GLU B 1 116 ? 9.521 25.900 33.021 1.000 14.144 116 GLU B C 1
ATOM 5386 O O . GLU B 1 116 ? 8.922 26.667 32.293 1.000 14.445 116 GLU B O 1
ATOM 5398 N N . VAL B 1 117 ? 9.742 26.157 34.310 1.000 13.187 117 VAL B N 1
ATOM 5399 C CA . VAL B 1 117 ? 9.408 27.403 34.944 1.000 12.865 117 VAL B CA 1
ATOM 5400 C C . VAL B 1 117 ? 10.745 27.964 35.475 1.000 12.914 117 VAL B C 1
ATOM 5401 O O . VAL B 1 117 ? 11.459 27.275 36.177 1.000 13.923 117 VAL B O 1
ATOM 5414 N N . ARG B 1 118 ? 10.982 29.261 35.197 1.000 11.789 118 ARG B N 1
ATOM 5415 C CA . ARG B 1 118 ? 12.284 29.900 35.336 1.000 12.622 118 ARG B CA 1
ATOM 5416 C C . ARG B 1 118 ? 12.154 31.111 36.246 1.000 11.927 118 ARG B C 1
ATOM 5417 O O . ARG B 1 118 ? 11.488 32.063 35.833 1.000 13.662 118 ARG B O 1
ATOM 5438 N N . PHE B 1 119 ? 12.759 31.111 37.416 1.000 11.515 119 PHE B N 1
ATOM 5439 C CA . PHE B 1 119 ? 12.696 32.269 38.307 1.000 11.305 119 PHE B CA 1
ATOM 5440 C C . PHE B 1 119 ? 14.047 32.978 38.345 1.000 10.844 119 PHE B C 1
ATOM 5441 O O . PHE B 1 119 ? 15.101 32.413 38.641 1.000 11.059 119 PHE B O 1
ATOM 5458 N N . GLY B 1 120 ? 13.968 34.280 38.116 1.000 11.859 120 GLY B N 1
ATOM 5459 C CA . GLY B 1 120 ? 15.058 35.204 38.396 1.000 11.888 120 GLY B CA 1
ATOM 5460 C C . GLY B 1 120 ? 14.590 36.605 38.056 1.000 12.425 120 GLY B C 1
ATOM 5461 O O . GLY B 1 120 ? 14.013 37.264 38.929 1.000 12.986 120 GLY B O 1
ATOM 5465 N N . GLN B 1 121 ? 14.809 37.029 36.804 1.000 12.510 121 GLN B N 1
ATOM 5466 C CA . GLN B 1 121 ? 14.136 38.234 36.351 1.000 12.661 121 GLN B CA 1
ATOM 5467 C C . GLN B 1 121 ? 13.605 38.030 34.921 1.000 12.668 121 GLN B C 1
ATOM 5468 O O . GLN B 1 121 ? 14.086 37.182 34.171 1.000 13.435 121 GLN B O 1
ATOM 5482 N N . ILE B 1 122 ? 12.569 38.805 34.621 1.000 12.008 122 ILE B N 1
ATOM 5483 C CA . ILE B 1 122 ? 12.049 38.950 33.275 1.000 11.623 122 ILE B CA 1
ATOM 5484 C C . ILE B 1 122 ? 11.947 40.430 33.004 1.000 13.489 122 ILE B C 1
ATOM 5485 O O . ILE B 1 122 ? 11.444 41.202 33.828 1.000 13.822 122 ILE B O 1
ATOM 5501 N N . LYS B 1 123 ? 12.400 40.800 31.819 1.000 12.034 123 LYS B N 1
ATOM 5502 C CA . LYS B 1 123 ? 12.368 42.206 31.402 1.000 13.208 123 LYS B CA 1
ATOM 5503 C C . LYS B 1 123 ? 12.758 43.112 32.562 1.000 13.700 123 LYS B C 1
ATOM 5504 O O . LYS B 1 123 ? 12.101 44.129 32.843 1.000 14.402 123 LYS B O 1
ATOM 5523 N N . GLY B 1 124 ? 13.857 42.749 33.255 1.000 13.844 124 GLY B N 1
ATOM 5524 C CA . GLY B 1 124 ? 14.402 43.624 34.262 1.000 13.667 124 GLY B CA 1
ATOM 5525 C C . GLY B 1 124 ? 13.604 43.795 35.539 1.000 14.252 124 GLY B C 1
ATOM 5526 O O . GLY B 1 124 ? 13.918 44.711 36.303 1.000 13.452 124 GLY B O 1
ATOM 5530 N N . HIS B 1 125 ? 12.634 42.907 35.807 1.000 13.503 125 HIS B N 1
ATOM 5531 C CA . HIS B 1 125 ? 11.935 42.856 37.082 1.000 12.993 125 HIS B CA 1
ATOM 5532 C C . HIS B 1 125 ? 12.049 41.443 37.603 1.000 13.139 125 HIS B C 1
ATOM 5533 O O . HIS B 1 125 ? 11.921 40.475 36.853 1.000 13.173 125 HIS B O 1
ATOM 5548 N N . VAL B 1 126 ? 12.243 41.287 38.903 1.000 13.197 126 VAL B N 1
ATOM 5549 C CA . VAL B 1 126 ? 12.270 39.927 39.449 1.000 12.288 126 VAL B CA 1
ATOM 5550 C C . VAL B 1 126 ? 11.003 39.214 39.015 1.000 12.998 126 VAL B C 1
ATOM 5551 O O . VAL B 1 126 ? 9.912 39.751 39.087 1.000 12.953 126 VAL B O 1
ATOM 5564 N N . GLY B 1 127 ? 11.134 37.936 38.627 1.000 12.139 127 GLY B N 1
ATOM 5565 C CA . GLY B 1 127 ? 9.959 37.270 38.142 1.000 11.705 127 GLY B CA 1
ATOM 5566 C C . GLY B 1 127 ? 10.296 36.027 37.325 1.000 12.615 127 GLY B C 1
ATOM 5567 O O . GLY B 1 127 ? 11.419 35.491 37.388 1.000 12.542 127 GLY B O 1
ATOM 5571 N N . THR B 1 128 ? 9.295 35.610 36.581 1.000 13.019 128 THR B N 1
ATOM 5572 C CA . THR B 1 128 ? 9.192 34.248 36.078 1.000 12.652 128 THR B CA 1
ATOM 5573 C C . THR B 1 128 ? 8.929 34.202 34.580 1.000 13.542 128 THR B C 1
ATOM 5574 O O . THR B 1 128 ? 8.041 34.893 34.078 1.000 12.972 128 THR B O 1
ATOM 5585 N N . ASN B 1 129 ? 9.510 33.184 33.933 1.000 12.335 129 ASN B N 1
ATOM 5586 C CA . ASN B 1 129 ? 9.280 32.880 32.512 1.000 13.040 129 ASN B CA 1
ATOM 5587 C C . ASN B 1 129 ? 8.891 31.392 32.468 1.000 13.365 129 ASN B C 1
ATOM 5588 O O . ASN B 1 129 ? 9.535 30.559 33.123 1.000 14.571 129 ASN B O 1
ATOM 5599 N N . GLU B 1 130 ? 7.817 31.077 31.725 1.000 14.027 130 GLU B N 1
ATOM 5600 C CA . GLU B 1 130 ? 7.417 29.684 31.542 1.000 14.157 130 GLU B CA 1
ATOM 5601 C C . GLU B 1 130 ? 7.692 29.315 30.093 1.000 14.910 130 GLU B C 1
ATOM 5602 O O . GLU B 1 130 ? 7.461 30.127 29.191 1.000 17.184 130 GLU B O 1
ATOM 5614 N N . MET B 1 131 ? 8.169 28.086 29.900 1.000 15.179 131 MET B N 1
ATOM 5615 C CA . MET B 1 131 ? 8.284 27.481 28.580 1.000 15.564 131 MET B CA 1
ATOM 5616 C C . MET B 1 131 ? 7.419 26.224 28.606 1.000 16.949 131 MET B C 1
ATOM 5617 O O . MET B 1 131 ? 7.338 25.532 29.633 1.000 16.394 131 MET B O 1
ATOM 5630 N N . PRO B 1 132 ? 6.700 25.880 27.518 1.000 17.157 132 PRO B N 1
ATOM 5631 C CA . PRO B 1 132 ? 6.886 26.477 26.169 1.000 18.197 132 PRO B CA 1
ATOM 5632 C C . PRO B 1 132 ? 6.074 27.703 25.723 1.000 20.618 132 PRO B C 1
ATOM 5633 O O . PRO B 1 132 ? 6.235 28.180 24.594 1.000 21.524 132 PRO B O 1
ATOM 5644 N N . SER B 1 133 ? 5.241 28.264 26.614 1.000 20.373 133 SER B N 1
ATOM 5645 C CA . SER B 1 133 ? 4.476 29.446 26.267 1.000 19.554 133 SER B CA 1
ATOM 5646 C C . SER B 1 133 ? 5.338 30.686 26.000 1.000 19.964 133 SER B C 1
ATOM 5647 O O . SER B 1 133 ? 4.930 31.567 25.195 1.000 20.387 133 SER B O 1
ATOM 5655 N N . ASP B 1 134 ? 6.481 30.780 26.712 1.000 19.012 134 ASP B N 1
ATOM 5656 C CA . ASP B 1 134 ? 7.327 31.956 26.745 1.000 16.066 134 ASP B CA 1
ATOM 5657 C C . ASP B 1 134 ? 6.625 33.168 27.390 1.000 16.650 134 ASP B C 1
ATOM 5658 O O . ASP B 1 134 ? 7.093 34.334 27.316 1.000 18.479 134 ASP B O 1
ATOM 5667 N N . ASP B 1 135 ? 5.560 32.904 28.152 1.000 17.401 135 ASP B N 1
ATOM 5668 C CA . ASP B 1 135 ? 4.931 33.990 28.921 1.000 15.915 135 ASP B CA 1
ATOM 5669 C C . ASP B 1 135 ? 5.816 34.374 30.099 1.000 15.238 135 ASP B C 1
ATOM 5670 O O . ASP B 1 135 ? 6.746 33.638 30.467 1.000 14.740 135 ASP B O 1
ATOM 5679 N N . ILE B 1 136 ? 5.600 35.592 30.609 1.000 14.131 136 ILE B N 1
ATOM 5680 C CA . ILE B 1 136 ? 6.422 36.177 31.625 1.000 14.081 136 ILE B CA 1
ATOM 5681 C C . ILE B 1 136 ? 5.512 36.917 32.605 1.000 14.157 136 ILE B C 1
ATOM 5682 O O . ILE B 1 136 ? 4.464 37.422 32.224 1.000 15.780 136 ILE B O 1
ATOM 5698 N N . SER B 1 137 ? 5.968 36.960 33.863 1.000 12.183 137 SER B N 1
ATOM 5699 C CA . SER B 1 137 ? 5.258 37.656 34.938 1.000 13.829 137 SER B CA 1
ATOM 5700 C C . SER B 1 137 ? 6.312 38.368 35.774 1.000 13.573 137 SER B C 1
ATOM 5701 O O . SER B 1 137 ? 7.331 37.765 36.151 1.000 13.804 137 SER B O 1
ATOM 5708 N N . PRO B 1 138 ? 6.166 39.667 36.093 1.000 14.824 138 PRO B N 1
ATOM 5709 C CA . PRO B 1 138 ? 4.907 40.411 35.974 1.000 15.051 138 PRO B CA 1
ATOM 5710 C C . PRO B 1 138 ? 4.631 41.021 34.608 1.000 15.403 138 PRO B C 1
ATOM 5711 O O . PRO B 1 138 ? 5.455 40.883 33.697 1.000 15.208 138 PRO B O 1
ATOM 5722 N N . PRO B 1 139 ? 3.463 41.676 34.425 1.000 15.298 139 PRO B N 1
ATOM 5723 C CA . PRO B 1 139 ? 3.172 42.337 33.165 1.000 16.632 139 PRO B CA 1
ATOM 5724 C C . PRO B 1 139 ? 4.053 43.545 32.899 1.000 15.278 139 PRO B C 1
ATOM 5725 O O . PRO B 1 139 ? 4.701 44.062 33.776 1.000 15.109 139 PRO B O 1
ATOM 5736 N N . GLN B 1 140 ? 3.950 44.021 31.655 1.000 16.969 140 GLN B N 1
ATOM 5737 C CA . GLN B 1 140 ? 4.778 45.057 31.072 1.000 18.398 140 GLN B CA 1
ATOM 5738 C C . GLN B 1 140 ? 4.786 46.358 31.880 1.000 18.393 140 GLN B C 1
ATOM 5739 O O . GLN B 1 140 ? 5.797 47.059 31.930 1.000 18.420 140 GLN B O 1
ATOM 5753 N N . SER B 1 141 ? 3.718 46.664 32.604 1.000 16.936 141 SER B N 1
ATOM 5754 C CA . SER B 1 141 ? 3.686 47.875 33.427 1.000 18.385 141 SER B CA 1
ATOM 5755 C C . SER B 1 141 ? 4.827 47.941 34.444 1.000 17.891 141 SER B C 1
ATOM 5756 O O . SER B 1 141 ? 5.184 49.022 34.867 1.000 20.884 141 SER B O 1
ATOM 5764 N N . GLN B 1 142 ? 5.339 46.776 34.902 1.000 16.452 142 GLN B N 1
ATOM 5765 C CA A GLN B 1 142 ? 6.305 46.725 35.994 0.500 16.477 142 GLN B CA 1
ATOM 5766 C CA B GLN B 1 142 ? 6.292 46.659 35.990 0.500 16.123 142 GLN B CA 1
ATOM 5767 C C . GLN B 1 142 ? 7.723 46.456 35.485 1.000 15.905 142 GLN B C 1
ATOM 5768 O O . GLN B 1 142 ? 8.632 46.345 36.272 1.000 16.216 142 GLN B O 1
ATOM 5794 N N . TRP B 1 143 ? 7.913 46.308 34.163 1.000 15.359 143 TRP B N 1
ATOM 5795 C CA . TRP B 1 143 ? 9.238 45.941 33.675 1.000 14.978 143 TRP B CA 1
ATOM 5796 C C . TRP B 1 143 ? 10.312 46.972 34.037 1.000 15.184 143 TRP B C 1
ATOM 5797 O O . TRP B 1 143 ? 10.027 48.171 34.214 1.000 16.721 143 TRP B O 1
ATOM 5818 N N . TYR B 1 144 ? 11.541 46.479 34.185 1.000 15.670 144 TYR B N 1
ATOM 5819 C CA . TYR B 1 144 ? 12.743 47.277 34.366 1.000 14.253 144 TYR B CA 1
ATOM 5820 C C . TYR B 1 144 ? 12.739 48.115 35.652 1.000 14.411 144 TYR B C 1
ATOM 5821 O O . TYR B 1 144 ? 13.209 49.243 35.711 1.000 16.046 144 TYR B O 1
ATOM 5839 N N . SER B 1 145 ? 12.119 47.580 36.681 1.000 14.662 145 SER B N 1
ATOM 5840 C CA . SER B 1 145 ? 11.946 48.262 37.943 1.000 15.034 145 SER B CA 1
ATOM 5841 C C . SER B 1 145 ? 11.845 47.250 39.062 1.000 16.526 145 SER B C 1
ATOM 5842 O O . SER B 1 145 ? 12.037 46.071 38.820 1.000 15.706 145 SER B O 1
ATOM 5850 N N . GLY B 1 146 ? 11.436 47.700 40.243 1.000 16.834 146 GLY B N 1
ATOM 5851 C CA . GLY B 1 146 ? 11.098 46.775 41.312 1.000 15.867 146 GLY B CA 1
ATOM 5852 C C . GLY B 1 146 ? 12.287 46.430 42.190 1.000 16.546 146 GLY B C 1
ATOM 5853 O O . GLY B 1 146 ? 13.363 47.000 42.083 1.000 17.092 146 GLY B O 1
ATOM 5857 N N . PRO B 1 147 ? 12.084 45.447 43.062 1.000 15.895 147 PRO B N 1
ATOM 5858 C CA . PRO B 1 147 ? 13.108 45.005 43.983 1.000 17.602 147 PRO B CA 1
ATOM 5859 C C . PRO B 1 147 ? 14.346 44.475 43.289 1.000 15.769 147 PRO B C 1
ATOM 5860 O O . PRO B 1 147 ? 14.265 43.927 42.190 1.000 16.965 147 PRO B O 1
ATOM 5871 N N . GLU B 1 148 ? 15.496 44.748 43.885 1.000 16.941 148 GLU B N 1
ATOM 5872 C CA . GLU B 1 148 ? 16.786 44.286 43.393 1.000 16.731 148 GLU B CA 1
ATOM 5873 C C . GLU B 1 148 ? 17.290 43.165 44.293 1.000 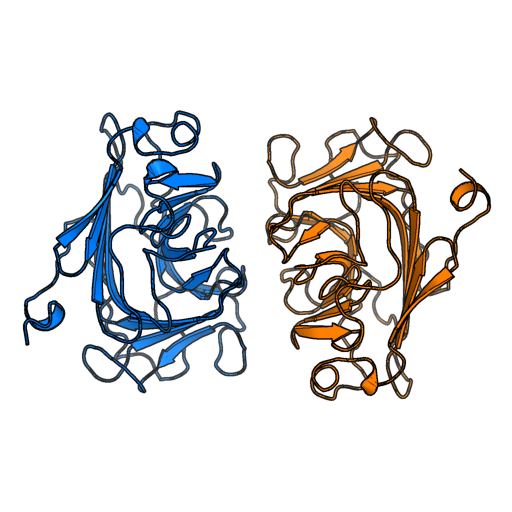15.856 148 GLU B C 1
ATOM 5874 O O . GLU B 1 148 ? 17.200 43.215 45.499 1.000 17.531 148 GLU B O 1
ATOM 5886 N N . ILE B 1 149 ? 17.897 42.172 43.649 1.000 14.896 149 ILE B N 1
ATOM 5887 C CA . ILE B 1 149 ? 18.697 41.168 44.258 1.000 14.344 149 ILE B CA 1
ATOM 5888 C C . ILE B 1 149 ? 20.118 41.546 43.908 1.000 14.997 149 ILE B C 1
ATOM 5889 O O . ILE B 1 149 ? 20.556 41.291 42.780 1.000 15.587 149 ILE B O 1
ATOM 5905 N N . ALA B 1 150 ? 20.795 42.215 44.842 1.000 15.131 150 ALA B N 1
ATOM 5906 C CA . ALA B 1 150 ? 22.050 42.865 44.540 1.000 15.822 150 ALA B CA 1
ATOM 5907 C C . ALA B 1 150 ? 23.183 41.886 44.226 1.000 13.245 150 ALA B C 1
ATOM 5908 O O . ALA B 1 150 ? 23.216 40.756 44.710 1.000 13.633 150 ALA B O 1
ATOM 5915 N N . ALA B 1 151 ? 24.119 42.302 43.386 1.000 15.940 151 ALA B N 1
ATOM 5916 C CA . ALA B 1 151 ? 25.376 41.598 43.202 1.000 15.481 151 ALA B CA 1
ATOM 5917 C C . ALA B 1 151 ? 26.235 41.591 44.453 1.000 13.986 151 ALA B C 1
ATOM 5918 O O . ALA B 1 151 ? 26.141 42.472 45.301 1.000 14.161 151 ALA B O 1
ATOM 5925 N N . ASP B 1 152 ? 27.157 40.614 44.519 1.000 14.623 152 ASP B N 1
ATOM 5926 C CA . ASP B 1 152 ? 28.320 40.609 45.409 1.000 14.805 152 ASP B CA 1
ATOM 5927 C C . ASP B 1 152 ? 27.925 40.567 46.896 1.000 14.876 152 ASP B C 1
ATOM 5928 O O . ASP B 1 152 ? 28.662 41.093 47.759 1.000 16.965 152 ASP B O 1
ATOM 5937 N N . THR B 1 153 ? 26.869 39.819 47.213 1.000 15.091 153 THR B N 1
ATOM 5938 C CA . THR B 1 153 ? 26.530 39.567 48.608 1.000 13.705 153 THR B CA 1
ATOM 5939 C C . THR B 1 153 ? 25.713 38.284 48.671 1.000 14.262 153 THR B C 1
ATOM 5940 O O . THR B 1 153 ? 25.000 37.946 47.703 1.000 15.695 153 THR B O 1
ATOM 5951 N N . TRP B 1 154 ? 25.717 37.624 49.844 1.000 14.278 154 TRP B N 1
ATOM 5952 C CA . TRP B 1 154 ? 24.876 36.450 50.003 1.000 12.998 154 TRP B CA 1
ATOM 5953 C C . TRP B 1 154 ? 23.431 36.817 50.299 1.000 13.558 154 TRP B C 1
ATOM 5954 O O . TRP B 1 154 ? 23.127 37.709 51.114 1.000 15.029 154 TRP B O 1
ATOM 5975 N N . HIS B 1 155 ? 22.536 36.101 49.618 1.000 12.393 155 HIS B N 1
ATOM 5976 C CA . HIS B 1 155 ? 21.088 36.260 49.732 1.000 13.225 155 HIS B CA 1
ATOM 5977 C C . HIS B 1 155 ? 20.435 34.926 50.012 1.000 13.652 155 HIS B C 1
ATOM 5978 O O . HIS B 1 155 ? 20.887 33.903 49.514 1.000 13.782 155 HIS B O 1
ATOM 5993 N N . CYS B 1 156 ? 19.361 34.941 50.774 1.000 12.645 156 CYS B N 1
ATOM 5994 C CA . CYS B 1 156 ? 18.563 33.765 51.003 1.000 11.760 156 CYS B CA 1
ATOM 5995 C C . CYS B 1 156 ? 17.280 33.866 50.150 1.000 13.576 156 CYS B C 1
ATOM 5996 O O . CYS B 1 156 ? 16.410 34.701 50.386 1.000 14.340 156 CYS B O 1
ATOM 6003 N N . VAL B 1 157 ? 17.233 33.076 49.071 1.000 12.869 157 VAL B N 1
ATOM 6004 C CA . VAL B 1 157 ? 16.181 33.085 48.085 1.000 11.716 157 VAL B CA 1
ATOM 6005 C C . VAL B 1 157 ? 15.318 31.841 48.224 1.000 10.838 157 VAL B C 1
ATOM 6006 O O . VAL B 1 157 ? 15.867 30.742 48.253 1.000 11.897 157 VAL B O 1
ATOM 6019 N N . VAL B 1 158 ? 13.980 32.051 48.229 1.000 11.215 158 VAL B N 1
ATOM 6020 C CA . VAL B 1 158 ? 13.036 30.961 48.381 1.000 11.686 158 VAL B CA 1
ATOM 6021 C C . VAL B 1 158 ? 11.962 31.157 47.298 1.000 12.435 158 VAL B C 1
ATOM 6022 O O . VAL B 1 158 ? 11.426 32.245 47.124 1.000 12.190 158 VAL B O 1
ATOM 6035 N N . VAL B 1 159 ? 11.609 30.097 46.604 1.000 11.091 159 VAL B N 1
ATOM 6036 C CA . VAL B 1 159 ? 10.504 30.094 45.681 1.000 11.119 159 VAL B CA 1
ATOM 6037 C C . VAL B 1 159 ? 9.543 28.973 46.076 1.000 11.066 159 VAL B C 1
ATOM 6038 O O . VAL B 1 159 ? 9.941 27.801 46.189 1.000 12.276 159 VAL B O 1
ATOM 6051 N N . GLU B 1 160 ? 8.285 29.342 46.241 1.000 11.450 160 GLU B N 1
ATOM 6052 C CA . GLU B 1 160 ? 7.142 28.440 46.479 1.000 11.766 160 GLU B CA 1
ATOM 6053 C C . GLU B 1 160 ? 6.363 28.298 45.179 1.000 10.578 160 GLU B C 1
ATOM 6054 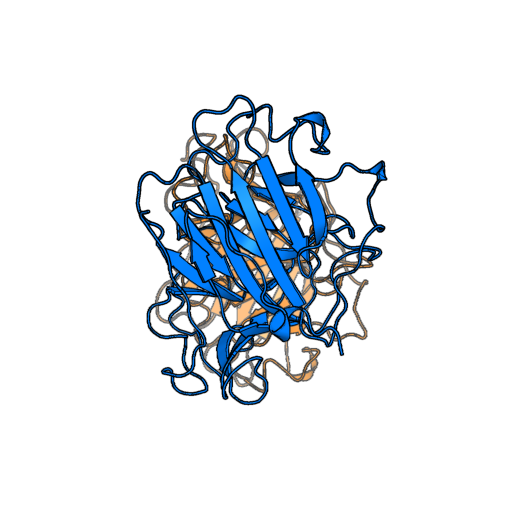O O . GLU B 1 160 ? 5.934 29.301 44.596 1.000 12.340 160 GLU B O 1
ATOM 6066 N N . MET B 1 161 ? 6.107 27.054 44.749 1.000 11.080 161 MET B N 1
ATOM 6067 C CA . MET B 1 161 ? 5.314 26.765 43.562 1.000 12.910 161 MET B CA 1
ATOM 6068 C C . MET B 1 161 ? 4.155 25.844 43.995 1.000 13.825 161 MET B C 1
ATOM 6069 O O . MET B 1 161 ? 4.386 24.774 44.564 1.000 13.909 161 MET B O 1
ATOM 6083 N N . LEU B 1 162 ? 2.934 26.356 43.837 1.000 12.531 162 LEU B N 1
ATOM 6084 C CA . LEU B 1 162 ? 1.715 25.695 44.318 1.000 13.741 162 LEU B CA 1
ATOM 6085 C C . LEU B 1 162 ? 0.915 25.209 43.114 1.000 13.247 162 LEU B C 1
ATOM 6086 O O . LEU B 1 162 ? 0.284 25.983 42.419 1.000 14.029 162 LEU B O 1
ATOM 6102 N N . GLY B 1 163 ? 0.941 23.887 42.898 1.000 14.149 163 GLY B N 1
ATOM 6103 C CA . GLY B 1 163 ? 0.239 23.240 41.796 1.000 15.140 163 GLY B CA 1
ATOM 6104 C C . GLY B 1 163 ? -0.868 22.347 42.352 1.000 15.604 163 GLY B C 1
ATOM 6105 O O . GLY B 1 163 ? -1.474 22.640 43.409 1.000 15.757 163 GLY B O 1
ATOM 6109 N N . GLY B 1 164 ? -1.095 21.232 41.664 1.000 15.814 164 GLY B N 1
ATOM 6110 C CA . GLY B 1 164 ? -2.084 20.258 42.120 1.000 16.955 164 GLY B CA 1
ATOM 6111 C C . GLY B 1 164 ? -3.516 20.805 41.993 1.000 15.641 164 GLY B C 1
ATOM 6112 O O . GLY B 1 164 ? -3.848 21.566 41.107 1.000 15.316 164 GLY B O 1
ATOM 6116 N N . ASN B 1 165 ? -4.390 20.341 42.892 1.000 16.721 165 ASN B N 1
ATOM 6117 C CA . ASN B 1 165 ? -5.838 20.535 42.780 1.000 16.731 165 ASN B CA 1
ATOM 6118 C C . ASN B 1 165 ? -6.230 21.854 43.465 1.000 16.318 165 ASN B C 1
ATOM 6119 O O . ASN B 1 165 ? -6.738 21.886 44.604 1.000 21.509 165 ASN B O 1
ATOM 6130 N N . ARG B 1 166 ? -5.959 22.921 42.756 1.000 15.060 166 ARG B N 1
ATOM 6131 C CA . ARG B 1 166 ? -6.396 24.241 43.172 1.000 16.774 166 ARG B CA 1
ATOM 6132 C C . ARG B 1 166 ? -6.840 24.976 41.915 1.000 17.457 166 ARG B C 1
ATOM 6133 O O . ARG B 1 166 ? -6.454 24.584 40.788 1.000 15.986 166 ARG B O 1
ATOM 6154 N N . PRO B 1 167 ? -7.675 26.033 42.059 1.000 15.667 167 PRO B N 1
ATOM 6155 C CA . PRO B 1 167 ? -8.259 26.643 40.879 1.000 16.277 167 PRO B CA 1
ATOM 6156 C C . PRO B 1 167 ? -7.251 27.322 39.962 1.000 15.186 167 PRO B C 1
ATOM 6157 O O . PRO B 1 167 ? -7.421 27.328 38.726 1.000 17.331 167 PRO B O 1
ATOM 6168 N N . TYR B 1 168 ? -6.173 27.813 40.573 1.000 14.406 168 TYR B N 1
ATOM 6169 C CA . TYR B 1 168 ? -5.173 28.547 39.784 1.000 14.874 168 TYR B CA 1
ATOM 6170 C C . TYR B 1 168 ? -3.810 28.307 40.407 1.000 14.237 168 TYR B C 1
ATOM 6171 O O . TYR B 1 168 ? -3.612 28.522 41.595 1.000 15.179 168 TYR B O 1
ATOM 6189 N N . HIS B 1 169 ? -2.866 27.763 39.626 1.000 14.016 169 HIS B N 1
ATOM 6190 C CA . HIS B 1 169 ? -1.529 27.494 40.137 1.000 13.954 169 HIS B CA 1
ATOM 6191 C C . HIS B 1 169 ? -0.832 28.805 40.477 1.000 13.906 169 HIS B C 1
ATOM 6192 O O . HIS B 1 169 ? -1.014 29.828 39.809 1.000 15.503 169 HIS B O 1
ATOM 6207 N N . GLN B 1 170 ? -0.011 28.762 41.539 1.000 13.583 170 GLN B N 1
ATOM 6208 C CA . GLN B 1 170 ? 0.584 30.006 42.010 1.000 13.913 170 GLN B CA 1
ATOM 6209 C C . GLN B 1 170 ? 2.094 29.838 42.246 1.000 13.018 170 GLN B C 1
ATOM 6210 O O . GLN B 1 170 ? 2.626 28.741 42.401 1.000 13.167 170 GLN B O 1
ATOM 6224 N N . LEU B 1 171 ? 2.791 30.981 42.285 1.000 13.723 171 LEU B N 1
ATOM 6225 C CA . LEU B 1 171 ? 4.216 31.026 42.588 1.000 12.459 171 LEU B CA 1
ATOM 6226 C C . LEU B 1 171 ? 4.457 32.270 43.437 1.000 12.022 171 LEU B C 1
ATOM 6227 O O . LEU B 1 171 ? 3.877 33.342 43.155 1.000 13.540 171 LEU B O 1
ATOM 6243 N N . HIS B 1 172 ? 5.243 32.099 44.491 1.000 12.304 172 HIS B N 1
ATOM 6244 C CA . HIS B 1 172 ? 5.658 33.228 45.320 1.000 12.320 172 HIS B CA 1
ATOM 6245 C C . HIS B 1 172 ? 7.153 33.137 45.535 1.000 12.272 172 HIS B C 1
ATOM 6246 O O . HIS B 1 172 ? 7.641 32.057 45.922 1.000 12.446 172 HIS B O 1
ATOM 6261 N N . ALA B 1 173 ? 7.881 34.248 45.355 1.000 12.144 173 ALA B N 1
ATOM 6262 C CA . ALA B 1 173 ? 9.319 34.271 45.550 1.000 12.396 173 ALA B CA 1
ATOM 6263 C C . ALA B 1 173 ? 9.652 35.306 46.626 1.000 12.500 173 ALA B C 1
ATOM 6264 O O . ALA B 1 173 ? 9.011 36.394 46.692 1.000 12.256 173 ALA B O 1
ATOM 6271 N N . TYR B 1 174 ? 10.684 34.976 47.398 1.000 12.488 174 TYR B N 1
ATOM 6272 C CA . TYR B 1 174 ? 11.090 35.677 48.588 1.000 11.775 174 TYR B CA 1
ATOM 6273 C C . TYR B 1 174 ? 12.594 35.920 48.563 1.000 12.681 174 TYR B C 1
ATOM 6274 O O . TYR B 1 174 ? 13.374 35.008 48.164 1.000 13.768 174 TYR B O 1
ATOM 6292 N N . LEU B 1 175 ? 12.986 37.071 49.133 1.000 12.385 175 LEU B N 1
ATOM 6293 C CA . LEU B 1 175 ? 14.384 37.406 49.386 1.000 11.891 175 LEU B CA 1
ATOM 6294 C C . LEU B 1 175 ? 14.469 37.730 50.875 1.000 12.083 175 LEU B C 1
ATOM 6295 O O . LEU B 1 175 ? 13.795 38.661 51.310 1.000 13.487 175 LEU B O 1
ATOM 6311 N N . ASP B 1 176 ? 15.268 36.976 51.623 1.000 12.067 176 ASP B N 1
ATOM 6312 C CA . ASP B 1 176 ? 15.437 37.197 53.067 1.000 12.498 176 ASP B CA 1
ATOM 6313 C C . ASP B 1 176 ? 14.062 37.322 53.729 1.000 14.532 176 ASP B C 1
ATOM 6314 O O . ASP B 1 176 ? 13.857 38.183 54.558 1.000 14.766 176 ASP B O 1
ATOM 6323 N N . ASN B 1 177 ? 13.171 36.379 53.399 1.000 13.950 177 ASN B N 1
ATOM 6324 C CA . ASN B 1 177 ? 11.808 36.250 53.923 1.000 13.825 177 ASN B CA 1
ATOM 6325 C C . ASN B 1 177 ? 10.871 37.416 53.587 1.000 15.213 177 ASN B C 1
ATOM 6326 O O . ASN B 1 177 ? 9.768 37.531 54.165 1.000 18.062 177 ASN B O 1
ATOM 6337 N N . GLN B 1 178 ? 11.230 38.249 52.590 1.000 13.748 178 GLN B N 1
ATOM 6338 C CA . GLN B 1 178 ? 10.347 39.302 52.127 1.000 15.897 178 GLN B CA 1
ATOM 6339 C C . GLN B 1 178 ? 9.813 38.894 50.748 1.000 13.506 178 GLN B C 1
ATOM 6340 O O . GLN B 1 178 ? 10.600 38.551 49.856 1.000 14.225 178 GLN B O 1
ATOM 6354 N N . LEU B 1 179 ? 8.511 38.973 50.578 1.000 14.334 179 LEU B N 1
ATOM 6355 C CA . LEU B 1 179 ? 7.870 38.659 49.315 1.000 14.216 179 LEU B CA 1
ATOM 6356 C C . LEU B 1 179 ? 8.321 39.699 48.301 1.000 13.222 179 LEU B C 1
ATOM 6357 O O . LEU B 1 179 ? 8.021 40.911 48.441 1.000 16.454 179 LEU B O 1
ATOM 6373 N N . ILE B 1 180 ? 8.847 39.201 47.148 1.000 13.784 180 ILE B N 1
ATOM 6374 C CA . ILE B 1 180 ? 9.295 40.113 46.088 1.000 13.955 180 ILE B CA 1
ATOM 6375 C C . ILE B 1 180 ? 8.587 39.858 44.763 1.000 13.365 180 ILE B C 1
ATOM 6376 O O . ILE B 1 180 ? 8.684 40.681 43.872 1.000 15.391 180 ILE B O 1
ATOM 6392 N N . HIS B 1 181 ? 7.849 38.732 44.608 1.000 13.407 181 HIS B N 1
ATOM 6393 C CA . HIS B 1 181 ? 7.205 38.392 43.336 1.000 13.590 181 HIS B CA 1
ATOM 6394 C C . HIS B 1 181 ? 6.086 37.389 43.614 1.000 13.190 181 HIS B C 1
ATOM 6395 O O . HIS B 1 181 ? 6.331 36.422 44.321 1.000 13.909 181 HIS B O 1
ATOM 6410 N N . SER B 1 182 ? 4.961 37.586 42.977 1.000 13.575 182 SER B N 1
ATOM 6411 C CA . SER B 1 182 ? 3.791 36.736 43.105 1.000 14.228 182 SER B CA 1
ATOM 6412 C C . SER B 1 182 ? 3.103 36.517 41.772 1.000 14.212 182 SER B C 1
ATOM 6413 O O . SER B 1 182 ? 2.838 37.472 41.052 1.000 16.348 182 SER B O 1
ATOM 6421 N N . ILE B 1 183 ? 2.656 35.278 41.577 1.000 13.254 183 ILE B N 1
ATOM 6422 C CA . ILE B 1 183 ? 1.769 34.891 40.522 1.000 13.627 183 ILE B CA 1
ATOM 6423 C C . ILE B 1 183 ? 0.551 34.241 41.168 1.000 16.195 183 ILE B C 1
ATOM 6424 O O . ILE B 1 183 ? 0.671 33.106 41.647 1.000 15.442 183 ILE B O 1
ATOM 6440 N N . ASP B 1 184 ? -0.569 35.009 41.210 1.000 16.129 184 ASP B N 1
ATOM 6441 C CA . ASP B 1 184 ? -1.796 34.579 41.911 1.000 18.891 184 ASP B CA 1
ATOM 6442 C C . ASP B 1 184 ? -2.991 34.348 40.994 1.000 16.960 184 ASP B C 1
ATOM 6443 O O . ASP B 1 184 ? -3.941 33.670 41.372 1.000 18.708 184 ASP B O 1
ATOM 6452 N N . SER B 1 185 ? -3.011 34.971 39.823 1.000 16.991 185 SER B N 1
ATOM 6453 C CA . SER B 1 185 ? -4.142 34.898 38.939 1.000 18.277 185 SER B CA 1
ATOM 6454 C C . SER B 1 185 ? -3.623 35.167 37.531 1.000 17.864 185 SER B C 1
ATOM 6455 O O . SER B 1 185 ? -2.463 35.526 37.350 1.000 17.193 185 SER B O 1
ATOM 6463 N N . ILE B 1 186 ? -4.473 34.929 36.562 1.000 18.825 186 ILE B N 1
ATOM 6464 C CA . ILE B 1 186 ? -4.123 34.981 35.156 1.000 20.512 186 ILE B CA 1
ATOM 6465 C C . ILE B 1 186 ? -3.616 36.367 34.780 1.000 19.667 186 ILE B C 1
ATOM 6466 O O . ILE B 1 186 ? -2.767 36.488 33.910 1.000 21.446 186 ILE B O 1
ATOM 6482 N N . SER B 1 187 ? -4.082 37.418 35.457 1.000 20.414 187 SER B N 1
ATOM 6483 C CA . SER B 1 187 ? -3.711 38.766 35.097 1.000 21.809 187 SER B CA 1
ATOM 6484 C C . SER B 1 187 ? -2.290 39.126 35.544 1.000 20.975 187 SER B C 1
ATOM 6485 O O . SER B 1 187 ? -1.764 40.156 35.157 1.000 20.173 187 SER B O 1
ATOM 6493 N N . ASP B 1 188 ? -1.605 38.246 36.282 1.000 17.576 188 ASP B N 1
ATOM 6494 C CA . ASP B 1 188 ? -0.219 38.469 36.630 1.000 16.436 188 ASP B CA 1
ATOM 6495 C C . ASP B 1 188 ? 0.749 38.122 35.490 1.000 16.532 188 ASP B C 1
ATOM 6496 O O . ASP B 1 188 ? 1.941 38.476 35.578 1.000 17.529 188 ASP B O 1
ATOM 6505 N N . TRP B 1 189 ? 0.232 37.455 34.438 1.000 15.685 189 TRP B N 1
ATOM 6506 C CA . TRP B 1 189 ? 1.029 37.183 33.241 1.000 14.487 189 TRP B CA 1
ATOM 6507 C C . TRP B 1 189 ? 0.840 38.252 32.189 1.000 16.510 189 TRP B C 1
ATOM 6508 O O . TRP B 1 189 ? -0.227 38.830 32.000 1.000 19.029 189 TRP B O 1
ATOM 6529 N N . ASN B 1 190 ? 1.934 38.515 31.464 1.000 17.467 190 ASN B N 1
ATOM 6530 C CA . ASN B 1 190 ? 1.901 39.558 30.452 1.000 17.941 190 ASN B CA 1
ATOM 6531 C C . ASN B 1 190 ? 1.041 39.221 29.207 1.000 18.935 190 ASN B C 1
ATOM 6532 O O . ASN B 1 190 ? 0.385 40.086 28.636 1.000 24.210 190 ASN B O 1
ATOM 6543 N N . ASN B 1 191 ? 1.104 37.970 28.754 1.000 21.641 191 ASN B N 1
ATOM 6544 C CA . ASN B 1 191 ? 0.743 37.577 27.389 1.000 26.962 191 ASN B CA 1
ATOM 6545 C C . ASN B 1 191 ? -0.456 36.645 27.396 1.000 31.751 191 ASN B C 1
ATOM 6546 O O . ASN B 1 191 ? -0.500 35.728 26.578 1.000 44.564 191 ASN B O 1
ATOM 6557 N N . GLY B 1 192 ? -1.396 36.803 28.319 1.000 34.624 192 GLY B N 1
ATOM 6558 C CA . GLY B 1 192 ? -2.607 35.991 28.230 1.000 41.121 192 GLY B CA 1
ATOM 6559 C C . GLY B 1 192 ? -2.535 34.716 29.086 1.000 36.858 192 GLY B C 1
ATOM 6560 O O . GLY B 1 192 ? -3.411 33.854 29.060 1.000 48.927 192 GLY B O 1
ATOM 6564 N N . GLY B 1 193 ? -1.468 34.563 29.851 1.000 24.563 193 GLY B N 1
ATOM 6565 C CA . GLY B 1 193 ? -1.552 33.640 30.952 1.000 27.014 193 GLY B CA 1
ATOM 6566 C C . GLY B 1 193 ? -1.254 32.221 30.514 1.000 25.210 193 GLY B C 1
ATOM 6567 O O . GLY B 1 193 ? -2.031 31.297 30.753 1.000 25.812 193 GLY B O 1
ATOM 6571 N N . VAL B 1 194 ? -0.033 32.011 30.011 1.000 24.820 194 VAL B N 1
ATOM 6572 C CA . VAL B 1 194 ? 0.414 30.636 29.735 1.000 24.512 194 VAL B CA 1
ATOM 6573 C C . VAL B 1 194 ? -0.673 29.961 28.878 1.000 24.499 194 VAL B C 1
ATOM 6574 O O . VAL B 1 194 ? -1.076 28.798 29.084 1.000 26.775 194 VAL B O 1
ATOM 6587 N N . ASN B 1 195 ? -1.079 30.662 27.845 1.000 29.151 195 ASN B N 1
ATOM 6588 C CA . ASN B 1 195 ? -2.022 30.189 26.845 1.000 32.950 195 ASN B CA 1
ATOM 6589 C C . ASN B 1 195 ? -3.334 29.739 27.480 1.000 31.313 195 ASN B C 1
ATOM 6590 O O . ASN B 1 195 ? -3.892 28.754 27.046 1.000 33.914 195 ASN B O 1
ATOM 6601 N N . GLY B 1 196 ? -3.700 30.406 28.563 1.000 28.672 196 GLY B N 1
ATOM 6602 C CA . GLY B 1 196 ? -4.934 30.170 29.260 1.000 29.806 196 GLY B CA 1
ATOM 6603 C C . GLY B 1 196 ? -4.896 28.959 30.193 1.000 29.708 196 GLY B C 1
ATOM 6604 O O . GLY B 1 196 ? -5.923 28.519 30.672 1.000 35.270 196 GLY B O 1
ATOM 6608 N N . ASN B 1 197 ? -3.727 28.379 30.465 1.000 27.500 197 ASN B N 1
ATOM 6609 C CA . ASN B 1 197 ? -3.721 27.180 31.292 1.000 24.058 197 ASN B CA 1
ATOM 6610 C C . ASN B 1 197 ? -3.692 27.558 32.784 1.000 20.800 197 ASN B C 1
ATOM 6611 O O . ASN B 1 197 ? -2.683 28.065 33.286 1.000 22.620 197 ASN B O 1
ATOM 6622 N N . THR B 1 198 ? -4.770 27.235 33.497 1.000 20.743 198 THR B N 1
ATOM 6623 C CA . THR B 1 198 ? -4.862 27.534 34.913 1.000 19.743 198 THR B CA 1
ATOM 6624 C C . THR B 1 198 ? -3.978 26.597 35.727 1.000 17.754 198 THR B C 1
ATOM 6625 O O . THR B 1 198 ? -3.562 26.963 36.825 1.000 17.237 198 THR B O 1
ATOM 6636 N N . GLN B 1 199 ? -3.739 25.398 35.209 1.000 16.949 199 GLN B N 1
ATOM 6637 C CA . GLN B 1 199 ? -2.982 24.376 35.899 1.000 17.795 199 GLN B CA 1
ATOM 6638 C C . GLN B 1 199 ? -1.536 24.334 35.367 1.000 15.962 199 GLN B C 1
ATOM 6639 O O . GLN B 1 199 ? -1.028 23.277 34.966 1.000 16.175 199 GLN B O 1
ATOM 6653 N N . TRP B 1 200 ? -0.917 25.501 35.337 1.000 16.294 200 TRP B N 1
ATOM 6654 C CA . TRP B 1 200 ? 0.308 25.712 34.549 1.000 16.246 200 TRP B CA 1
ATOM 6655 C C . TRP B 1 200 ? 1.572 25.108 35.154 1.000 16.295 200 TRP B C 1
ATOM 6656 O O . TRP B 1 200 ? 2.632 25.104 34.492 1.000 16.902 200 TRP B O 1
ATOM 6677 N N . LEU B 1 201 ? 1.515 24.582 36.383 1.000 13.077 201 LEU B N 1
ATOM 6678 C CA . LEU B 1 201 ? 2.603 23.762 36.890 1.000 14.862 201 LEU B CA 1
ATOM 6679 C C . LEU B 1 201 ? 2.474 22.282 36.547 1.000 14.005 201 LEU B C 1
ATOM 6680 O O . LEU B 1 201 ? 3.368 21.507 36.839 1.000 14.661 201 LEU B O 1
ATOM 6696 N N . ASP B 1 202 ? 1.359 21.860 35.932 1.000 15.931 202 ASP B N 1
ATOM 6697 C CA . ASP B 1 202 ? 1.191 20.458 35.639 1.000 16.311 202 ASP B CA 1
ATOM 6698 C C . ASP B 1 202 ? 2.313 19.994 34.732 1.000 17.190 202 ASP B C 1
ATOM 6699 O O . ASP B 1 202 ? 2.625 20.625 33.706 1.000 18.785 202 ASP B O 1
ATOM 6708 N N . GLY B 1 203 ? 2.914 18.875 35.141 1.000 18.868 203 GLY B N 1
ATOM 6709 C CA . GLY B 1 203 ? 3.999 18.292 34.377 1.000 18.065 203 GLY B CA 1
ATOM 6710 C C . GLY B 1 203 ? 5.356 18.976 34.501 1.000 16.864 203 GLY B C 1
ATOM 6711 O O . GLY B 1 203 ? 6.320 18.518 33.890 1.000 19.778 203 GLY B O 1
ATOM 6715 N N . LYS B 1 204 ? 5.428 20.010 35.316 1.000 14.838 204 LYS B N 1
ATOM 6716 C CA . LYS B 1 204 ? 6.647 20.765 35.458 1.000 14.058 204 LYS B CA 1
ATOM 6717 C C . LYS B 1 204 ? 7.500 20.275 36.616 1.000 13.997 204 LYS B C 1
ATOM 6718 O O . LYS B 1 204 ? 8.681 20.628 36.685 1.000 14.819 204 LYS B O 1
ATOM 6737 N N . LEU B 1 205 ? 6.924 19.548 37.596 1.000 14.405 205 LEU B N 1
ATOM 6738 C CA . LEU B 1 205 ? 7.623 19.237 38.826 1.000 13.852 205 LEU B CA 1
ATOM 6739 C C . LEU B 1 205 ? 8.349 17.895 38.779 1.000 14.708 205 LEU B C 1
ATOM 6740 O O . LEU B 1 205 ? 8.249 17.084 39.713 1.000 16.463 205 LEU B O 1
ATOM 6756 N N . ASN B 1 206 ? 9.121 17.671 37.712 1.000 14.187 206 ASN B N 1
ATOM 6757 C CA . ASN B 1 206 ? 9.850 16.395 37.590 1.000 14.069 206 ASN B CA 1
ATOM 6758 C C . ASN B 1 206 ? 11.330 16.538 37.971 1.000 13.094 206 ASN B C 1
ATOM 6759 O O . ASN B 1 206 ? 11.929 15.590 38.460 1.000 13.948 206 ASN B O 1
ATOM 6770 N N . TYR B 1 207 ? 11.912 17.745 37.835 1.000 12.474 207 TYR B N 1
ATOM 6771 C CA . TYR B 1 207 ? 13.300 18.009 38.165 1.000 13.190 207 TYR B CA 1
ATOM 6772 C C . TYR B 1 207 ? 13.390 19.441 38.692 1.000 12.794 207 TYR B C 1
ATOM 6773 O O . TYR B 1 207 ? 12.662 20.302 38.211 1.000 13.968 207 TYR B O 1
ATOM 6791 N N . ALA B 1 208 ? 14.213 19.632 39.723 1.000 12.041 208 ALA B N 1
ATOM 6792 C CA . ALA B 1 208 ? 14.596 20.942 40.191 1.000 11.512 208 ALA B CA 1
ATOM 6793 C C . ALA B 1 208 ? 15.972 21.275 39.649 1.000 11.882 208 ALA B C 1
ATOM 6794 O O . ALA B 1 208 ? 16.860 20.428 39.621 1.000 12.992 208 ALA B O 1
ATOM 6801 N N . PHE B 1 209 ? 16.167 22.548 39.321 1.000 11.850 209 PHE B N 1
ATOM 6802 C CA . PHE B 1 209 ? 17.471 22.988 38.853 1.000 11.133 209 PHE B CA 1
ATOM 6803 C C . PHE B 1 209 ? 17.852 24.343 39.427 1.000 11.304 209 PHE B C 1
ATOM 6804 O O . PHE B 1 209 ? 17.015 25.179 39.780 1.000 12.794 209 PHE B O 1
ATOM 6821 N N . PHE B 1 210 ? 19.170 24.524 39.528 1.000 11.954 210 PHE B N 1
ATOM 6822 C CA . PHE B 1 210 ? 19.769 25.710 40.098 1.000 11.118 210 PHE B CA 1
ATOM 6823 C C . PHE B 1 210 ? 20.981 26.071 39.248 1.000 10.952 210 PHE B C 1
ATOM 6824 O O . PHE B 1 210 ? 21.763 25.181 38.881 1.000 10.918 210 PHE B O 1
ATOM 6841 N N . GLY B 1 211 ? 21.211 27.352 39.040 1.000 11.306 211 GLY B N 1
ATOM 6842 C CA . GLY B 1 211 ? 22.439 27.751 38.366 1.000 11.951 211 GLY B CA 1
ATOM 6843 C C . GLY B 1 211 ? 22.342 29.147 37.785 1.000 11.695 211 GLY B C 1
ATOM 6844 O O . GLY B 1 211 ? 21.690 29.995 38.355 1.000 12.063 211 GLY B O 1
ATOM 6848 N N . TRP B 1 212 ? 22.941 29.341 36.600 1.000 11.744 212 TRP B N 1
ATOM 6849 C CA . TRP B 1 212 ? 22.845 30.584 35.875 1.000 11.576 212 TRP B CA 1
ATOM 6850 C C . TRP B 1 212 ? 22.465 30.338 34.441 1.000 11.647 212 TRP B C 1
ATOM 6851 O O . TRP B 1 212 ? 23.050 29.480 33.793 1.000 12.346 212 TRP B O 1
ATOM 6872 N N . HIS B 1 213 ? 21.467 31.054 33.977 1.000 11.904 213 HIS B N 1
ATOM 6873 C CA . HIS B 1 213 ? 21.028 30.957 32.595 1.000 11.823 213 HIS B CA 1
ATOM 6874 C C . HIS B 1 213 ? 20.512 32.317 32.184 1.000 12.004 213 HIS B C 1
ATOM 6875 O O . HIS B 1 213 ? 19.455 32.745 32.657 1.000 13.418 213 HIS B O 1
ATOM 6890 N N . SER B 1 214 ? 21.237 32.966 31.238 1.000 12.531 214 SER B N 1
ATOM 6891 C CA . SER B 1 214 ? 20.856 34.298 30.789 1.000 12.448 214 SER B CA 1
ATOM 6892 C C . SER B 1 214 ? 20.311 34.245 29.357 1.000 13.441 214 SER B C 1
ATOM 6893 O O . SER B 1 214 ? 20.893 33.574 28.487 1.000 15.817 214 SER B O 1
ATOM 6901 N N . PHE B 1 215 ? 19.173 34.910 29.125 1.000 12.808 215 PHE B N 1
ATOM 6902 C CA . PHE B 1 215 ? 18.702 35.163 27.789 1.000 13.196 215 PHE B CA 1
ATOM 6903 C C . PHE B 1 215 ? 18.917 36.623 27.412 1.000 13.485 215 PHE B C 1
ATOM 6904 O O . PHE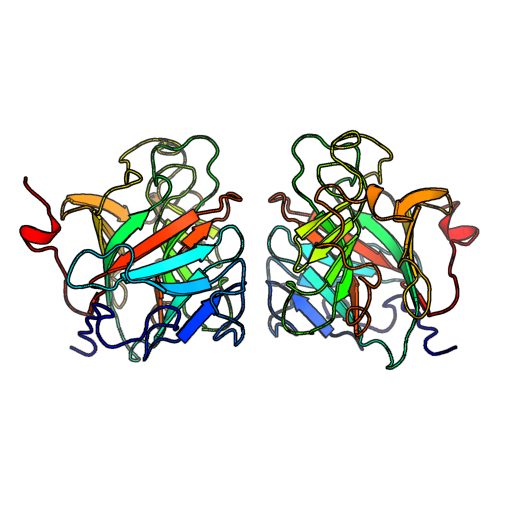 B 1 215 ? 18.317 37.110 26.466 1.000 15.107 215 PHE B O 1
ATOM 6921 N N . SER B 1 216 ? 19.834 37.256 28.126 1.000 13.884 216 SER B N 1
ATOM 6922 C CA . SER B 1 216 ? 20.217 38.650 27.944 1.000 14.346 216 SER B CA 1
ATOM 6923 C C . SER B 1 216 ? 21.690 38.774 27.565 1.000 14.093 216 SER B C 1
ATOM 6924 O O . SER B 1 216 ? 22.270 39.864 27.633 1.000 15.750 216 SER B O 1
ATOM 6932 N N . ASN B 1 217 ? 22.288 37.663 27.136 1.000 14.845 217 ASN B N 1
ATOM 6933 C CA A ASN B 1 217 ? 23.690 37.688 26.700 0.500 14.986 217 ASN B CA 1
ATOM 6934 C CA B ASN B 1 217 ? 23.714 37.550 26.772 0.500 16.545 217 ASN B CA 1
ATOM 6935 C C . ASN B 1 217 ? 24.620 38.196 27.813 1.000 15.148 217 ASN B C 1
ATOM 6936 O O . ASN B 1 217 ? 25.652 38.829 27.537 1.000 18.268 217 ASN B O 1
ATOM 6956 N N . ASN B 1 218 ? 24.315 37.884 29.107 1.000 14.543 218 ASN B N 1
ATOM 6957 C CA . ASN B 1 218 ? 25.220 38.243 30.179 1.000 14.890 218 ASN B CA 1
ATOM 6958 C C . ASN B 1 218 ? 25.899 37.031 30.827 1.000 14.674 218 ASN B C 1
ATOM 6959 O O . ASN B 1 218 ? 25.256 36.130 31.410 1.000 15.120 218 ASN B O 1
ATOM 6970 N N . ASN B 1 219 ? 27.236 37.035 30.749 1.000 15.163 219 ASN B N 1
ATOM 6971 C CA . ASN B 1 219 ? 28.008 36.097 31.496 1.000 16.454 219 ASN B CA 1
ATOM 6972 C C . ASN B 1 219 ? 27.926 36.420 32.991 1.000 14.146 219 ASN B C 1
ATOM 6973 O O . ASN B 1 219 ? 27.871 37.585 33.371 1.000 16.128 219 ASN B O 1
ATOM 6984 N N . ALA B 1 220 ? 27.912 35.392 33.821 1.000 13.387 220 ALA B N 1
ATOM 6985 C CA . ALA B 1 220 ? 27.965 35.563 35.262 1.000 14.404 220 ALA B CA 1
ATOM 6986 C C . ALA B 1 220 ? 28.660 34.390 35.929 1.000 13.508 220 ALA B C 1
ATOM 6987 O O . ALA B 1 220 ? 28.690 33.279 35.377 1.000 14.305 220 ALA B O 1
ATOM 6994 N N . ASP B 1 221 ? 29.074 34.643 37.165 1.000 13.711 221 ASP B N 1
ATOM 6995 C CA . ASP B 1 221 ? 29.463 33.636 38.120 1.000 13.790 221 ASP B CA 1
ATOM 6996 C C . ASP B 1 221 ? 28.506 33.738 39.262 1.000 11.839 221 ASP B C 1
ATOM 6997 O O . ASP B 1 221 ? 28.209 34.814 39.754 1.000 13.053 221 ASP B O 1
ATOM 7006 N N . VAL B 1 222 ? 27.944 32.585 39.591 1.000 12.632 222 VAL B N 1
ATOM 7007 C CA . VAL B 1 222 ? 27.014 32.479 40.718 1.000 12.385 222 VAL B CA 1
ATOM 7008 C C . VAL B 1 222 ? 27.469 31.363 41.625 1.000 12.631 222 VAL B C 1
ATOM 7009 O O . VAL B 1 222 ? 27.812 30.291 41.163 1.000 12.904 222 VAL B O 1
ATOM 7022 N N . TRP B 1 223 ? 27.434 31.622 42.941 1.000 12.046 223 TRP B N 1
ATOM 7023 C CA . TRP B 1 223 ? 27.716 30.580 43.924 1.000 12.535 223 TRP B CA 1
ATOM 7024 C C . TRP B 1 223 ? 26.427 30.316 44.696 1.000 12.208 223 TRP B C 1
ATOM 7025 O O . TRP B 1 223 ? 25.694 31.274 45.038 1.000 12.159 223 TRP B O 1
ATOM 7046 N N . MET B 1 224 ? 26.164 29.048 44.994 1.000 11.558 224 MET B N 1
ATOM 7047 C CA . MET B 1 224 ? 25.067 28.692 45.873 1.000 11.876 224 MET B CA 1
ATOM 7048 C C . MET B 1 224 ? 25.528 27.727 46.967 1.000 12.167 224 MET B C 1
ATOM 7049 O O . MET B 1 224 ? 26.523 26.989 46.820 1.000 12.615 224 MET B O 1
ATOM 7063 N N . ASP B 1 225 ? 24.872 27.838 48.124 1.000 12.028 225 ASP B N 1
ATOM 7064 C CA . ASP B 1 225 ? 25.135 26.945 49.232 1.000 12.353 225 ASP B CA 1
ATOM 7065 C C . ASP B 1 225 ? 23.821 26.681 49.960 1.000 12.252 225 ASP B C 1
ATOM 7066 O O . ASP B 1 225 ? 22.837 27.425 49.809 1.000 12.196 225 ASP B O 1
ATOM 7075 N N . ASP B 1 226 ? 23.865 25.673 50.777 1.000 12.954 226 ASP B N 1
ATOM 7076 C CA . ASP B 1 226 ? 22.756 25.357 51.662 1.000 13.251 226 ASP B CA 1
ATOM 7077 C C . ASP B 1 226 ? 21.426 25.295 50.919 1.000 13.016 226 ASP B C 1
ATOM 7078 O O . ASP B 1 226 ? 20.423 25.953 51.253 1.000 13.341 226 ASP B O 1
ATOM 7087 N N . ILE B 1 227 ? 21.429 24.528 49.813 1.000 13.421 227 ILE B N 1
ATOM 7088 C CA . ILE B 1 227 ? 20.230 24.325 49.044 1.000 12.762 227 ILE B CA 1
ATOM 7089 C C . ILE B 1 227 ? 19.275 23.440 49.844 1.000 13.292 227 ILE B C 1
ATOM 7090 O O . ILE B 1 227 ? 19.674 22.467 50.478 1.000 15.382 227 ILE B O 1
ATOM 7106 N N . GLU B 1 228 ? 18.007 23.769 49.778 1.000 13.514 228 GLU B N 1
ATOM 7107 C CA . GLU B 1 228 ? 16.952 22.945 50.353 1.000 13.199 228 GLU B CA 1
ATOM 7108 C C . GLU B 1 228 ? 15.856 22.801 49.302 1.000 13.282 228 GLU B C 1
ATOM 7109 O O . GLU B 1 228 ? 15.497 23.769 48.630 1.000 12.865 228 GLU B O 1
ATOM 7121 N N . ILE B 1 229 ? 15.265 21.595 49.213 1.000 12.946 229 ILE B N 1
ATOM 7122 C CA . ILE B 1 229 ? 14.139 21.331 48.347 1.000 14.279 229 ILE B CA 1
ATOM 7123 C C . ILE B 1 229 ? 13.152 20.533 49.203 1.000 13.673 229 ILE B C 1
ATOM 7124 O O . ILE B 1 229 ? 13.529 19.530 49.813 1.000 14.514 229 ILE B O 1
ATOM 7140 N N . SER B 1 230 ? 11.899 20.979 49.267 1.000 13.455 230 SER B N 1
ATOM 7141 C CA . SER B 1 230 ? 10.902 20.294 50.068 1.000 14.659 230 SER B CA 1
ATOM 7142 C C . SER B 1 230 ? 9.523 20.526 49.481 1.000 14.564 230 SER B C 1
ATOM 7143 O O . SER B 1 230 ? 9.281 21.586 48.883 1.000 15.069 230 SER B O 1
ATOM 7151 N N . ASP B 1 231 ? 8.582 19.643 49.828 1.000 15.929 231 ASP B N 1
ATOM 7152 C CA . ASP B 1 231 ? 7.195 19.911 49.551 1.000 16.401 231 ASP B CA 1
ATOM 7153 C C . ASP B 1 231 ? 6.483 20.627 50.707 1.000 16.132 231 ASP B C 1
ATOM 7154 O O . ASP B 1 231 ? 5.294 20.943 50.582 1.000 18.529 231 ASP B O 1
ATOM 7163 N N . GLN B 1 232 ? 7.221 20.856 51.791 1.000 14.186 232 GLN B N 1
ATOM 7164 C CA A GLN B 1 232 ? 6.723 21.703 52.861 0.500 15.917 232 GLN B CA 1
ATOM 7165 C CA B GLN B 1 232 ? 6.767 21.665 52.917 0.500 15.960 232 GLN B CA 1
ATOM 7166 C C . GLN B 1 232 ? 7.516 22.995 52.905 1.000 14.868 232 GLN B C 1
ATOM 7167 O O . GLN B 1 232 ? 8.654 23.071 52.419 1.000 14.653 232 GLN B O 1
ATOM 7193 N N . PRO B 1 233 ? 6.918 24.073 53.438 1.000 14.416 233 PRO B N 1
ATOM 7194 C CA . PRO B 1 233 ? 7.582 25.367 53.343 1.000 14.228 233 PRO B CA 1
ATOM 7195 C C . PRO B 1 233 ? 8.942 25.458 53.999 1.000 15.175 233 PRO B C 1
ATOM 7196 O O . PRO B 1 233 ? 9.214 24.768 54.949 1.000 16.017 233 PRO B O 1
ATOM 7207 N N . ILE B 1 234 ? 9.784 26.322 53.410 1.000 13.605 234 ILE B N 1
ATOM 7208 C CA . ILE B 1 234 ? 11.137 26.620 53.816 1.000 14.071 234 ILE B CA 1
ATOM 7209 C C . ILE B 1 234 ? 11.244 28.131 53.935 1.000 15.212 234 ILE B C 1
ATOM 7210 O O . ILE B 1 234 ? 10.658 28.843 53.144 1.000 16.356 234 ILE B O 1
ATOM 7226 N N . SER B 1 235 ? 12.021 28.577 54.928 1.000 13.937 235 SER B N 1
ATOM 7227 C CA . SER B 1 235 ? 12.339 29.991 55.056 1.000 14.125 235 SER B CA 1
ATOM 7228 C C . SER B 1 235 ? 13.744 30.166 55.573 1.000 15.659 235 SER B C 1
ATOM 7229 O O . SER B 1 235 ? 14.432 29.192 55.846 1.000 19.132 235 SER B O 1
ATOM 7237 N N . CYS B 1 236 ? 14.173 31.414 55.704 1.000 15.301 236 CYS B N 1
ATOM 7238 C CA . CYS B 1 236 ? 15.557 31.735 56.040 1.000 13.857 236 CYS B CA 1
ATOM 7239 C C . CYS B 1 236 ? 15.685 31.883 57.544 1.000 16.514 236 CYS B C 1
ATOM 7240 O O . CYS B 1 236 ? 14.805 32.480 58.214 1.000 17.631 236 CYS B O 1
ATOM 7247 N N . ASP B 1 237 ? 16.750 31.328 58.093 1.000 14.386 237 ASP B N 1
ATOM 7248 C CA . ASP B 1 237 ? 16.999 31.326 59.528 1.000 15.267 237 ASP B CA 1
ATOM 7249 C C . ASP B 1 237 ? 17.870 32.519 59.949 1.000 15.132 237 ASP B C 1
ATOM 7250 O O . ASP B 1 237 ? 18.221 33.389 59.155 1.000 15.785 237 ASP B O 1
ATOM 7259 N N . SER B 1 238 ? 18.123 32.610 61.276 1.000 17.135 238 SER B N 1
ATOM 7260 C CA . SER B 1 238 ? 18.758 33.787 61.858 1.000 18.221 238 SER B CA 1
ATOM 7261 C C . SER B 1 238 ? 20.120 34.057 61.205 1.000 17.764 238 SER B C 1
ATOM 7262 O O . SER B 1 238 ? 20.487 35.201 60.951 1.000 21.939 238 SER B O 1
ATOM 7270 N N . ARG B 1 239 ? 20.894 32.993 60.930 1.000 18.158 239 ARG B N 1
ATOM 7271 C CA . ARG B 1 239 ? 22.220 33.131 60.360 1.000 18.880 239 ARG B CA 1
ATOM 7272 C C . ARG B 1 239 ? 22.130 33.608 58.911 1.000 17.447 239 ARG B C 1
ATOM 7273 O O . ARG B 1 239 ? 22.971 34.341 58.425 1.000 19.154 239 ARG B O 1
ATOM 7294 N N . GLU B 1 240 ? 21.126 33.126 58.205 1.000 15.697 240 GLU B N 1
ATOM 7295 C CA . GLU B 1 240 ? 20.967 33.429 56.784 1.000 16.084 240 GLU B CA 1
ATOM 7296 C C . GLU B 1 240 ? 20.468 34.859 56.560 1.000 18.343 240 GLU B C 1
ATOM 7297 O O . GLU B 1 240 ? 20.731 35.469 55.506 1.000 18.823 240 GLU B O 1
ATOM 7309 N N . LEU B 1 241 ? 19.765 35.385 57.570 1.000 18.552 241 LEU B N 1
ATOM 7310 C CA . LEU B 1 241 ? 19.266 36.751 57.560 1.000 21.880 241 LEU B CA 1
ATOM 7311 C C . LEU B 1 241 ? 20.328 37.760 57.996 1.000 25.736 241 LEU B C 1
ATOM 7312 O O . LEU B 1 241 ? 20.284 38.891 57.512 1.000 33.421 241 LEU B O 1
ATOM 7328 N N . GLU B 1 242 ? 21.260 37.381 58.898 1.000 26.080 242 GLU B N 1
ATOM 7329 C CA . GLU B 1 242 ? 21.937 38.371 59.718 1.000 32.362 242 GLU B CA 1
ATOM 7330 C C . GLU B 1 242 ? 23.448 38.286 59.559 1.000 36.340 242 GLU B C 1
ATOM 7331 O O . GLU B 1 242 ? 24.134 38.931 60.338 1.000 50.351 242 GLU B O 1
ATOM 7337 N N . HIS B 1 243 ? 23.951 37.787 58.434 1.000 38.841 243 HIS B N 1
ATOM 7338 C CA . HIS B 1 243 ? 25.377 37.471 58.224 1.000 35.363 243 HIS B CA 1
ATOM 7339 C C . HIS B 1 243 ? 26.347 38.687 58.147 1.000 34.825 243 HIS B C 1
ATOM 7340 O O . HIS B 1 243 ? 26.004 39.771 57.628 1.000 49.191 243 HIS B O 1
#

InterPro domains:
  IPR001258 NHL repeat [PS51125] (626-656)
  IPR001919 Carbohydrate-binding type-2 domain [PF00553] (1107-1197)
  IPR001919 Carbohydrate-binding type-2 domain [PS51173] (1099-1210)
  IPR001919 Carbohydrate-binding type-2 domain [SM00637] (1106-1199)
  IPR002883 CBM10/dockerin domain [PS51763] (33-62)
  IPR005511 Senescence marker protein-30 (SMP-30) [PR01790] (570-592)
  IPR005511 Senescence marker protein-30 (SMP-30) [PR01790] (628-645)
  IPR005511 Senescence marker protein-30 (SMP-30) [PR01790] (669-687)
  IPR008965 CBM2/CBM3, carbohydrate-binding domain superfamily [SSF49384] (1102-1200)
  IPR009031 Carbohydrate binding module family 10 [SM01064] (33-61)
  IPR009056 Cytochrome c-like domain [PF13442] (1232-1297)
  IPR009056 Cytochrome c-like domain [PS51007] (1230-1360)
  IPR011041 Soluble quinoprotein glucose/sorbosone dehydrogenase, beta-propeller domain superfamily [SSF50952] (726-1056)
  IPR011042 Six-bladed beta-propeller, TolB-like [G3DSA:2.120.10.30] (434-703)
  IPR011042 Six-bladed beta-propeller, TolB-like [G3DSA:2.120.10.30] (718-1067)
  IPR012291 CBM2, carbohydrate-binding domain superfamily [G3DSA:2.60.40.290] (1105-1204)
  IPR012938 Glucose/Sorbosone dehydrogenase [PF07995] (727-1055)
  IPR013036 Domain of unknown function DUF1587 [PF07626] (1323-1382)
  IPR013039 Domain of unknown function DUF1588 [PF07627] (1622-1729)
  IPR013042 Domain of unknown function DUF1592 [PF07631] (1479-1606)

Solvent-accessible surface area: 17998 Å² total; per-residue (Å²): 94,108,22,98,40,90,27,20,3,84,109,16,43,57,62,100,52,2,72,61,15,22,4,2,3,27,33,52,29,86,12,108,80,17,57,93,66,75,83,30,15,0,2,2,18,82,115,75,28,25,54,55,107,11,0,0,15,0,65,5,2,36,28,0,0,1,0,11,55,98,9,39,96,75,24,64,55,0,11,0,0,0,0,0,31,0,53,31,56,0,0,64,35,93,74,6,36,13,1,3,1,0,0,0,0,13,68,51,33,10,8,56,47,0,0,8,0,0,1,0,47,0,16,0,0,0,1,6,39,88,31,69,3,10,1,16,40,120,101,82,41,103,39,41,55,77,0,40,31,98,52,29,13,0,0,4,0,25,0,21,3,26,167,71,124,27,4,46,0,23,0,57,24,39,57,114,103,26,12,38,0,65,46,78,84,35,7,47,90,55,0,6,134,44,65,55,53,1,4,108,44,11,13,62,49,0,0,0,0,0,0,2,35,22,67,46,134,5,35,0,27,0,0,21,0,41,0,8,20,93,106,21,73,12,80,76,133,13,36,78,145,146,116,92,23,128,37,92,30,19,2,79,107,15,43,60,60,97,52,2,68,64,13,22,4,2,3,16,33,44,25,86,10,108,77,18,56,92,69,78,88,30,13,0,2,1,18,80,119,80,31,27,55,57,106,8,0,0,17,0,66,6,2,37,29,0,0,1,0,8,52,97,9,42,97,70,22,60,48,0,14,0,1,0,0,0,33,0,52,33,54,0,0,64,36,91,75,8,36,15,1,3,1,0,0,0,0,5,80,57,50,16,9,61,35,0,0,9,0,0,1,1,49,0,13,0,0,0,1,6,36,84,33,74,2,10,0,9,32,119,107,81,39,98,44,38,55,73,0,42,32,95,50,30,13,0,0,5,0,27,0,21,3,21,165,76,124,28,0,42,0,23,0,64,24,43,57,113,100,22,10,34,0,63,48,83,84,37,9,46,87,53,0,7,132,44,65,59,50,1,3,92,51,10,16,67,49,0,0,0,1,0,0,2,32,22,72,47,131,6,34,0,28,0,0,26,0,47,0,9,14,96,96,23,77,9,74,88,121,9,81,87,123

Secondary structure (DSSP, 8-state):
---EEEE--TTSPTTS--TT-EEEETTEET-TT-STTSSSEEEEESSS-SSSS-EEEEEESSS-EEEEEEPPTT-SEEEEEEEEEESS-BSS-TT--EEEEEEEESSTT-SSSEEEEEEETTEEEEEEETT--EES-GGGTT-S--B-SSSEEEEEEEEE-SSSSS-EEEEEETTEEEEEE-SGGGSTTSTGGG-TTTTTTTTTEEEEEEEESS---EEEEEEEEEEESS-----HHHHT--/---EEEE--TTSPTTS--TT-EEEETTEET-TT-STTSSSEEEEESSS-SSSS-EEEEEESSS-EEEEEE--TT-SEEEEEEEEEESS-BSS-TT--EEEEEEEES-TT-SSSEEEEEEETTEEEEEEETT--EES-GGGTT-S--B-SSS-EEEEEEEE-SSSSS-EEEEEETTEEEEEE-SGGGSTTSHHHH-TTTTTTTTTEEEEEEEESSS--EEEEEEEEEEESS-----HHHHH-

Sequence (483 aa):
SLINNFTTDGFESTGVNQQPSGWGNFVGWQSNNPNNNIGQSVYALVDNTRAFTGNNSVHFKGGAAPAQIVRTLPAGLDKVYLKAMVYMSKKLGNEAGDNHEHIFGVRGNVAQADNEVRFGQIKGHVGTNEMPSDDISPPQSQWYSGPEIAADTWHCVVVEMLGGNRPYHQLHAYLDNQLIHSIDSISDWNNGGVNGNTQWLDDGKLNYAFFGWHSFSNNNADVWMDDIEISDQPISSCDSRELEHHSLINFTTDGFESTGVNQQQPSSGWGNFVGWQSNNPNNNIGQSVYALVDNTRAFTTGNNSVHFKGGAAPAQIVRTTLPAGLDDKVYLKAMVYMSKKLGNEAGDNHEHIFGVRGNNVAQADNEVRFGQIKGHVGTNEMPSDDISPPQSQQWYSGPEIAADTWHCVVVEMLGGNRPYHQLHAYLDNQLIHSIDSISDWNNGGVNGNTQWLDGKLNYAFFGWHSFSNNNNADVWMDDIEISDQQPISCDSRELEH

Organism: Teredinibacter turnerae (strain ATCC 39867 / T7901) (NCBI:txid377629)

B-factor: mean 21.34, std 8.55, range [9.94, 69.74]

Foldseek 3Di:
DQDKDKFQQQPDDWFAARPPWWWQWQLFTNPVPQGPVDQFHWTWHQPDGLDDRIWIKTWDFQTWTKIKHFGDPDQQKKKKKWWKAKQFKAALAAQAADKAFKKFALDRNGPQAIKGFTHHQRHGWIAGHPLRWTFAAPVCHSHFDMPGHGDIWIKMKIWGADPDQATKIWIDILNHTGDIDGDQNRIHPRRSVPDRRSCVSGHGMIMGHIHGPSRDIMMMIIGTIIMDSDDDHDDPSSSVPD/DQDWDKFFLQPDDFFAARPQWWWQWQLFTNPVPQGPPDQFHWTWDQPDGLDDRIWIKTWDFQTWTKIKHFGDPPQQKKKKKWWKAKQFKAALAAQAADKAFKWFAQDRNGPQAIKGFTHHQRHGWIAGHPVRKIFAAPVCHNHFDMPGHGDIWMKMKIWGADPDQATKIWIDIQNHTGGIDDDQNRIHPRRSVVDRRSCVSRHGMIMGHIHGPSRDIMMMIIGTIIMDSDDDHDDPSNNPD

Radius of gyration: 23.64 Å; Cα contacts (8 Å, |Δi|>4): 1458; chains: 2; bounding box: 58×38×76 Å

Nearest PDB structures (foldseek):
  8q28-assembly1_B  TM=1.002E+00  e=1.388E-49  Teredinibacter turnerae
  8q2a-assembly1_C  TM=1.001E+00  e=3.900E-41  Teredinibacter turnerae
  8q2a-assembly1_B  TM=9.973E-01  e=1.071E-40  Teredinibacter turnerae
  3zyp-assembly1_A  TM=7.370E-01  e=9.486E-12  Trichoderma reesei
  8xvf-assembly3_C  TM=5.324E-01  e=5.219E-05  Trichinella spiralis